Protein AF-A0A7S2MNJ3-F1 (afdb_monomer_lite)

Sequence (402 aa):
MGPTSTQGINKQIELNCWSKDFFSSDTALVPGKSASAVTAASKGRLDIVISPEARFGSNQVSFDRPHVFGTKTNHRRMNKNQKVADGKCQLDYEFDTIIACTGFKLDFDWIRIKSNNSSESSKMEVNTNPRTWFKHCFPPNFGESLAFVGFARPHSGGIPQCSEIVSRYIAQLYIGSLELPKDYAQLALSDGDAESACFHLTPHYNMLVDYTAYMMSVAKLLGCTPQIPLMDPVLMVKYWTFPLWPCFFRTKGVGADQTAARVILDKFGPWDALAPIPMLFAQLAMAFIMPFVNFVFFCTHATASSVAVKEEHGGSSEGQKRRALPWLYKWRLSKAHFLYYNSLTLEDFQWVLLQWIASSLIICYLLAKGMTTVFSVVASGILFPFNGHHHKATAAGKKKPL

Secondary structure (DSSP, 8-state):
--TTSHHHHHHHHHHHHHTTTTTT-TT-S---HHHHHHHHHHTTS--EEE-SEEEE-SSEEEEES-EEES--S--TTS-TT----TT--EEEEE-S------------TT-EEE-TT-SSEEE----S-GGGSBTTTB-TT-GGG----S--EETTS-HHHHHHHHHHHHHHHHTTSS---TTHHHHHHHHHHHHHHHTTT-TT-TTEE-HHHHHHHHHHHHT------TT-HHHHHHHHHS---GGGGGSSSTT--HHHHHHHHHTS-TTTT----HHHHHHHHHHHHHHHHHHHHHHHHHHHHHHHHHH-SSS-----------GGGG----SS---SS----HHHHHHHHHHHHHHHHHHHHHHHHHHHHHHHHHHTT---------------------

Organism: NCBI:txid374047

Foldseek 3Di:
DDCLDLVNQCCVCCVVPPVVPCLVDLDVDDDPPVSVQSNCQQVQNDKDWDAPDWDDDPFKIKGFQIDITHDDDDVVPPDPPDDPDPGDDIDIDGDPDDDDPPDDDDDQQVDWDDDPPDPDTDGDPFDSQLLQAQLSFHHPPCFLVGTDAQLQAEPVGQSVLLRVLVVLLSVCCVVVVAGQPPCSSVLSNLLQVLVCLSCVVCNVSSSYDHPLQSNQVSLVRQVQRFDQDPVDLLSLLCCQQPPNDSLSSQCDGPNRDVPVSVVVSVVDGSCNSPDPDPVVVVLLVCLLVVLVVVVVVLVVVVVVVVVVVVVPPDDDDPDDRDDRDPSVVSPPRDSLDHSGPPRCDPVSNVSSVSSNVSSVVVVVVVVVVVVVVVVVCVVVPDDDDPDDDDDDDDDDDDDDDD

Structure (mmCIF, N/CA/C/O backbone):
data_AF-A0A7S2MNJ3-F1
#
_entry.id   AF-A0A7S2MNJ3-F1
#
loop_
_atom_site.group_PDB
_atom_site.id
_atom_site.type_symbol
_atom_site.label_atom_id
_atom_site.label_alt_id
_atom_site.label_comp_id
_atom_site.label_asym_id
_atom_site.label_entity_id
_atom_site.label_seq_id
_atom_site.pdbx_PDB_ins_code
_atom_site.Cartn_x
_atom_site.Cartn_y
_atom_site.Cartn_z
_atom_site.occupancy
_atom_site.B_iso_or_equiv
_atom_site.auth_seq_id
_atom_site.auth_comp_id
_atom_site.auth_asym_id
_atom_site.auth_atom_id
_atom_site.pdbx_PDB_model_num
ATOM 1 N N . MET A 1 1 ? 27.742 16.513 -7.849 1.00 48.03 1 MET A N 1
ATOM 2 C CA . MET A 1 1 ? 28.011 15.067 -8.040 1.00 48.03 1 MET A CA 1
ATOM 3 C C . MET A 1 1 ? 28.447 14.856 -9.484 1.00 48.03 1 MET A C 1
ATOM 5 O O . MET A 1 1 ? 27.878 15.507 -10.350 1.00 48.03 1 MET A O 1
ATOM 9 N N . GLY A 1 2 ? 29.492 14.060 -9.733 1.00 44.69 2 GLY A N 1
ATOM 10 C CA . GLY A 1 2 ? 30.060 13.883 -11.079 1.00 44.69 2 GLY A CA 1
ATOM 11 C C . GLY A 1 2 ? 29.148 13.089 -12.031 1.00 44.69 2 GLY A C 1
ATOM 12 O O . GLY A 1 2 ? 28.274 12.363 -11.559 1.00 44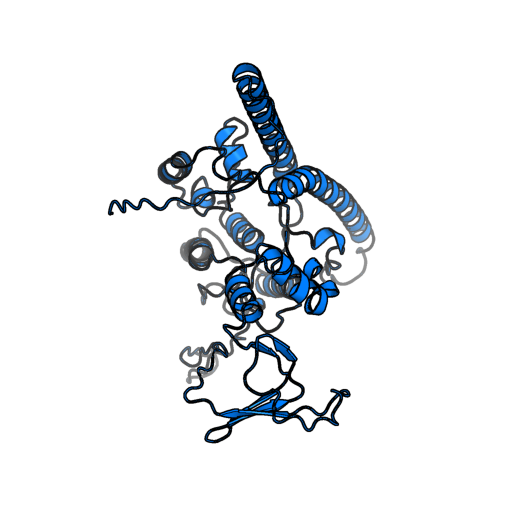.69 2 GLY A O 1
ATOM 13 N N . PRO A 1 3 ? 29.357 13.180 -13.358 1.00 48.72 3 PRO A N 1
ATOM 14 C CA . PRO A 1 3 ? 28.513 12.530 -14.372 1.00 48.72 3 PRO A CA 1
ATOM 15 C C . PRO A 1 3 ? 28.520 10.993 -14.304 1.00 48.72 3 PRO A C 1
ATOM 17 O O . PRO A 1 3 ? 27.606 10.352 -14.804 1.00 48.72 3 PRO A O 1
ATOM 20 N N . THR A 1 4 ? 29.520 10.400 -13.651 1.00 46.94 4 THR A N 1
ATOM 21 C CA . THR A 1 4 ? 29.680 8.949 -13.467 1.00 46.94 4 THR A CA 1
ATOM 22 C C . THR A 1 4 ? 29.230 8.449 -12.090 1.00 46.94 4 THR A C 1
ATOM 24 O O . THR A 1 4 ? 29.376 7.264 -11.785 1.00 46.94 4 THR A O 1
ATOM 27 N N . SER A 1 5 ? 28.708 9.326 -11.221 1.00 49.38 5 SER A N 1
ATOM 28 C CA . SER A 1 5 ? 28.132 8.900 -9.940 1.00 49.38 5 SER A CA 1
ATOM 29 C C . SER A 1 5 ? 26.742 8.306 -10.162 1.00 49.38 5 SER A C 1
ATOM 31 O O . SER A 1 5 ? 26.054 8.696 -11.100 1.00 49.38 5 SER A O 1
ATOM 33 N N . THR A 1 6 ? 26.282 7.407 -9.286 1.00 44.56 6 THR A N 1
ATOM 34 C CA . THR A 1 6 ? 24.923 6.834 -9.364 1.00 44.56 6 THR A CA 1
ATOM 35 C C . THR A 1 6 ? 23.848 7.916 -9.486 1.00 44.56 6 THR A C 1
ATOM 37 O O . THR A 1 6 ? 22.920 7.768 -10.269 1.00 44.56 6 THR A O 1
ATOM 40 N N . GLN A 1 7 ? 23.998 9.046 -8.790 1.00 46.72 7 GLN A N 1
ATOM 41 C CA . GLN A 1 7 ? 23.077 10.178 -8.919 1.00 46.72 7 GLN A CA 1
ATOM 42 C C . GLN A 1 7 ? 23.226 10.934 -10.250 1.00 46.72 7 GLN A C 1
ATOM 44 O O . GLN A 1 7 ? 22.225 11.381 -10.798 1.00 46.72 7 GLN A O 1
ATOM 49 N N . GLY A 1 8 ? 24.445 11.083 -10.785 1.00 52.72 8 GLY A N 1
ATOM 50 C CA . GLY A 1 8 ? 24.677 11.683 -12.105 1.00 52.72 8 GLY A CA 1
ATOM 51 C C . GLY A 1 8 ? 24.123 10.827 -13.249 1.00 52.72 8 GLY A C 1
ATOM 52 O O . GLY A 1 8 ? 23.547 11.357 -14.194 1.00 52.72 8 GLY A O 1
ATOM 53 N N . ILE A 1 9 ? 24.224 9.507 -13.108 1.00 53.25 9 ILE A N 1
ATOM 54 C CA . ILE A 1 9 ? 23.700 8.497 -14.030 1.00 53.25 9 ILE A CA 1
ATOM 55 C C . ILE A 1 9 ? 22.176 8.424 -13.972 1.00 53.25 9 ILE A C 1
ATOM 57 O O . ILE A 1 9 ? 21.537 8.506 -15.019 1.00 53.25 9 ILE A O 1
ATOM 61 N N . ASN A 1 10 ? 21.596 8.310 -12.767 1.00 52.28 10 ASN A N 1
ATOM 62 C CA . ASN A 1 10 ? 20.146 8.368 -12.587 1.00 52.28 10 ASN A CA 1
ATOM 63 C C . ASN A 1 10 ? 19.619 9.648 -13.217 1.00 52.28 10 ASN A C 1
ATOM 65 O O . ASN A 1 10 ? 18.727 9.572 -14.039 1.00 52.28 10 ASN A O 1
ATOM 69 N N . LYS A 1 11 ? 20.267 10.792 -12.975 1.00 54.91 11 LYS A N 1
ATOM 70 C CA . LYS A 1 11 ? 19.896 12.056 -13.608 1.00 54.91 11 LYS A CA 1
ATOM 71 C C . LYS A 1 11 ? 19.958 12.007 -15.141 1.00 54.91 11 LYS A C 1
ATOM 73 O O . LYS A 1 11 ? 19.074 12.566 -15.768 1.00 54.91 11 LYS A O 1
ATOM 78 N N . GLN A 1 12 ? 20.945 11.370 -15.776 1.00 54.41 12 GLN A N 1
ATOM 79 C CA . GLN A 1 12 ? 20.985 11.291 -17.248 1.00 54.41 12 GLN A CA 1
ATOM 80 C C . GLN A 1 12 ? 19.913 10.364 -17.839 1.00 54.41 12 GLN A C 1
ATOM 82 O O . GLN A 1 12 ? 19.317 10.698 -18.862 1.00 54.41 12 GLN A O 1
ATOM 87 N N . ILE A 1 13 ? 19.639 9.230 -17.192 1.00 51.78 13 ILE A N 1
ATOM 88 C CA . ILE A 1 13 ? 18.592 8.295 -17.627 1.00 51.78 13 ILE A CA 1
ATOM 89 C C . ILE A 1 13 ? 17.201 8.868 -17.327 1.00 51.78 13 ILE A C 1
ATOM 91 O O . ILE A 1 13 ? 16.339 8.859 -18.202 1.00 51.78 13 ILE A O 1
ATOM 95 N N . GLU A 1 14 ? 17.011 9.454 -16.146 1.00 50.97 14 GLU A N 1
ATOM 96 C CA . GLU A 1 14 ? 15.785 10.136 -15.727 1.00 50.97 14 GLU A CA 1
ATOM 97 C C . GLU A 1 14 ? 15.513 11.385 -16.570 1.00 50.97 14 GLU A C 1
ATOM 99 O O . GLU A 1 14 ? 14.374 11.604 -16.945 1.00 50.97 14 GLU A O 1
ATOM 104 N N . LEU A 1 15 ? 16.508 12.200 -16.940 1.00 50.47 15 LEU A N 1
ATOM 105 C CA . LEU A 1 15 ? 16.259 13.383 -17.779 1.00 50.47 15 LEU A CA 1
ATOM 106 C C . LEU A 1 15 ? 15.847 13.010 -19.209 1.00 50.47 15 LEU A C 1
ATOM 108 O O . LEU A 1 15 ? 14.954 13.645 -19.770 1.00 50.47 15 LEU A O 1
ATOM 112 N N . ASN A 1 16 ? 16.464 11.981 -19.792 1.00 47.56 16 ASN A N 1
ATOM 113 C CA . ASN A 1 16 ? 16.172 11.587 -21.171 1.00 47.56 16 ASN A CA 1
ATOM 114 C C . ASN A 1 16 ? 14.907 10.724 -21.289 1.00 47.56 16 ASN A C 1
ATOM 116 O O . ASN A 1 16 ? 14.187 10.855 -22.273 1.00 47.56 16 ASN A O 1
ATOM 120 N N . CYS A 1 17 ? 14.621 9.868 -20.301 1.00 42.41 17 CYS A N 1
ATOM 121 C CA . CYS A 1 17 ? 13.481 8.945 -20.352 1.00 42.41 17 CYS A CA 1
ATOM 122 C C . CYS A 1 17 ? 12.297 9.401 -19.493 1.00 42.41 17 CYS A C 1
ATOM 124 O O . CYS A 1 17 ? 11.160 9.111 -19.840 1.00 42.41 17 CYS A O 1
ATOM 126 N N . TRP A 1 18 ? 12.543 10.096 -18.378 1.00 42.97 18 TRP A N 1
ATOM 127 C CA . TRP A 1 18 ? 11.545 10.411 -17.345 1.00 42.97 18 TRP A CA 1
ATOM 128 C C . TRP A 1 18 ? 11.413 11.913 -17.048 1.00 42.97 18 TRP A C 1
ATOM 130 O O . TRP A 1 18 ? 10.783 12.270 -16.062 1.00 42.97 18 TRP A O 1
ATOM 140 N N . SER A 1 19 ? 11.944 12.840 -17.853 1.00 45.62 19 SER A N 1
ATOM 141 C CA . SER A 1 19 ? 11.810 14.282 -17.547 1.00 45.62 19 SER A CA 1
ATOM 142 C C . SER A 1 19 ? 10.352 14.742 -17.465 1.00 45.62 19 SER A C 1
ATOM 144 O O . SER A 1 19 ? 10.046 15.685 -16.737 1.00 45.62 19 SER A O 1
ATOM 146 N N . LYS A 1 20 ? 9.449 14.042 -18.161 1.00 43.72 20 LYS A N 1
ATOM 147 C CA . LYS A 1 20 ? 7.996 14.224 -18.058 1.00 43.72 20 LYS A CA 1
ATOM 148 C C . LYS A 1 20 ? 7.350 13.372 -16.954 1.00 43.72 20 LYS A C 1
ATOM 150 O O . LYS A 1 20 ? 6.317 13.779 -16.431 1.00 43.72 20 LYS A O 1
ATOM 155 N N . ASP A 1 21 ? 7.982 12.261 -16.558 1.00 43.12 21 ASP A N 1
ATOM 156 C CA . ASP A 1 21 ? 7.388 11.241 -15.683 1.00 43.12 21 ASP A CA 1
ATOM 157 C C . ASP A 1 21 ? 7.940 11.168 -14.255 1.00 43.12 21 ASP A C 1
ATOM 159 O O . ASP A 1 21 ? 7.322 10.594 -13.363 1.00 43.12 21 ASP A O 1
ATOM 163 N N . PHE A 1 22 ? 9.074 11.804 -13.975 1.00 41.41 22 PHE A N 1
ATOM 164 C CA . PHE A 1 22 ? 9.673 11.831 -12.642 1.00 41.41 22 PHE A CA 1
ATOM 165 C C . PHE A 1 22 ? 8.714 12.445 -11.610 1.00 41.41 22 PHE A C 1
ATOM 167 O O . PHE A 1 22 ? 8.635 11.991 -10.470 1.00 41.41 22 PHE A O 1
ATOM 174 N N . PHE A 1 23 ? 7.926 13.432 -12.048 1.00 44.19 23 PHE A N 1
ATOM 175 C CA . PHE A 1 23 ? 6.862 14.061 -11.265 1.00 44.19 23 PHE A CA 1
ATOM 176 C C . PHE A 1 23 ? 5.480 13.406 -11.456 1.00 44.19 23 PHE A C 1
ATOM 178 O O . PHE A 1 23 ? 4.543 13.767 -10.746 1.00 44.19 23 PHE A O 1
ATOM 185 N N . SER A 1 24 ? 5.332 12.463 -12.397 1.00 43.47 24 SER A N 1
ATOM 186 C CA . SER A 1 24 ? 4.107 11.670 -12.604 1.00 43.47 24 SER A CA 1
ATOM 187 C C . SER A 1 24 ? 4.173 10.291 -11.935 1.00 43.47 24 SER A C 1
ATOM 189 O O . SER A 1 24 ? 3.141 9.633 -11.838 1.00 43.47 24 SER A O 1
ATOM 191 N N . SER A 1 25 ? 5.355 9.881 -11.451 1.00 48.09 25 SER A N 1
ATOM 192 C CA . SER A 1 25 ? 5.630 8.540 -10.936 1.00 48.09 25 SER A CA 1
ATOM 193 C C . SER A 1 25 ? 4.616 8.089 -9.888 1.00 48.09 25 SER A C 1
ATOM 195 O O . SER A 1 25 ? 4.507 8.650 -8.791 1.00 48.09 25 SER A O 1
ATOM 197 N N . ASP A 1 26 ? 3.945 6.984 -10.214 1.00 51.38 26 ASP A N 1
ATOM 198 C CA . ASP A 1 26 ? 3.032 6.254 -9.338 1.00 51.38 26 ASP A CA 1
ATOM 199 C C . ASP A 1 26 ? 3.722 5.704 -8.074 1.00 51.38 26 ASP A C 1
ATOM 201 O O . ASP A 1 26 ? 3.080 5.159 -7.178 1.00 51.38 26 ASP A O 1
ATOM 205 N N . THR A 1 27 ? 5.049 5.809 -7.998 1.00 51.56 27 THR A N 1
ATOM 206 C CA . THR A 1 27 ? 5.884 5.371 -6.882 1.00 51.56 27 THR A CA 1
ATOM 207 C C . THR A 1 27 ? 6.987 6.399 -6.657 1.00 51.56 27 THR A C 1
ATOM 209 O O . THR A 1 27 ? 8.177 6.092 -6.726 1.00 51.56 27 THR A O 1
ATOM 212 N N . ALA A 1 28 ? 6.614 7.658 -6.444 1.00 45.81 28 ALA A N 1
ATOM 213 C CA . ALA A 1 28 ? 7.566 8.690 -6.064 1.00 45.81 28 ALA A CA 1
ATOM 214 C C . ALA A 1 28 ? 8.076 8.434 -4.639 1.00 45.81 28 ALA A C 1
ATOM 216 O O . ALA A 1 28 ? 7.630 9.110 -3.730 1.00 45.81 28 ALA A O 1
ATOM 217 N N . LEU A 1 29 ? 8.964 7.455 -4.431 1.00 45.22 29 LEU A N 1
ATOM 218 C CA . LEU A 1 29 ? 9.807 7.312 -3.241 1.00 45.22 29 LEU A CA 1
ATOM 219 C C . LEU A 1 29 ? 10.954 6.320 -3.531 1.00 45.22 29 LEU A C 1
ATOM 221 O O . LEU A 1 29 ? 10.771 5.109 -3.556 1.00 45.22 29 LEU A O 1
ATOM 225 N N . VAL A 1 30 ? 12.154 6.894 -3.665 1.00 44.66 30 VAL A N 1
ATOM 226 C CA . VAL A 1 30 ? 13.490 6.266 -3.631 1.00 44.66 30 VAL A CA 1
ATOM 227 C C . VAL A 1 30 ? 13.870 5.397 -4.851 1.00 44.66 30 VAL A C 1
ATOM 229 O O . VAL A 1 30 ? 13.163 4.454 -5.197 1.00 44.66 30 VAL A O 1
ATOM 232 N N . PRO A 1 31 ? 15.044 5.634 -5.477 1.00 45.19 31 PRO A N 1
ATOM 233 C CA . PRO A 1 31 ? 15.604 4.734 -6.482 1.00 45.19 31 PRO A CA 1
ATOM 234 C C . PRO A 1 31 ? 15.868 3.354 -5.856 1.00 45.19 31 PRO A C 1
ATOM 236 O O . PRO A 1 31 ? 16.860 3.154 -5.159 1.00 45.19 31 PRO A O 1
ATOM 239 N N . GLY A 1 32 ? 14.940 2.414 -6.044 1.00 53.78 32 GLY A N 1
ATOM 240 C CA . GLY A 1 32 ? 15.041 1.050 -5.525 1.00 53.78 32 GLY A CA 1
ATOM 241 C C . GLY A 1 32 ? 15.996 0.170 -6.341 1.00 53.78 32 GLY A C 1
ATOM 242 O O . GLY A 1 32 ? 16.969 0.643 -6.924 1.00 53.78 32 GLY A O 1
ATOM 243 N N . LYS A 1 33 ? 15.690 -1.134 -6.434 1.00 53.91 33 LYS A N 1
ATOM 244 C CA . LYS A 1 33 ? 16.466 -2.150 -7.187 1.00 53.91 33 LYS A CA 1
ATOM 245 C C . LYS A 1 33 ? 16.826 -1.716 -8.620 1.00 53.91 33 LYS A C 1
ATOM 247 O O . LYS A 1 33 ? 17.893 -2.066 -9.121 1.00 53.91 33 LYS A O 1
ATOM 252 N N . SER A 1 34 ? 15.977 -0.901 -9.244 1.00 63.59 34 SER A N 1
ATOM 253 C CA . SER A 1 34 ? 16.197 -0.314 -10.568 1.00 63.59 34 SER A CA 1
ATOM 254 C C . SER A 1 34 ? 17.464 0.549 -10.641 1.00 63.59 34 SER A C 1
ATOM 256 O O . SER A 1 34 ? 18.147 0.534 -11.657 1.00 63.59 34 SER A O 1
ATOM 258 N N . ALA A 1 35 ? 17.850 1.230 -9.556 1.00 63.72 35 ALA A N 1
ATOM 259 C CA . ALA A 1 35 ? 19.046 2.072 -9.513 1.00 63.72 35 ALA A CA 1
ATOM 260 C C . ALA A 1 35 ? 20.346 1.264 -9.605 1.00 63.72 35 ALA A C 1
ATOM 262 O O . ALA A 1 35 ? 21.321 1.726 -10.199 1.00 63.72 35 ALA A O 1
ATOM 263 N N . SER A 1 36 ? 20.373 0.048 -9.048 1.00 66.94 36 SER A N 1
ATOM 264 C CA . SER A 1 36 ? 21.525 -0.853 -9.158 1.00 66.94 36 SER A CA 1
ATOM 265 C C . SER A 1 36 ? 21.703 -1.355 -10.590 1.00 66.94 36 SER A C 1
ATOM 267 O O . SER A 1 36 ? 22.823 -1.319 -11.096 1.00 66.94 36 SER A O 1
ATOM 269 N N . ALA A 1 37 ? 20.613 -1.754 -11.256 1.00 71.25 37 ALA A N 1
ATOM 270 C CA . ALA A 1 37 ? 20.633 -2.171 -12.661 1.00 71.25 37 ALA A CA 1
ATOM 271 C C . ALA A 1 37 ? 21.057 -1.017 -13.581 1.00 71.25 37 ALA A C 1
ATOM 273 O O . ALA A 1 37 ? 21.969 -1.162 -14.389 1.00 71.25 37 ALA A O 1
ATOM 274 N N . VAL A 1 38 ? 20.479 0.167 -13.375 1.00 70.12 38 VAL A N 1
ATOM 275 C CA . VAL A 1 38 ? 20.831 1.398 -14.091 1.00 70.12 38 VAL A CA 1
ATOM 276 C C . VAL A 1 38 ? 22.301 1.787 -13.870 1.00 70.12 38 VAL A C 1
ATOM 278 O O . VAL A 1 38 ? 23.026 2.089 -14.820 1.00 70.12 38 VAL A O 1
ATOM 281 N N . THR A 1 39 ? 22.791 1.713 -12.630 1.00 68.56 39 THR A N 1
ATOM 282 C CA . THR A 1 39 ? 24.206 1.966 -12.319 1.00 68.56 39 THR A CA 1
ATOM 283 C C . THR A 1 39 ? 25.114 0.934 -12.987 1.00 68.56 39 THR A C 1
ATOM 285 O O . THR A 1 39 ? 26.167 1.297 -13.507 1.00 68.56 39 THR A O 1
ATOM 288 N N . ALA A 1 40 ? 24.744 -0.348 -12.994 1.00 73.31 40 ALA A N 1
ATOM 289 C CA . ALA A 1 40 ? 25.502 -1.380 -13.696 1.00 73.31 40 ALA A CA 1
ATOM 290 C C . ALA A 1 40 ? 25.556 -1.103 -15.205 1.00 73.31 40 ALA A C 1
ATOM 292 O O . ALA A 1 40 ? 26.645 -1.148 -15.781 1.00 73.31 40 ALA A O 1
ATOM 293 N N . ALA A 1 41 ? 24.427 -0.725 -15.807 1.00 72.38 41 ALA A N 1
ATOM 294 C CA . ALA A 1 41 ? 24.345 -0.416 -17.227 1.00 72.38 41 ALA A CA 1
ATOM 295 C C . ALA A 1 41 ? 25.215 0.782 -17.614 1.00 72.38 41 ALA A C 1
ATOM 297 O O . ALA A 1 41 ? 26.066 0.684 -18.490 1.00 72.38 41 ALA A O 1
ATOM 298 N N . SER A 1 42 ? 25.134 1.884 -16.871 1.00 67.69 42 SER A N 1
ATOM 299 C CA . SER A 1 42 ? 26.000 3.051 -17.112 1.00 67.69 42 SER A CA 1
ATOM 300 C C . SER A 1 42 ? 27.503 2.783 -16.964 1.00 67.69 42 SER A C 1
ATOM 302 O O . SER A 1 42 ? 28.321 3.468 -17.572 1.00 67.69 42 SER A O 1
ATOM 304 N N . LYS A 1 43 ? 27.877 1.788 -16.148 1.00 70.31 43 LYS A N 1
ATOM 305 C CA . LYS A 1 43 ? 29.263 1.339 -15.970 1.00 70.31 43 LYS A CA 1
ATOM 306 C C . LYS A 1 43 ? 29.675 0.312 -17.019 1.00 70.31 43 LYS A C 1
ATOM 308 O O . LYS A 1 43 ? 30.781 -0.216 -16.923 1.00 70.31 43 LYS A O 1
ATOM 313 N N . GLY A 1 44 ? 28.792 -0.004 -17.963 1.00 68.69 44 GLY A N 1
ATOM 314 C CA . GLY A 1 44 ? 29.076 -0.947 -19.027 1.00 68.69 44 GLY A CA 1
ATOM 315 C C . GLY A 1 44 ? 29.032 -2.412 -18.623 1.00 68.69 44 GLY A C 1
ATOM 316 O O . GLY A 1 44 ? 29.598 -3.251 -19.311 1.00 68.69 44 GLY A O 1
ATOM 317 N N . ARG A 1 45 ? 28.432 -2.722 -17.471 1.00 76.31 45 ARG A N 1
ATOM 318 C CA . ARG A 1 45 ? 28.396 -4.082 -16.908 1.00 76.31 45 ARG A CA 1
ATOM 319 C C . ARG A 1 45 ? 27.106 -4.829 -17.233 1.00 76.31 45 ARG A C 1
ATOM 321 O O . ARG A 1 45 ? 26.982 -5.990 -16.867 1.00 76.31 45 ARG A O 1
ATOM 328 N N . LEU A 1 46 ? 26.136 -4.138 -17.821 1.00 79.31 46 LEU A N 1
ATOM 329 C CA . LEU A 1 46 ? 24.816 -4.652 -18.148 1.00 79.31 46 LEU A CA 1
ATOM 330 C C . LEU A 1 46 ? 24.310 -3.917 -19.390 1.00 79.31 46 LEU A C 1
ATOM 332 O O . LEU A 1 46 ? 24.393 -2.692 -19.438 1.00 79.31 46 LEU A O 1
ATOM 336 N N . ASP A 1 47 ? 23.754 -4.646 -20.347 1.00 78.06 47 ASP A N 1
ATOM 337 C CA . ASP A 1 47 ? 22.991 -4.039 -21.431 1.00 78.06 47 ASP A CA 1
ATOM 338 C C . ASP A 1 47 ? 21.505 -4.062 -21.053 1.00 78.06 47 ASP A C 1
ATOM 340 O O . ASP A 1 47 ? 20.955 -5.094 -20.666 1.00 78.06 47 ASP A O 1
ATOM 344 N N . ILE A 1 48 ? 20.856 -2.902 -21.118 1.00 78.94 48 ILE A N 1
ATOM 345 C CA . ILE A 1 48 ? 19.412 -2.751 -20.944 1.00 78.94 48 ILE A CA 1
ATOM 346 C C . ILE A 1 48 ? 18.838 -2.418 -22.312 1.00 78.94 48 ILE A C 1
ATOM 348 O O . ILE A 1 48 ? 19.129 -1.361 -22.867 1.00 78.94 48 ILE A O 1
ATOM 352 N N . VAL A 1 49 ? 18.006 -3.312 -22.835 1.00 79.88 49 VAL A N 1
ATOM 353 C CA . VAL A 1 49 ? 17.272 -3.112 -24.084 1.00 79.88 49 VAL A CA 1
ATOM 354 C C . VAL A 1 49 ? 15.809 -2.861 -23.741 1.00 79.88 49 VAL A C 1
ATOM 356 O O . VAL A 1 49 ? 15.164 -3.695 -23.111 1.00 79.88 49 VAL A O 1
ATOM 359 N N . ILE A 1 50 ? 15.286 -1.707 -24.142 1.00 81.06 50 ILE A N 1
ATOM 360 C CA . ILE A 1 50 ? 13.868 -1.362 -24.034 1.00 81.06 50 ILE A CA 1
ATOM 361 C C . ILE A 1 50 ? 13.287 -1.396 -25.439 1.00 81.06 50 ILE A C 1
ATOM 363 O O . ILE A 1 50 ? 13.706 -0.629 -26.299 1.00 81.06 50 ILE A O 1
ATOM 367 N N . SER A 1 51 ? 12.329 -2.281 -25.679 1.00 80.62 51 SER A N 1
ATOM 368 C CA . SER A 1 51 ? 11.695 -2.457 -26.983 1.00 80.62 51 SER A CA 1
ATOM 369 C C . SER A 1 51 ? 10.205 -2.757 -26.797 1.00 80.62 51 SER A C 1
ATOM 371 O O . SER A 1 51 ? 9.861 -3.459 -25.843 1.00 80.62 51 SER A O 1
ATOM 373 N N . PRO A 1 52 ? 9.315 -2.245 -27.671 1.00 82.19 52 PRO A N 1
ATOM 374 C CA . PRO A 1 52 ? 7.897 -2.600 -27.650 1.00 82.19 52 PRO A CA 1
ATOM 375 C C . PRO A 1 52 ? 7.631 -4.092 -27.878 1.00 82.19 52 PRO A C 1
ATOM 377 O O . PRO A 1 52 ? 6.648 -4.615 -27.362 1.00 82.19 52 PRO A O 1
ATOM 380 N N . GLU A 1 53 ? 8.484 -4.774 -28.649 1.00 84.00 53 GLU A N 1
ATOM 381 C CA . GLU A 1 53 ? 8.312 -6.185 -28.990 1.00 84.00 53 GLU A CA 1
ATOM 382 C C . GLU A 1 53 ? 9.668 -6.896 -29.089 1.00 84.00 53 GLU A C 1
ATOM 384 O O . GLU A 1 53 ? 10.581 -6.435 -29.774 1.00 84.00 53 GLU A O 1
ATOM 389 N N . ALA A 1 54 ? 9.773 -8.061 -28.449 1.00 86.00 54 ALA A N 1
ATOM 390 C CA . ALA A 1 54 ? 10.891 -8.983 -28.609 1.00 86.00 54 ALA A CA 1
ATOM 391 C C . ALA A 1 54 ? 10.383 -10.294 -29.221 1.00 86.00 54 ALA A C 1
ATOM 393 O O . ALA A 1 54 ? 9.456 -10.912 -28.692 1.00 86.00 54 ALA A O 1
ATOM 394 N N . ARG A 1 55 ? 10.989 -10.720 -30.330 1.00 87.31 55 ARG A N 1
ATOM 395 C CA . ARG A 1 55 ? 10.675 -11.973 -31.024 1.00 87.31 55 ARG A CA 1
ATOM 396 C C . ARG A 1 55 ? 11.772 -12.985 -30.744 1.00 87.31 55 ARG A C 1
ATOM 398 O O . ARG A 1 55 ? 12.940 -12.724 -31.017 1.00 87.31 55 ARG A O 1
ATOM 405 N N . PHE A 1 56 ? 11.383 -14.129 -30.195 1.00 85.94 56 PHE A N 1
ATOM 406 C CA . PHE A 1 56 ? 12.296 -15.194 -29.794 1.00 85.94 56 PHE A CA 1
ATOM 407 C C . PHE A 1 56 ? 12.340 -16.269 -30.884 1.00 85.94 56 PHE A C 1
ATOM 409 O O . PHE A 1 56 ? 11.333 -16.922 -31.154 1.00 85.94 56 PHE A O 1
ATOM 416 N N . GLY A 1 57 ? 13.496 -16.417 -31.528 1.00 81.31 57 GLY A N 1
ATOM 417 C CA . GLY A 1 57 ? 13.823 -17.532 -32.415 1.00 81.31 57 GLY A CA 1
ATOM 418 C C . GLY A 1 57 ? 14.470 -18.696 -31.656 1.00 81.31 57 GLY A C 1
ATOM 419 O O . GLY A 1 57 ? 14.493 -18.719 -30.428 1.00 81.31 57 GLY A O 1
ATOM 420 N N . SER A 1 58 ? 15.031 -19.664 -32.387 1.00 76.19 58 SER A N 1
ATOM 421 C CA . SER A 1 58 ? 15.685 -20.847 -31.800 1.00 76.19 58 SER A CA 1
ATOM 422 C C . SER A 1 58 ? 16.940 -20.524 -30.982 1.00 76.19 58 SER A C 1
ATOM 424 O O . SER A 1 58 ? 17.213 -21.193 -29.993 1.00 76.19 58 SER A O 1
ATOM 426 N N . ASN A 1 59 ? 17.710 -19.518 -31.399 1.00 78.12 59 ASN A N 1
ATOM 427 C CA . ASN A 1 59 ? 18.978 -19.109 -30.782 1.00 78.12 59 ASN A CA 1
ATOM 428 C C . ASN A 1 59 ? 19.187 -17.586 -30.799 1.00 78.12 59 ASN A C 1
ATOM 430 O O . ASN A 1 59 ? 20.248 -17.109 -30.413 1.00 78.12 59 ASN A O 1
ATOM 434 N N . GLN A 1 60 ? 18.195 -16.825 -31.261 1.00 81.62 60 GLN A N 1
ATOM 435 C CA . GLN A 1 60 ? 18.306 -15.394 -31.509 1.00 81.62 60 GLN A CA 1
ATOM 436 C C . GLN A 1 60 ? 17.081 -14.672 -30.957 1.00 81.62 60 GLN A C 1
ATOM 438 O O . GLN A 1 60 ? 15.966 -15.190 -31.028 1.00 81.62 60 GLN A O 1
ATOM 443 N N . VAL A 1 61 ? 17.280 -13.465 -30.434 1.00 83.56 61 VAL A N 1
ATOM 444 C CA . VAL A 1 61 ? 16.183 -12.559 -30.083 1.00 83.56 61 VAL A CA 1
ATOM 445 C C . VAL A 1 61 ? 16.292 -11.305 -30.930 1.00 83.56 61 VAL A C 1
ATOM 447 O O . VAL A 1 61 ? 17.349 -10.672 -30.971 1.00 83.56 61 VAL A O 1
ATOM 450 N N . SER A 1 62 ? 15.184 -10.960 -31.581 1.00 84.31 62 SER A N 1
ATOM 451 C CA . SER A 1 62 ? 15.045 -9.758 -32.396 1.00 84.31 62 SER A CA 1
ATOM 452 C C . SER A 1 62 ? 14.176 -8.741 -31.671 1.00 84.31 62 SER A C 1
ATOM 454 O O . SER A 1 62 ? 13.047 -9.044 -31.283 1.00 84.31 62 SER A O 1
ATOM 456 N N . PHE A 1 63 ? 14.686 -7.525 -31.507 1.00 82.94 63 PHE A N 1
ATOM 457 C CA . PHE A 1 63 ? 13.953 -6.423 -30.881 1.00 82.94 63 PHE A CA 1
ATOM 458 C C . PHE A 1 63 ? 13.451 -5.431 -31.936 1.00 82.94 63 PHE A C 1
ATOM 460 O O . PHE A 1 63 ? 14.242 -4.972 -32.763 1.00 82.94 63 PHE A O 1
ATOM 467 N N . ASP A 1 64 ? 12.165 -5.067 -31.888 1.00 80.94 64 ASP A N 1
ATOM 468 C CA . ASP A 1 64 ? 11.603 -4.000 -32.730 1.00 80.94 64 ASP A CA 1
ATOM 469 C C . ASP A 1 64 ? 11.889 -2.630 -32.106 1.00 80.94 64 ASP A C 1
ATOM 471 O O . ASP A 1 64 ? 11.619 -2.420 -30.925 1.00 80.94 64 ASP A O 1
ATOM 475 N N . ARG A 1 65 ? 12.439 -1.686 -32.877 1.00 77.25 65 ARG A N 1
ATOM 476 C CA . ARG A 1 65 ? 12.724 -0.303 -32.435 1.00 77.25 65 ARG A CA 1
ATOM 477 C C . ARG A 1 65 ? 13.329 -0.214 -31.011 1.00 77.25 65 ARG A C 1
ATOM 479 O O . ARG A 1 65 ? 12.768 0.470 -30.151 1.00 77.25 65 ARG A O 1
ATOM 486 N N . PRO A 1 66 ? 14.449 -0.905 -30.727 1.00 78.00 66 PRO A N 1
ATOM 487 C CA . PRO A 1 66 ? 15.018 -0.939 -29.390 1.00 78.00 66 PRO A CA 1
ATOM 488 C C . PRO A 1 66 ? 15.739 0.362 -29.029 1.00 78.00 66 PRO A C 1
ATOM 490 O O . PRO A 1 66 ? 16.468 0.944 -29.833 1.00 78.00 66 PRO A O 1
ATOM 493 N N . HIS A 1 67 ? 15.628 0.742 -27.761 1.00 73.44 67 HIS A N 1
ATOM 494 C CA . HIS A 1 67 ? 16.506 1.685 -27.080 1.00 73.44 67 HIS A CA 1
ATOM 495 C C . HIS A 1 67 ? 17.476 0.905 -26.189 1.00 73.44 67 HIS A C 1
ATOM 497 O O . HIS A 1 67 ? 17.045 0.155 -25.315 1.00 73.44 67 HIS A O 1
ATOM 503 N N . VAL A 1 68 ? 18.782 1.074 -26.400 1.00 73.44 68 VAL A N 1
ATOM 504 C CA . VAL A 1 68 ? 19.827 0.313 -25.696 1.00 73.44 68 VAL A CA 1
ATOM 505 C C . VAL A 1 68 ? 20.620 1.229 -24.762 1.00 73.44 68 VAL A C 1
ATOM 507 O O . VAL A 1 68 ? 21.074 2.295 -25.176 1.00 73.44 68 VAL A O 1
ATOM 510 N N . PHE A 1 69 ? 20.828 0.798 -23.517 1.00 71.25 69 PHE A N 1
ATOM 511 C CA . PHE A 1 69 ? 21.636 1.479 -22.500 1.00 71.25 69 PHE A CA 1
ATOM 512 C C . PHE A 1 69 ? 22.714 0.520 -21.974 1.00 71.25 69 PHE A C 1
ATOM 514 O O . PHE A 1 69 ? 22.383 -0.594 -21.583 1.00 71.25 69 PHE A O 1
ATOM 521 N N . GLY A 1 70 ? 23.988 0.926 -21.936 1.00 66.81 70 GLY A N 1
ATOM 522 C CA . GLY A 1 70 ? 25.101 0.013 -21.625 1.00 66.81 70 GLY A CA 1
ATOM 523 C C . GLY A 1 70 ? 26.390 0.375 -22.364 1.00 66.81 70 GLY A C 1
ATOM 524 O O . GLY A 1 70 ? 26.435 1.392 -23.062 1.00 66.81 70 GLY A O 1
ATOM 525 N N . THR A 1 71 ? 27.438 -0.456 -22.271 1.00 62.81 71 THR A N 1
ATOM 526 C CA . THR A 1 71 ? 28.588 -0.353 -23.190 1.00 62.81 71 THR A CA 1
ATOM 527 C C . THR A 1 71 ? 28.880 -1.654 -23.924 1.00 62.81 71 THR A C 1
ATOM 529 O O . THR A 1 71 ? 29.324 -2.626 -23.328 1.00 62.81 71 THR A O 1
ATOM 532 N N . LYS A 1 72 ? 28.838 -1.527 -25.256 1.00 56.91 72 LYS A N 1
ATOM 533 C CA . LYS A 1 72 ? 29.725 -2.137 -26.258 1.00 56.91 72 LYS A CA 1
ATOM 534 C C . LYS A 1 72 ? 29.947 -3.651 -26.148 1.00 56.91 72 LYS A C 1
ATOM 536 O O . LYS A 1 72 ? 31.063 -4.094 -25.892 1.00 56.91 72 LYS A O 1
ATOM 541 N N . THR A 1 73 ? 28.998 -4.409 -26.686 1.00 40.25 73 THR A N 1
ATOM 542 C CA . THR A 1 73 ? 29.359 -5.424 -27.685 1.00 40.25 73 THR A CA 1
ATOM 543 C C . THR A 1 73 ? 28.647 -5.121 -29.009 1.00 40.25 73 THR A C 1
ATOM 545 O O . THR A 1 73 ? 27.438 -5.222 -29.153 1.00 40.25 73 THR A O 1
ATOM 548 N N . ASN A 1 74 ? 29.442 -4.683 -29.989 1.00 39.94 74 ASN A N 1
ATOM 549 C CA . ASN A 1 74 ? 29.124 -4.678 -31.420 1.00 39.94 74 ASN A CA 1
ATOM 550 C C . ASN A 1 74 ? 28.025 -3.745 -31.984 1.00 39.94 74 ASN A C 1
ATOM 552 O O . ASN A 1 74 ? 27.317 -4.123 -32.909 1.00 39.94 74 ASN A O 1
ATOM 556 N N . HIS A 1 75 ? 28.134 -2.430 -31.745 1.00 42.19 75 HIS A N 1
ATOM 557 C CA . HIS A 1 75 ? 27.836 -1.462 -32.832 1.00 42.19 75 HIS A CA 1
ATOM 558 C C . HIS A 1 75 ? 28.807 -1.589 -34.036 1.00 42.19 75 HIS A C 1
ATOM 560 O O . HIS A 1 75 ? 28.736 -0.834 -35.002 1.00 42.19 75 HIS A O 1
ATOM 566 N N . ARG A 1 76 ? 29.703 -2.586 -34.022 1.00 38.38 76 ARG A N 1
ATOM 567 C CA . ARG A 1 76 ? 30.606 -2.975 -35.108 1.00 38.38 76 ARG A CA 1
ATOM 568 C C . ARG A 1 76 ? 29.994 -4.038 -36.034 1.00 38.38 76 ARG A C 1
ATOM 570 O O . ARG A 1 76 ? 30.695 -4.912 -36.519 1.00 38.38 76 ARG A O 1
ATOM 577 N N . ARG A 1 77 ? 28.694 -3.938 -36.312 1.00 38.19 77 ARG A N 1
ATOM 578 C CA . ARG A 1 77 ? 28.114 -4.337 -37.607 1.00 38.19 77 ARG A CA 1
ATOM 579 C C . ARG A 1 77 ? 26.988 -3.398 -38.050 1.00 38.19 77 ARG A C 1
ATOM 581 O O . ARG A 1 77 ? 26.211 -3.752 -38.925 1.00 38.19 77 ARG A O 1
ATOM 588 N N . MET A 1 78 ? 26.931 -2.176 -37.508 1.00 40.97 78 MET A N 1
ATOM 589 C CA . MET A 1 78 ? 26.266 -1.097 -38.231 1.00 40.97 78 MET A CA 1
ATOM 590 C C . MET A 1 78 ? 27.239 -0.630 -39.309 1.00 40.97 78 MET A C 1
ATOM 592 O O . MET A 1 78 ? 28.320 -0.117 -39.009 1.00 40.97 78 MET A O 1
ATOM 596 N N . ASN A 1 79 ? 26.885 -0.880 -40.570 1.00 36.19 79 ASN A N 1
ATOM 597 C CA . ASN A 1 79 ? 27.556 -0.273 -41.711 1.00 36.19 79 ASN A CA 1
ATOM 598 C C . ASN A 1 79 ? 27.728 1.224 -41.427 1.00 36.19 79 ASN A C 1
ATOM 600 O O . ASN A 1 79 ? 26.762 1.899 -41.075 1.00 36.19 79 ASN A O 1
ATOM 604 N N . LYS A 1 80 ? 28.950 1.740 -41.601 1.00 34.59 80 LYS A N 1
ATOM 605 C CA . LYS A 1 80 ? 29.364 3.132 -41.319 1.00 34.59 80 LYS A CA 1
ATOM 606 C C . LYS A 1 80 ? 28.535 4.231 -42.020 1.00 34.59 80 LYS A C 1
ATOM 608 O O . LYS A 1 80 ? 28.825 5.403 -41.819 1.00 34.59 80 LYS A O 1
ATOM 613 N N . ASN A 1 81 ? 27.497 3.874 -42.777 1.00 32.75 81 ASN A N 1
ATOM 614 C CA . ASN A 1 81 ? 26.593 4.788 -43.471 1.00 32.75 81 ASN A CA 1
ATOM 615 C C . ASN A 1 81 ? 25.171 4.854 -42.886 1.00 32.75 81 ASN A C 1
ATOM 617 O O . ASN A 1 81 ? 24.371 5.648 -43.371 1.00 32.75 81 ASN A O 1
ATOM 621 N N . GLN A 1 82 ? 24.830 4.087 -41.846 1.00 36.47 82 GLN A N 1
ATOM 622 C CA . GLN A 1 82 ? 23.536 4.237 -41.174 1.00 36.47 82 GLN A CA 1
ATOM 623 C C . GLN A 1 82 ? 23.677 5.139 -39.949 1.00 36.47 82 GLN A C 1
ATOM 625 O O . GLN A 1 82 ? 23.937 4.691 -38.834 1.00 36.47 82 GLN A O 1
ATOM 630 N N . LYS A 1 83 ? 23.457 6.444 -40.162 1.00 34.62 83 LYS A N 1
ATOM 631 C CA . LYS A 1 83 ? 22.855 7.274 -39.112 1.00 34.62 83 LYS A CA 1
ATOM 632 C C . LYS A 1 83 ? 21.615 6.526 -38.618 1.00 34.62 83 LYS A C 1
ATOM 634 O O . LYS A 1 83 ? 20.849 6.035 -39.446 1.00 34.62 83 LYS A O 1
ATOM 639 N N . VAL A 1 84 ? 21.434 6.435 -37.301 1.00 42.31 84 VAL A N 1
ATOM 640 C CA . VAL A 1 84 ? 20.189 5.954 -36.688 1.00 42.31 84 VAL A CA 1
ATOM 641 C C . VAL A 1 84 ? 19.108 6.978 -37.034 1.00 42.31 84 VAL A C 1
ATOM 643 O O . VAL A 1 84 ? 18.881 7.938 -36.308 1.00 42.31 84 VAL A O 1
ATOM 646 N N . ALA A 1 85 ? 18.559 6.835 -38.235 1.00 35.06 85 ALA A N 1
ATOM 647 C CA . ALA A 1 85 ? 17.329 7.459 -38.658 1.00 35.06 85 ALA A CA 1
ATOM 648 C C . ALA A 1 85 ? 16.189 6.625 -38.076 1.00 35.06 85 ALA A C 1
ATOM 650 O O . ALA A 1 85 ? 16.250 5.393 -38.054 1.00 35.06 85 ALA A O 1
ATOM 651 N N . ASP A 1 86 ? 15.189 7.330 -37.574 1.00 39.75 86 ASP A N 1
ATOM 652 C CA . ASP A 1 86 ? 13.978 6.808 -36.968 1.00 39.75 86 ASP A CA 1
ATOM 653 C C . ASP A 1 86 ? 13.437 5.529 -37.641 1.00 39.75 86 ASP A C 1
ATOM 655 O O . ASP A 1 86 ? 13.235 5.460 -38.853 1.00 39.75 86 ASP A O 1
ATOM 659 N N . GLY A 1 87 ? 13.139 4.517 -36.820 1.00 43.78 87 GLY A N 1
ATOM 660 C CA . GLY A 1 87 ? 12.035 3.593 -37.100 1.00 43.78 87 GLY A CA 1
ATOM 661 C C . GLY A 1 87 ? 12.324 2.217 -37.710 1.00 43.78 87 GLY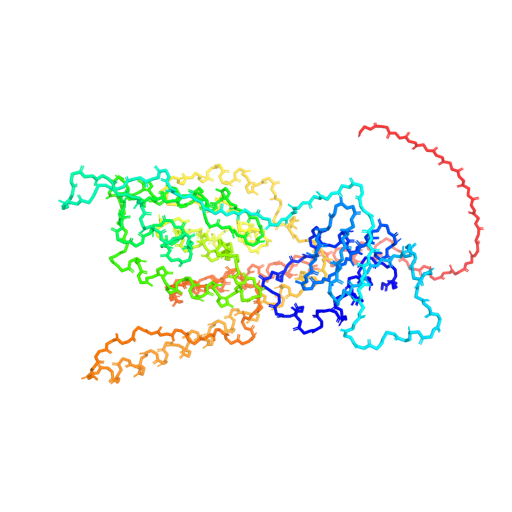 A C 1
ATOM 662 O O . GLY A 1 87 ? 11.370 1.459 -37.845 1.00 43.78 87 GLY A O 1
ATOM 663 N N . LYS A 1 88 ? 13.565 1.831 -38.045 1.00 44.81 88 LYS A N 1
ATOM 664 C CA . LYS A 1 88 ? 13.866 0.469 -38.567 1.00 44.81 88 LYS A CA 1
ATOM 665 C C . LYS A 1 88 ? 15.192 -0.126 -38.072 1.00 44.81 88 LYS A C 1
ATOM 667 O O . LYS A 1 88 ? 15.969 -0.667 -38.854 1.00 44.81 88 LYS A O 1
ATOM 672 N N . CYS A 1 89 ? 15.487 -0.008 -36.781 1.00 53.72 89 CYS A N 1
ATOM 673 C CA . CYS A 1 89 ? 16.620 -0.726 -36.194 1.00 53.72 89 CYS A CA 1
ATOM 674 C C . CYS A 1 89 ? 16.110 -2.059 -35.635 1.00 53.72 89 CYS A C 1
ATOM 676 O O . CYS A 1 89 ? 15.347 -2.052 -34.674 1.00 53.72 89 CYS A O 1
ATOM 678 N N . GLN A 1 90 ? 16.492 -3.175 -36.256 1.00 59.00 90 GLN A N 1
ATOM 679 C CA . GLN A 1 90 ? 16.334 -4.511 -35.685 1.00 59.00 90 GLN A CA 1
ATOM 680 C C . GLN A 1 90 ? 17.664 -4.888 -35.036 1.00 59.00 90 GLN A C 1
ATOM 682 O O . GLN A 1 90 ? 18.721 -4.762 -35.660 1.00 59.00 90 GLN A O 1
ATOM 687 N N . LEU A 1 91 ? 17.611 -5.284 -33.767 1.00 66.00 91 LEU A N 1
ATOM 688 C CA . LEU A 1 91 ? 18.780 -5.706 -33.009 1.00 66.00 91 LEU A CA 1
ATOM 689 C C . LEU A 1 91 ? 18.683 -7.201 -32.760 1.00 66.00 91 LEU A C 1
ATOM 691 O O . LEU A 1 91 ? 17.729 -7.659 -32.138 1.00 66.00 91 LEU A O 1
ATOM 695 N N . ASP A 1 92 ? 19.684 -7.912 -33.252 1.00 65.88 92 ASP A N 1
ATOM 696 C CA . ASP A 1 92 ? 19.733 -9.361 -33.301 1.00 65.88 92 ASP A CA 1
ATOM 697 C C . ASP A 1 92 ? 20.902 -9.842 -32.433 1.00 65.88 92 ASP A C 1
ATOM 699 O O . ASP A 1 92 ? 22.066 -9.608 -32.766 1.00 65.88 92 ASP A O 1
ATOM 703 N N . TYR A 1 93 ? 20.590 -10.504 -31.318 1.00 73.06 93 TYR A N 1
ATOM 704 C CA . TYR A 1 93 ? 21.580 -11.099 -30.415 1.00 73.06 93 TYR A CA 1
ATOM 705 C C . TYR A 1 93 ? 21.314 -12.584 -30.221 1.00 73.06 93 TYR A C 1
ATOM 707 O O . TYR A 1 93 ? 20.161 -13.011 -30.140 1.00 73.06 93 TYR A O 1
ATOM 715 N N . GLU A 1 94 ? 22.395 -13.348 -30.102 1.00 79.44 94 GLU A N 1
ATOM 716 C CA . GLU A 1 94 ? 22.342 -14.725 -29.627 1.00 79.44 94 GLU A CA 1
ATOM 717 C C . GLU A 1 94 ? 22.445 -14.742 -28.100 1.00 79.44 94 GLU A C 1
ATOM 719 O O . GLU A 1 94 ? 23.222 -13.984 -27.514 1.00 79.44 94 GLU A O 1
ATOM 724 N N . PHE A 1 95 ? 21.641 -15.587 -27.456 1.00 82.31 95 PHE A N 1
ATOM 725 C CA . PHE A 1 95 ? 21.603 -15.723 -26.001 1.00 82.31 95 PHE A CA 1
ATOM 726 C C . PHE A 1 95 ? 21.708 -17.197 -25.616 1.00 82.31 95 PHE A C 1
ATOM 728 O O . PHE A 1 95 ? 20.932 -18.014 -26.105 1.00 82.31 95 PHE A O 1
ATOM 735 N N . ASP A 1 96 ? 22.604 -17.525 -24.682 1.00 86.81 96 ASP A N 1
ATOM 736 C CA . ASP A 1 96 ? 22.727 -18.890 -24.148 1.00 86.81 96 ASP A CA 1
ATOM 737 C C . ASP A 1 96 ? 21.513 -19.291 -23.298 1.00 86.81 96 ASP A C 1
ATOM 739 O O . ASP A 1 96 ? 21.170 -20.464 -23.163 1.00 86.81 96 ASP A O 1
ATOM 743 N N . THR A 1 97 ? 20.877 -18.318 -22.643 1.00 86.69 97 THR A N 1
ATOM 744 C CA . THR A 1 97 ? 19.747 -18.548 -21.740 1.00 86.69 97 THR A CA 1
ATOM 745 C C . THR A 1 97 ? 18.837 -17.332 -21.710 1.00 86.69 97 THR A C 1
ATOM 747 O O . THR A 1 97 ? 19.289 -16.198 -21.559 1.00 86.69 97 THR A O 1
ATOM 750 N N . ILE A 1 98 ? 17.532 -17.585 -21.793 1.00 84.44 98 ILE A N 1
ATOM 751 C CA . ILE A 1 98 ? 16.488 -16.569 -21.676 1.00 84.44 98 ILE A CA 1
ATOM 752 C C . ILE A 1 98 ? 15.689 -16.849 -20.406 1.00 84.44 98 ILE A C 1
ATOM 754 O O . ILE A 1 98 ? 15.109 -17.921 -20.248 1.00 84.44 98 ILE A O 1
ATOM 758 N N . ILE A 1 99 ? 15.638 -15.866 -19.507 1.00 87.88 99 ILE A N 1
ATOM 759 C CA . ILE A 1 99 ? 14.821 -15.923 -18.291 1.00 87.88 99 ILE A CA 1
ATOM 760 C C . ILE A 1 99 ? 13.646 -14.959 -18.460 1.00 87.88 99 ILE A C 1
ATOM 762 O O . ILE A 1 99 ? 13.812 -13.740 -18.421 1.00 87.88 99 ILE A O 1
ATOM 766 N N . ALA A 1 100 ? 12.448 -15.509 -18.657 1.00 87.06 100 ALA A N 1
ATOM 767 C CA . ALA A 1 100 ? 11.232 -14.727 -18.849 1.00 87.06 100 ALA A CA 1
ATOM 768 C C . ALA A 1 100 ? 10.671 -14.223 -17.506 1.00 87.06 100 ALA A C 1
ATOM 770 O O . ALA A 1 100 ? 9.916 -14.911 -16.824 1.00 87.06 100 ALA A O 1
ATOM 771 N N . CYS A 1 101 ? 11.005 -12.985 -17.138 1.00 87.44 101 CYS A N 1
ATOM 772 C CA . CYS A 1 101 ? 10.470 -12.301 -15.954 1.00 87.44 101 CYS A CA 1
ATOM 773 C C . CYS A 1 101 ? 9.150 -11.556 -16.257 1.00 87.44 101 CYS A C 1
ATOM 775 O O . CYS A 1 101 ? 9.004 -10.385 -15.910 1.00 87.44 101 CYS A O 1
ATOM 777 N N . THR A 1 102 ? 8.196 -12.208 -16.932 1.00 84.88 102 THR A N 1
ATOM 778 C CA . THR A 1 102 ? 6.962 -11.589 -17.471 1.00 84.88 102 THR A CA 1
ATOM 779 C C . THR A 1 102 ? 5.791 -11.522 -16.482 1.00 84.88 102 THR A C 1
ATOM 781 O O . THR A 1 102 ? 4.714 -11.037 -16.826 1.00 84.88 102 THR A O 1
ATOM 784 N N . GLY A 1 103 ? 5.998 -11.959 -15.238 1.00 86.81 103 GLY A N 1
ATOM 785 C CA . GLY A 1 103 ? 4.989 -11.935 -14.179 1.00 86.81 103 GLY A CA 1
ATOM 786 C C . GLY A 1 103 ? 4.130 -13.201 -14.121 1.00 86.81 103 GLY A C 1
ATOM 787 O O . GLY A 1 103 ? 4.503 -14.245 -14.646 1.00 86.81 103 GLY A O 1
ATOM 788 N N . PHE A 1 104 ? 2.989 -13.108 -13.434 1.00 87.06 104 PHE A N 1
ATOM 789 C CA . PHE A 1 104 ? 2.088 -14.230 -13.150 1.00 87.06 104 PHE A CA 1
ATOM 790 C C . PHE A 1 104 ? 0.631 -13.836 -13.414 1.00 87.06 104 PHE A C 1
ATOM 792 O O . PHE A 1 104 ? 0.284 -12.655 -13.348 1.00 87.06 104 PHE A O 1
ATOM 799 N N . LYS A 1 105 ? -0.222 -14.831 -13.681 1.00 84.81 105 LYS A N 1
ATOM 800 C CA . LYS A 1 105 ? -1.677 -14.669 -13.802 1.00 84.81 105 LYS A CA 1
ATOM 801 C C . LYS A 1 105 ? -2.379 -15.299 -12.601 1.00 84.81 105 LYS A C 1
ATOM 803 O O . LYS A 1 105 ? -1.855 -16.233 -12.000 1.00 84.81 105 LYS A O 1
ATOM 808 N N . LEU A 1 106 ? -3.550 -14.766 -12.270 1.00 85.19 106 LEU A N 1
ATOM 809 C CA . LEU A 1 106 ? -4.445 -15.335 -11.268 1.00 85.19 106 LEU A CA 1
ATOM 810 C C . LEU A 1 106 ? -5.390 -16.332 -11.936 1.00 85.19 106 LEU A C 1
ATOM 812 O O . LEU A 1 106 ? -5.876 -16.068 -13.035 1.00 85.19 106 LEU A O 1
ATOM 816 N N . ASP A 1 107 ? -5.646 -17.443 -11.254 1.00 85.50 107 ASP A N 1
ATOM 817 C CA . ASP A 1 107 ? -6.540 -18.510 -11.696 1.00 85.50 107 ASP A CA 1
ATOM 818 C C . ASP A 1 107 ? -7.317 -19.053 -10.481 1.00 85.50 107 ASP A C 1
ATOM 820 O O . ASP A 1 107 ? -6.731 -19.370 -9.440 1.00 85.50 107 ASP A O 1
ATOM 824 N N . PHE A 1 108 ? -8.643 -19.122 -10.615 1.00 86.25 108 PHE A N 1
ATOM 825 C CA . PHE A 1 108 ? -9.576 -19.607 -9.594 1.00 86.25 108 PHE A CA 1
ATOM 826 C C . PHE A 1 108 ? -10.453 -20.761 -10.103 1.00 86.25 108 PHE A C 1
ATOM 828 O O . PHE A 1 108 ? -11.494 -21.048 -9.516 1.00 86.25 108 PHE A O 1
ATOM 835 N N . ASP A 1 109 ? -10.042 -21.454 -11.166 1.00 84.12 109 ASP A N 1
ATOM 836 C CA . ASP A 1 109 ? -10.799 -22.530 -11.826 1.00 84.12 109 ASP A CA 1
ATOM 837 C C . ASP A 1 109 ? -11.113 -23.727 -10.912 1.00 84.12 109 ASP A C 1
ATOM 839 O O . ASP A 1 109 ? -12.024 -24.524 -11.174 1.00 84.12 109 ASP A O 1
ATOM 843 N N . TRP A 1 110 ? -10.364 -23.846 -9.817 1.00 85.94 110 TRP A N 1
ATOM 844 C CA . TRP A 1 110 ? -10.559 -24.839 -8.768 1.00 85.94 110 TRP A CA 1
ATOM 845 C C . TRP A 1 110 ? -11.727 -24.506 -7.823 1.00 85.94 110 TRP A C 1
ATOM 847 O O . TRP A 1 110 ? -12.225 -25.406 -7.147 1.00 85.94 110 TRP A O 1
ATOM 857 N N . ILE A 1 111 ? -12.205 -23.257 -7.790 1.00 84.62 111 ILE A N 1
ATOM 858 C CA . ILE A 1 111 ? -13.354 -22.846 -6.974 1.00 84.62 111 ILE A CA 1
ATOM 859 C C . ILE A 1 111 ? -14.646 -23.118 -7.753 1.00 84.62 111 ILE A C 1
ATOM 861 O O . ILE A 1 111 ? -14.867 -22.605 -8.854 1.00 84.62 111 ILE A O 1
ATOM 865 N N . ARG A 1 112 ? -15.519 -23.946 -7.173 1.00 82.56 112 ARG A N 1
ATOM 866 C CA . ARG A 1 112 ? -16.803 -24.357 -7.758 1.00 82.56 112 ARG A CA 1
ATOM 867 C C . ARG A 1 112 ? -17.951 -23.862 -6.891 1.00 82.56 112 ARG A C 1
ATOM 869 O O . ARG A 1 112 ? -17.924 -24.066 -5.680 1.00 82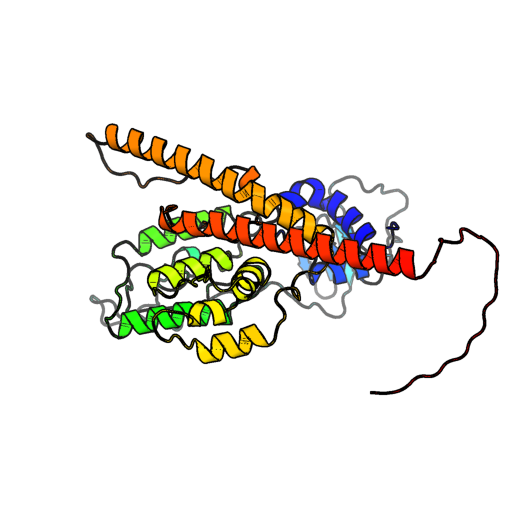.56 112 ARG A O 1
ATOM 876 N N . ILE A 1 113 ? -18.963 -23.253 -7.505 1.00 74.81 113 ILE A N 1
ATOM 877 C CA . ILE A 1 113 ? -20.152 -22.753 -6.803 1.00 74.81 113 ILE A CA 1
ATOM 878 C C . ILE A 1 113 ? -21.364 -23.553 -7.269 1.00 74.81 113 ILE A C 1
ATOM 880 O O . ILE A 1 113 ? -21.551 -23.793 -8.461 1.00 74.81 113 ILE A O 1
ATOM 884 N N . LYS A 1 114 ? -22.200 -23.983 -6.322 1.00 72.12 114 LYS A N 1
ATOM 885 C CA . LYS A 1 114 ? -23.515 -24.543 -6.643 1.00 72.12 114 LYS A CA 1
ATOM 886 C C . LYS A 1 114 ? -24.482 -23.396 -6.901 1.00 72.12 114 LYS A C 1
ATOM 888 O O . LYS A 1 114 ? -24.705 -22.577 -6.014 1.00 72.12 114 LYS A O 1
ATOM 893 N N . SER A 1 115 ? -25.046 -23.341 -8.102 1.00 65.31 115 SER A N 1
ATOM 894 C CA . SER A 1 115 ? -26.171 -22.452 -8.375 1.00 65.31 115 SER A CA 1
ATOM 895 C C . SER A 1 115 ? -27.430 -23.022 -7.727 1.00 65.31 115 SER A C 1
ATOM 897 O O . SER A 1 115 ? -27.665 -24.228 -7.784 1.00 65.31 115 SER A O 1
ATOM 899 N N . ASN A 1 116 ? -28.272 -22.160 -7.156 1.00 63.78 116 ASN A N 1
ATOM 900 C CA . ASN A 1 116 ? -29.539 -22.569 -6.538 1.00 63.78 116 ASN A CA 1
ATOM 901 C C . ASN A 1 116 ? -30.503 -23.252 -7.531 1.00 63.78 116 ASN A C 1
ATOM 903 O O . ASN A 1 116 ? -31.436 -23.924 -7.104 1.00 63.78 116 ASN A O 1
ATOM 907 N N . ASN A 1 117 ? -30.261 -23.113 -8.842 1.00 62.53 117 ASN A N 1
ATOM 908 C CA . ASN A 1 117 ? -31.136 -23.605 -9.907 1.00 62.53 117 ASN A CA 1
ATOM 909 C C . ASN A 1 117 ? -30.568 -24.804 -10.693 1.00 62.53 117 ASN A C 1
ATOM 911 O O . ASN A 1 117 ? -31.189 -25.222 -11.669 1.00 62.53 117 ASN A O 1
ATOM 915 N N . SER A 1 118 ? -29.410 -25.364 -10.320 1.00 61.94 118 SER A N 1
ATOM 916 C CA . SER A 1 118 ? -28.818 -26.507 -11.033 1.00 61.94 118 SER A CA 1
ATOM 917 C C . SER A 1 118 ? -28.181 -27.529 -10.093 1.00 61.94 118 SER A C 1
ATOM 919 O O . SER A 1 118 ? -27.491 -27.190 -9.137 1.00 61.94 118 SER A O 1
ATOM 921 N N . SER A 1 119 ? -28.377 -28.814 -10.397 1.00 64.50 119 SER A N 1
ATOM 922 C CA . SER A 1 119 ? -27.759 -29.942 -9.681 1.00 64.50 119 SER A CA 1
ATOM 923 C C . SER A 1 119 ? -26.241 -30.027 -9.903 1.00 64.50 119 SER A C 1
ATOM 925 O O . SER A 1 119 ? -25.536 -30.662 -9.119 1.00 64.50 119 SER A O 1
ATOM 927 N N . GLU A 1 120 ? -25.741 -29.381 -10.960 1.00 67.75 120 GLU A N 1
ATOM 928 C CA . GLU A 1 120 ? -24.323 -29.276 -11.303 1.00 67.75 120 GLU A CA 1
ATOM 929 C C . GLU A 1 120 ? -23.685 -28.019 -10.707 1.00 67.75 120 GLU A C 1
ATOM 931 O O . GLU A 1 120 ? -24.263 -26.928 -10.722 1.00 67.75 120 GLU A O 1
ATOM 936 N N . SER A 1 121 ? -22.464 -28.181 -10.192 1.00 65.62 121 SER A N 1
ATOM 937 C CA . SER A 1 121 ? -21.615 -27.074 -9.771 1.00 65.62 121 SER A CA 1
ATOM 938 C C . SER A 1 121 ? -20.959 -26.423 -10.988 1.00 65.62 121 SER A C 1
ATOM 940 O O . SER A 1 121 ? -20.270 -27.077 -11.773 1.00 65.62 121 SER A O 1
ATOM 942 N N . SER A 1 122 ? -21.141 -25.114 -11.139 1.00 68.62 122 SER A N 1
ATOM 943 C CA . SER A 1 122 ? -20.483 -24.342 -12.188 1.00 68.62 122 SER A CA 1
ATOM 944 C C . SER A 1 122 ? -19.144 -23.790 -11.694 1.00 68.62 122 SER A C 1
ATOM 946 O O . SER A 1 122 ? -18.845 -23.728 -10.494 1.00 68.62 122 SER A O 1
ATOM 948 N N . LYS A 1 123 ? -18.280 -23.436 -12.649 1.00 74.19 123 LYS A N 1
ATOM 949 C CA . LYS A 1 123 ? -17.048 -22.695 -12.365 1.00 74.19 123 LYS A CA 1
ATOM 950 C C . LYS A 1 123 ? -17.412 -21.350 -11.736 1.00 74.19 123 LYS A C 1
ATOM 952 O O . LYS A 1 123 ? -18.385 -20.725 -12.149 1.00 74.19 123 LYS A O 1
ATOM 957 N N . MET A 1 124 ? -16.629 -20.909 -10.754 1.00 74.81 124 MET A N 1
ATOM 958 C CA . MET A 1 124 ? -16.843 -19.601 -10.155 1.00 74.81 124 MET A CA 1
ATOM 959 C C . MET A 1 124 ? -16.613 -18.476 -11.169 1.00 74.81 124 MET A C 1
ATOM 961 O O . MET A 1 124 ? -15.494 -18.255 -11.629 1.00 74.81 124 MET A O 1
ATOM 965 N N . GLU A 1 125 ? -17.675 -17.733 -11.472 1.00 76.88 125 GLU A N 1
ATOM 966 C CA . GLU A 1 125 ? -17.612 -16.505 -12.262 1.00 76.88 125 GLU A CA 1
ATOM 967 C C . GLU A 1 125 ? -17.299 -15.319 -11.344 1.00 76.88 125 GLU A C 1
ATOM 969 O O . GLU A 1 125 ? -18.167 -14.538 -10.964 1.00 76.88 125 GLU A O 1
ATOM 974 N N . VAL A 1 126 ? -16.032 -15.203 -10.945 1.00 79.06 126 VAL A N 1
ATOM 975 C CA . VAL A 1 126 ? -15.525 -14.022 -10.237 1.00 79.06 126 VAL A CA 1
ATOM 976 C C . VAL A 1 126 ? -14.542 -13.290 -11.130 1.00 79.06 126 VAL A C 1
ATOM 978 O O . VAL A 1 126 ? -13.596 -13.873 -11.659 1.00 79.06 126 VAL A O 1
ATOM 981 N N . ASN A 1 127 ? -14.754 -11.984 -11.278 1.00 85.75 127 ASN A N 1
ATOM 982 C CA . ASN A 1 127 ? -13.794 -11.109 -11.931 1.00 85.75 127 ASN A CA 1
ATOM 983 C C . ASN A 1 127 ? -12.460 -11.181 -11.174 1.00 85.75 127 ASN A C 1
ATOM 985 O O . ASN A 1 127 ? -12.415 -10.843 -9.998 1.00 85.75 127 ASN A O 1
ATOM 989 N N . THR A 1 128 ? -11.376 -11.590 -11.836 1.00 88.06 128 THR A N 1
ATOM 990 C CA . THR A 1 128 ? -10.048 -11.753 -11.217 1.00 88.06 128 THR A CA 1
ATOM 991 C C . THR A 1 128 ? -9.345 -10.430 -10.905 1.00 88.06 128 THR A C 1
ATOM 993 O O . THR A 1 128 ? -8.193 -10.449 -10.480 1.00 88.06 128 THR A O 1
ATOM 996 N N . ASN A 1 129 ? -9.976 -9.284 -11.173 1.00 92.25 129 ASN A N 1
ATOM 997 C CA . ASN A 1 129 ? -9.459 -7.957 -10.864 1.00 92.25 129 ASN A CA 1
ATOM 998 C C . ASN A 1 129 ? -9.798 -7.560 -9.410 1.00 92.25 129 ASN A C 1
ATOM 1000 O O . ASN A 1 129 ? -10.954 -7.215 -9.143 1.00 92.25 129 ASN A O 1
ATOM 1004 N N . PRO A 1 130 ? -8.811 -7.495 -8.491 1.00 94.25 130 PRO A N 1
ATOM 1005 C CA . PRO A 1 130 ? -9.064 -7.162 -7.089 1.00 94.25 130 PRO A CA 1
ATOM 1006 C C . PRO A 1 130 ? -9.592 -5.744 -6.854 1.00 94.25 130 PRO A C 1
ATOM 1008 O O . PRO A 1 130 ? -10.226 -5.517 -5.830 1.00 94.25 130 PRO A O 1
ATOM 1011 N N . ARG A 1 131 ? -9.429 -4.820 -7.815 1.00 93.44 131 ARG A N 1
ATOM 1012 C CA . ARG A 1 131 ? -10.041 -3.478 -7.755 1.00 93.44 131 ARG A CA 1
ATOM 1013 C C . ARG A 1 131 ? -11.566 -3.507 -7.814 1.00 93.44 131 ARG A C 1
ATOM 1015 O O . ARG A 1 131 ? -12.212 -2.519 -7.506 1.00 93.44 131 ARG A O 1
ATOM 1022 N N . THR A 1 132 ? -12.151 -4.627 -8.237 1.00 94.75 132 THR A N 1
ATOM 1023 C CA . THR A 1 132 ? -13.609 -4.828 -8.221 1.00 94.75 132 THR A CA 1
ATOM 1024 C C . THR A 1 132 ? -14.102 -5.458 -6.920 1.00 94.75 132 THR A C 1
ATOM 1026 O O . THR A 1 132 ? -15.299 -5.689 -6.766 1.00 94.75 132 THR A O 1
ATOM 1029 N N . TRP A 1 133 ? -13.198 -5.764 -5.985 1.00 96.19 133 TRP A N 1
ATOM 1030 C CA . TRP A 1 133 ? -13.510 -6.410 -4.713 1.00 96.19 133 TRP A CA 1
ATOM 1031 C C . TRP A 1 133 ? -13.362 -5.405 -3.579 1.00 96.19 133 TRP A C 1
ATOM 1033 O O . TRP A 1 133 ? -12.375 -4.668 -3.510 1.00 96.19 133 TRP A O 1
ATOM 1043 N N . PHE A 1 134 ? -14.304 -5.395 -2.639 1.00 96.75 134 PHE A N 1
ATOM 1044 C CA . PHE A 1 134 ? -14.224 -4.474 -1.510 1.00 96.75 134 PHE A CA 1
ATOM 1045 C C . PHE A 1 134 ? -12.970 -4.774 -0.693 1.00 96.75 134 PHE A C 1
ATOM 1047 O O . PHE A 1 134 ? -12.747 -5.912 -0.270 1.00 96.75 134 PHE A O 1
ATOM 1054 N N . LYS A 1 135 ? -12.121 -3.749 -0.546 1.00 95.88 135 LYS A N 1
ATOM 1055 C CA . LYS A 1 135 ? -10.791 -3.829 0.081 1.00 95.88 135 LYS A CA 1
ATOM 1056 C C . LYS A 1 135 ? -9.903 -4.940 -0.491 1.00 95.88 135 LYS A C 1
ATOM 1058 O O . LYS A 1 135 ? -9.147 -5.555 0.253 1.00 95.88 135 LYS A O 1
ATOM 1063 N N . HIS A 1 136 ? -9.995 -5.204 -1.798 1.00 96.75 136 HIS A N 1
ATOM 1064 C CA . HIS A 1 136 ? -9.266 -6.289 -2.471 1.00 96.75 136 HIS A CA 1
ATOM 1065 C C . HIS A 1 136 ? -9.528 -7.661 -1.829 1.00 96.75 136 HIS A C 1
ATOM 1067 O O . HIS A 1 136 ? -8.664 -8.537 -1.854 1.00 96.75 136 HIS A O 1
ATOM 1073 N N . CYS A 1 137 ? -10.702 -7.834 -1.217 1.00 97.12 137 CYS A N 1
ATOM 1074 C CA . CYS A 1 137 ? -10.996 -8.971 -0.357 1.00 97.12 137 CYS A CA 1
ATOM 1075 C C . CYS A 1 137 ? -12.342 -9.620 -0.667 1.00 97.12 137 CYS A C 1
ATOM 1077 O O . CYS A 1 137 ? -12.388 -10.830 -0.868 1.00 97.12 137 CYS A O 1
ATOM 1079 N N . PHE A 1 138 ? -13.423 -8.842 -0.736 1.00 96.81 138 PHE A N 1
ATOM 1080 C CA . PHE A 1 138 ? -14.778 -9.379 -0.899 1.00 96.81 138 PHE A CA 1
ATOM 1081 C C . PHE A 1 138 ? -15.301 -9.127 -2.318 1.00 96.81 138 PHE A C 1
ATOM 1083 O O . PHE A 1 138 ? -15.590 -7.972 -2.657 1.00 96.81 138 PHE A O 1
ATOM 1090 N N . PRO A 1 139 ? -15.429 -10.162 -3.168 1.00 94.56 139 PRO A N 1
ATOM 1091 C CA . PRO A 1 139 ? -16.016 -10.009 -4.491 1.00 94.56 139 PRO A CA 1
ATOM 1092 C C . PRO A 1 139 ? -17.513 -9.658 -4.414 1.00 94.56 139 PRO A C 1
ATOM 1094 O O . PRO A 1 139 ? -18.201 -10.021 -3.448 1.00 94.56 139 PRO A O 1
ATOM 1097 N N . PRO A 1 140 ? -18.057 -8.965 -5.428 1.00 92.31 140 PRO A N 1
ATOM 1098 C CA . PRO A 1 140 ? -19.479 -8.639 -5.467 1.00 92.31 140 PRO A CA 1
ATOM 1099 C C . PRO A 1 140 ? -20.332 -9.916 -5.492 1.00 92.31 140 PRO A C 1
ATOM 1101 O O . PRO A 1 140 ? -19.921 -10.925 -6.056 1.00 92.31 140 PRO A O 1
ATOM 1104 N N . ASN A 1 141 ? -21.533 -9.854 -4.911 1.00 89.38 141 ASN A N 1
ATOM 1105 C CA . ASN A 1 141 ? -22.542 -10.928 -4.847 1.00 89.38 141 ASN A CA 1
ATOM 1106 C C . ASN A 1 141 ? -22.256 -12.103 -3.894 1.00 89.38 141 ASN A C 1
ATOM 1108 O O . ASN A 1 141 ? -23.128 -12.949 -3.720 1.00 89.38 141 ASN A O 1
ATOM 1112 N N . PHE A 1 142 ? -21.089 -12.155 -3.248 1.00 90.81 142 PHE A N 1
ATOM 1113 C CA . PHE A 1 142 ? -20.754 -13.225 -2.295 1.00 90.81 142 PHE A CA 1
ATOM 1114 C C . PHE A 1 142 ? -20.910 -12.834 -0.825 1.00 90.81 142 PHE A C 1
ATOM 1116 O O . PHE A 1 142 ? -20.883 -13.707 0.045 1.00 90.81 142 PHE A O 1
ATOM 1123 N N . GLY A 1 143 ? -21.074 -11.539 -0.540 1.00 92.06 143 GLY A N 1
ATOM 1124 C CA . GLY A 1 143 ? -21.114 -11.016 0.820 1.00 92.06 143 GLY A CA 1
ATOM 1125 C C . GLY A 1 143 ? -19.944 -11.536 1.655 1.00 92.06 143 GLY A C 1
ATOM 1126 O O . GLY A 1 143 ? -18.798 -11.553 1.212 1.00 92.06 143 GLY A O 1
ATOM 1127 N N . GLU A 1 144 ? -20.257 -12.012 2.854 1.00 93.50 144 GLU A N 1
ATOM 1128 C CA . GLU A 1 144 ? -19.284 -12.548 3.808 1.00 93.50 144 GLU A CA 1
ATOM 1129 C C . GLU A 1 144 ? -18.958 -14.030 3.555 1.00 93.50 144 GLU A C 1
ATOM 1131 O O . GLU A 1 144 ? -18.073 -14.584 4.190 1.00 93.50 144 GLU A O 1
ATOM 1136 N N . SER A 1 145 ? -19.625 -14.699 2.609 1.00 90.38 145 SER A N 1
ATOM 1137 C CA . SER A 1 145 ? -19.409 -16.137 2.364 1.00 90.38 145 SER A CA 1
ATOM 1138 C C . SER A 1 145 ? -18.091 -16.447 1.647 1.00 90.38 145 SER A C 1
ATOM 1140 O O . SER A 1 145 ? -17.654 -17.598 1.632 1.00 90.38 145 SER A O 1
ATOM 1142 N N . LEU A 1 146 ? -17.460 -15.442 1.029 1.00 91.62 146 LEU A N 1
ATOM 1143 C CA . LEU A 1 146 ? -16.197 -15.587 0.313 1.00 91.62 146 LEU A CA 1
ATOM 1144 C C . LEU A 1 146 ? -15.304 -14.368 0.548 1.00 91.62 146 LEU A C 1
ATOM 1146 O O . LEU A 1 146 ? -15.663 -13.243 0.203 1.00 91.62 146 LEU A O 1
ATOM 1150 N N . ALA A 1 147 ? -14.104 -14.621 1.063 1.00 95.00 147 ALA A N 1
ATOM 1151 C CA . ALA A 1 147 ? -13.082 -13.609 1.278 1.00 95.00 147 ALA A CA 1
ATOM 1152 C C . ALA A 1 147 ? -11.739 -14.075 0.709 1.00 95.00 147 ALA A C 1
ATOM 1154 O O . ALA A 1 147 ? -11.297 -15.201 0.949 1.00 95.00 147 ALA A O 1
ATOM 1155 N N . PHE A 1 148 ? -11.070 -13.185 -0.014 1.00 95.12 148 PHE A N 1
ATOM 1156 C CA . PHE A 1 148 ? -9.724 -13.374 -0.533 1.00 95.12 148 PHE A CA 1
ATOM 1157 C C . PHE A 1 148 ? -8.723 -12.540 0.262 1.00 95.12 148 PHE A C 1
ATOM 1159 O O . PHE A 1 148 ? -8.903 -11.345 0.463 1.00 95.12 148 PHE A O 1
ATOM 1166 N N . VAL A 1 149 ? -7.615 -13.147 0.680 1.00 96.75 149 VAL A N 1
ATOM 1167 C CA . VAL A 1 149 ? -6.572 -12.463 1.455 1.00 96.75 149 VAL A CA 1
ATOM 1168 C C . VAL A 1 149 ? -5.271 -12.449 0.661 1.00 96.75 149 VAL A C 1
ATOM 1170 O O . VAL A 1 149 ? -4.912 -13.438 0.030 1.00 96.75 149 VAL A O 1
ATOM 1173 N N . GLY A 1 150 ? -4.555 -11.321 0.694 1.00 94.75 150 GLY A N 1
ATOM 1174 C CA . GLY A 1 150 ? -3.250 -11.165 0.036 1.00 94.75 150 GLY A CA 1
ATOM 1175 C C . GLY A 1 150 ? -3.272 -10.473 -1.330 1.00 94.75 150 GLY A C 1
ATOM 1176 O O . GLY A 1 150 ? -2.221 -10.346 -1.954 1.00 94.75 150 GLY A O 1
ATOM 1177 N N . PHE A 1 151 ? -4.429 -9.978 -1.778 1.00 95.06 151 PHE A N 1
ATOM 1178 C CA . PHE A 1 151 ? -4.580 -9.302 -3.078 1.00 95.06 151 PHE A CA 1
ATOM 1179 C C . PHE A 1 151 ? -4.426 -7.775 -3.018 1.00 95.06 151 PHE A C 1
ATOM 1181 O O . PHE A 1 151 ? -4.330 -7.115 -4.055 1.00 95.06 151 PHE A O 1
ATOM 1188 N N . ALA A 1 152 ? -4.338 -7.205 -1.816 1.00 95.00 152 ALA A N 1
ATOM 1189 C CA . ALA A 1 152 ? -3.839 -5.852 -1.605 1.00 95.00 152 ALA A CA 1
ATOM 1190 C C . ALA A 1 152 ? -2.305 -5.877 -1.585 1.00 95.00 152 ALA A C 1
ATOM 1192 O O . ALA A 1 152 ? -1.685 -6.328 -0.617 1.00 95.00 152 ALA A O 1
ATOM 1193 N N . ARG A 1 153 ? -1.681 -5.400 -2.665 1.00 92.19 153 ARG A N 1
ATOM 1194 C CA . ARG A 1 153 ? -0.226 -5.314 -2.815 1.00 92.19 153 ARG A CA 1
ATOM 1195 C C . ARG A 1 153 ? 0.210 -3.857 -2.727 1.00 92.19 153 ARG A C 1
ATOM 1197 O O . ARG A 1 153 ? 0.086 -3.123 -3.705 1.00 92.19 153 ARG A O 1
ATOM 1204 N N . PRO A 1 154 ? 0.798 -3.414 -1.611 1.00 88.94 154 PRO A N 1
ATOM 1205 C CA . PRO A 1 154 ? 1.241 -2.037 -1.536 1.00 88.94 154 PRO A CA 1
ATOM 1206 C C . PRO A 1 154 ? 2.457 -1.798 -2.425 1.00 88.94 154 PRO A C 1
ATOM 1208 O O . PRO A 1 154 ? 3.331 -2.660 -2.572 1.00 88.94 154 PRO A O 1
ATOM 1211 N N . HIS A 1 155 ? 2.533 -0.595 -2.984 1.00 76.75 155 HIS A N 1
ATOM 1212 C CA . HIS A 1 155 ? 3.612 -0.200 -3.889 1.00 76.75 155 HIS A CA 1
ATOM 1213 C C . HIS A 1 155 ? 5.012 -0.208 -3.234 1.00 76.75 155 HIS A C 1
ATOM 1215 O O . HIS A 1 155 ? 6.009 -0.375 -3.933 1.00 76.75 155 HIS A O 1
ATOM 1221 N N . SER A 1 156 ? 5.091 -0.101 -1.900 1.00 72.06 156 SER A N 1
ATOM 1222 C CA . SER A 1 156 ? 6.344 -0.056 -1.123 1.00 72.06 156 SER A CA 1
ATOM 1223 C C . SER A 1 156 ? 6.484 -1.222 -0.131 1.00 72.06 156 SER A C 1
ATOM 1225 O O . SER A 1 156 ? 6.895 -1.032 1.012 1.00 72.06 156 SER A O 1
ATOM 1227 N N . GLY A 1 157 ? 6.140 -2.443 -0.559 1.00 79.81 157 GLY A N 1
ATOM 1228 C CA . GLY A 1 157 ? 6.116 -3.622 0.317 1.00 79.81 157 GLY A CA 1
ATOM 1229 C C . GLY A 1 157 ? 4.977 -3.559 1.340 1.00 79.81 157 GLY A C 1
ATOM 1230 O O . GLY A 1 157 ? 4.314 -2.539 1.473 1.00 79.81 157 GLY A O 1
ATOM 1231 N N . GLY A 1 158 ? 4.714 -4.657 2.052 1.00 88.56 158 GLY A N 1
ATOM 1232 C CA . GLY A 1 158 ? 3.669 -4.659 3.084 1.00 88.56 158 GLY A CA 1
ATOM 1233 C C . GLY A 1 158 ? 2.547 -5.692 2.923 1.00 88.56 158 GLY A C 1
ATOM 1234 O O . GLY A 1 158 ? 1.530 -5.569 3.595 1.00 88.56 158 GLY A O 1
ATOM 1235 N N . ILE A 1 159 ? 2.683 -6.690 2.037 1.00 94.00 159 ILE A N 1
ATOM 1236 C CA . ILE A 1 159 ? 1.632 -7.706 1.821 1.00 94.00 159 ILE A CA 1
ATOM 1237 C C . ILE A 1 159 ? 1.235 -8.411 3.133 1.00 94.00 159 ILE A C 1
ATOM 1239 O O . ILE A 1 159 ? 0.034 -8.481 3.396 1.00 94.00 159 ILE A O 1
ATOM 1243 N N . PRO A 1 160 ? 2.171 -8.886 3.989 1.00 95.75 160 PRO A N 1
ATOM 1244 C CA . PRO A 1 160 ? 1.797 -9.488 5.272 1.00 95.75 160 PRO A CA 1
ATOM 1245 C C . PRO A 1 160 ? 0.983 -8.547 6.166 1.00 95.75 160 PRO A C 1
ATOM 1247 O O . PRO A 1 160 ? 0.028 -8.974 6.799 1.00 95.75 160 PRO A O 1
ATOM 1250 N N . GLN A 1 161 ? 1.325 -7.260 6.178 1.00 94.62 161 GLN A N 1
ATOM 1251 C CA . GLN A 1 161 ? 0.667 -6.226 6.969 1.00 94.62 161 GLN A CA 1
ATOM 1252 C C . GLN A 1 161 ? -0.765 -5.976 6.481 1.00 94.62 161 GLN A C 1
ATOM 1254 O O . GLN A 1 161 ? -1.702 -5.982 7.274 1.00 94.62 161 GLN A O 1
ATOM 1259 N N . CYS A 1 162 ? -0.948 -5.819 5.167 1.00 95.88 162 CYS A N 1
ATOM 1260 C CA . CYS A 1 162 ? -2.271 -5.653 4.567 1.00 95.88 162 CYS A CA 1
ATOM 1261 C C . CYS A 1 162 ? -3.142 -6.905 4.719 1.00 95.88 162 CYS A C 1
ATOM 1263 O O . CYS A 1 162 ? -4.345 -6.790 4.944 1.00 95.88 162 CYS A O 1
ATOM 1265 N N . SER A 1 163 ? -2.528 -8.087 4.631 1.00 97.50 163 SER A N 1
ATOM 1266 C CA . SER A 1 163 ? -3.199 -9.376 4.828 1.00 97.50 163 SER A CA 1
ATOM 1267 C C . SER A 1 163 ? -3.637 -9.564 6.278 1.00 97.50 163 SER A C 1
ATOM 1269 O O . SER A 1 163 ? -4.750 -10.010 6.529 1.00 97.50 163 SER A O 1
ATOM 1271 N N . GLU A 1 164 ? -2.793 -9.196 7.240 1.00 96.69 164 GLU A N 1
ATOM 1272 C CA . GLU A 1 164 ? -3.093 -9.302 8.669 1.00 96.69 164 GLU A CA 1
ATOM 1273 C C . GLU A 1 164 ? -4.272 -8.414 9.071 1.00 96.69 164 GLU A C 1
ATOM 1275 O O . GLU A 1 164 ? -5.213 -8.901 9.702 1.00 96.69 164 GLU A O 1
ATOM 1280 N N . ILE A 1 165 ? -4.265 -7.139 8.674 1.00 95.94 165 ILE A N 1
ATOM 1281 C CA . ILE A 1 165 ? -5.329 -6.217 9.075 1.00 95.94 165 ILE A CA 1
ATOM 1282 C C . ILE A 1 165 ? -6.671 -6.578 8.429 1.00 95.94 165 ILE A C 1
ATOM 1284 O O . ILE A 1 165 ? -7.693 -6.546 9.109 1.00 95.94 165 ILE A O 1
ATOM 1288 N N . VAL A 1 166 ? -6.696 -7.004 7.158 1.00 96.62 166 VAL A N 1
ATOM 1289 C CA . VAL A 1 166 ? -7.951 -7.459 6.533 1.00 96.62 166 VAL A CA 1
ATOM 1290 C C . VAL A 1 166 ? -8.418 -8.792 7.120 1.00 96.62 166 VAL A C 1
ATOM 1292 O O . VAL A 1 166 ? -9.613 -8.981 7.312 1.00 96.62 166 VAL A O 1
ATOM 1295 N N . SER A 1 167 ? -7.499 -9.676 7.527 1.00 97.25 167 SER A N 1
ATOM 1296 C CA . SER A 1 167 ? -7.851 -10.926 8.221 1.00 97.25 167 SER A CA 1
ATOM 1297 C C . SER A 1 167 ? -8.512 -10.673 9.572 1.00 97.25 167 SER A C 1
ATOM 1299 O O . SER A 1 167 ? -9.462 -11.364 9.932 1.00 97.25 167 SER A O 1
ATOM 1301 N N . ARG A 1 168 ? -8.064 -9.650 10.312 1.00 97.00 168 ARG A N 1
ATOM 1302 C CA . ARG A 1 168 ? -8.750 -9.213 11.537 1.00 97.00 168 ARG A CA 1
ATOM 1303 C C . ARG A 1 168 ? -10.176 -8.763 11.243 1.00 97.00 168 ARG A C 1
ATOM 1305 O O . ARG A 1 168 ? -11.068 -9.109 12.007 1.00 97.00 168 ARG A O 1
ATOM 1312 N N . TYR A 1 169 ? -10.386 -8.022 10.154 1.00 96.62 169 TYR A N 1
ATOM 1313 C CA . TYR A 1 169 ? -11.719 -7.579 9.744 1.00 96.62 169 TYR A CA 1
ATOM 1314 C C . TYR A 1 169 ? -12.616 -8.765 9.373 1.00 96.62 169 TYR A C 1
ATOM 1316 O O . TYR A 1 169 ? -13.695 -8.886 9.939 1.00 96.62 169 TYR A O 1
ATOM 1324 N N . ILE A 1 170 ? -12.128 -9.697 8.545 1.00 97.56 170 ILE A N 1
ATOM 1325 C CA . ILE A 1 170 ? -12.836 -10.944 8.201 1.00 97.56 170 ILE A CA 1
ATOM 1326 C C . ILE A 1 170 ? -13.258 -11.703 9.464 1.00 97.56 170 ILE A C 1
ATOM 1328 O O . ILE A 1 170 ? -14.407 -12.115 9.585 1.00 97.56 170 ILE A O 1
ATOM 1332 N N . ALA A 1 171 ? -12.350 -11.855 10.431 1.00 96.88 171 ALA A N 1
ATOM 1333 C CA . ALA A 1 171 ? -12.661 -12.551 11.674 1.00 96.88 171 ALA A CA 1
ATOM 1334 C C . ALA A 1 171 ? -13.794 -11.872 12.460 1.00 96.88 171 ALA A C 1
ATOM 1336 O O . ALA A 1 171 ? -14.601 -12.569 13.064 1.00 96.88 171 ALA A O 1
ATOM 1337 N N . GLN A 1 172 ? -13.870 -10.535 12.453 1.00 97.06 172 GLN A N 1
ATOM 1338 C CA . GLN A 1 172 ? -14.964 -9.797 13.095 1.00 97.06 172 GLN A CA 1
ATOM 1339 C C . GLN A 1 172 ? -16.308 -9.969 12.373 1.00 97.06 172 GLN A C 1
ATOM 1341 O O . GLN A 1 172 ? -17.332 -10.092 13.039 1.00 97.06 172 GLN A O 1
ATOM 1346 N N . LEU A 1 173 ? -16.301 -10.052 11.038 1.00 96.75 173 LEU A N 1
ATOM 1347 C CA . LEU A 1 173 ? -17.503 -10.383 10.265 1.00 96.75 173 LEU A CA 1
ATOM 1348 C C . LEU A 1 173 ? -18.019 -11.780 10.632 1.00 96.75 173 LEU A C 1
ATOM 1350 O O . LEU A 1 173 ? -19.180 -11.956 10.978 1.00 96.75 173 LEU A O 1
ATOM 1354 N N . TYR A 1 174 ? -17.132 -12.779 10.669 1.00 95.19 174 TYR A N 1
ATOM 1355 C CA . TYR A 1 174 ? -17.532 -14.172 10.909 1.00 95.19 174 TYR A CA 1
ATOM 1356 C C . TYR A 1 174 ? -18.056 -14.443 12.320 1.00 95.19 174 TYR A C 1
ATOM 1358 O O . TYR A 1 174 ? -18.852 -15.361 12.504 1.00 95.19 174 TYR A O 1
ATOM 1366 N N . ILE A 1 175 ? -17.624 -13.669 13.319 1.00 95.75 175 ILE A N 1
ATOM 1367 C CA . ILE A 1 175 ? -18.186 -13.753 14.677 1.00 95.75 175 ILE A CA 1
ATOM 1368 C C . ILE A 1 175 ? -19.420 -12.856 14.866 1.00 95.75 175 ILE A C 1
ATOM 1370 O O . ILE A 1 175 ? -19.959 -12.808 15.970 1.00 95.75 175 ILE A O 1
ATOM 1374 N N . GLY A 1 176 ? -19.847 -12.132 13.826 1.00 95.44 176 GLY A N 1
ATOM 1375 C CA . GLY A 1 176 ? -21.003 -11.236 13.852 1.00 95.44 176 GLY A CA 1
ATOM 1376 C C . GLY A 1 176 ? -20.805 -9.962 14.679 1.00 95.44 176 GLY A C 1
ATOM 1377 O O . GLY A 1 176 ? -21.786 -9.352 15.094 1.00 95.44 176 GLY A O 1
ATOM 1378 N N . SER A 1 177 ? -19.561 -9.564 14.973 1.00 95.69 177 SER A N 1
ATOM 1379 C CA . SER A 1 177 ? -19.281 -8.320 15.710 1.00 95.69 177 SER A CA 1
ATOM 1380 C C . SER A 1 177 ? -19.212 -7.092 14.802 1.00 95.69 177 SER A C 1
ATOM 1382 O O . SER A 1 177 ? -19.362 -5.967 15.278 1.00 95.69 177 SER A O 1
ATOM 1384 N N . LEU A 1 178 ? -18.975 -7.307 13.509 1.00 95.56 178 LEU A N 1
ATOM 1385 C CA . LEU A 1 178 ? -19.046 -6.310 12.448 1.00 95.56 178 LEU A CA 1
ATOM 1386 C C . LEU A 1 178 ? -19.867 -6.883 11.292 1.00 95.56 178 LEU A C 1
ATOM 1388 O O . LEU A 1 178 ? -19.995 -8.096 11.167 1.00 95.56 178 LEU A O 1
ATOM 1392 N N . GLU A 1 179 ? -20.355 -6.004 10.424 1.00 95.44 179 GLU A N 1
ATOM 1393 C CA . GLU A 1 179 ? -21.053 -6.373 9.193 1.00 95.44 179 GLU A CA 1
ATOM 1394 C C . GLU A 1 179 ? -20.352 -5.739 7.989 1.00 95.44 179 GLU A C 1
ATOM 1396 O O . GLU A 1 179 ? -19.717 -4.676 8.083 1.00 95.44 179 GLU A O 1
ATOM 1401 N N . LEU A 1 180 ? -20.459 -6.395 6.837 1.00 95.62 180 LEU A N 1
ATOM 1402 C CA . LEU A 1 180 ? -20.042 -5.810 5.571 1.00 95.62 180 LEU A CA 1
ATOM 1403 C C . LEU A 1 180 ? -20.980 -4.638 5.200 1.00 95.62 180 LEU A C 1
ATOM 1405 O O . LEU A 1 180 ? -22.197 -4.758 5.360 1.00 95.62 180 LEU A O 1
ATOM 1409 N N . PRO A 1 181 ? -20.471 -3.506 4.670 1.00 94.38 181 PRO A N 1
ATOM 1410 C CA . PRO A 1 181 ? -21.337 -2.429 4.196 1.00 94.38 181 PRO A CA 1
ATOM 1411 C C . PRO A 1 181 ? -22.354 -2.933 3.164 1.00 94.38 181 PRO A C 1
ATOM 1413 O O . PRO A 1 181 ? -22.011 -3.706 2.269 1.00 94.38 181 PRO A O 1
ATOM 1416 N N . LYS A 1 182 ? -23.608 -2.474 3.246 1.00 92.81 182 LYS A N 1
ATOM 1417 C CA . LYS A 1 182 ? -24.681 -2.920 2.332 1.00 92.81 182 LYS A CA 1
ATOM 1418 C C . LYS A 1 182 ? -24.360 -2.640 0.861 1.00 92.81 182 LYS A C 1
ATOM 1420 O O . LYS A 1 182 ? -24.762 -3.389 -0.022 1.00 92.81 182 LYS A O 1
ATOM 1425 N N . ASP A 1 183 ? -23.618 -1.572 0.611 1.00 93.69 183 ASP A N 1
ATOM 1426 C CA . ASP A 1 183 ? -23.177 -1.074 -0.687 1.00 93.69 183 ASP A CA 1
ATOM 1427 C C . ASP A 1 183 ? -21.710 -1.430 -0.999 1.00 93.69 183 ASP A C 1
ATOM 1429 O O . ASP A 1 183 ? -21.096 -0.810 -1.869 1.00 93.69 183 ASP A O 1
ATOM 1433 N N . TYR A 1 184 ? -21.130 -2.448 -0.342 1.00 94.75 184 TYR A N 1
ATOM 1434 C CA . TYR A 1 184 ? -19.704 -2.787 -0.474 1.00 94.75 184 TYR A CA 1
ATOM 1435 C C . TYR A 1 184 ? -19.236 -2.966 -1.925 1.00 94.75 184 TYR A C 1
ATOM 1437 O O . TYR A 1 184 ? -18.111 -2.599 -2.257 1.00 94.75 184 TYR A O 1
ATOM 1445 N N . ALA A 1 185 ? -20.091 -3.501 -2.802 1.00 93.88 185 ALA A N 1
ATOM 1446 C CA . ALA A 1 185 ? -19.781 -3.677 -4.217 1.00 93.88 185 ALA A CA 1
ATOM 1447 C C . ALA A 1 185 ? -19.627 -2.334 -4.953 1.00 93.88 185 ALA A C 1
ATOM 1449 O O . ALA A 1 185 ? -18.743 -2.191 -5.793 1.00 93.88 185 ALA A O 1
ATOM 1450 N N . GLN A 1 186 ? -20.446 -1.332 -4.621 1.00 91.88 186 GLN A N 1
ATOM 1451 C CA . GLN A 1 186 ? -20.333 0.014 -5.193 1.00 91.88 186 GLN A CA 1
ATOM 1452 C C . GLN A 1 186 ? -19.107 0.741 -4.629 1.00 91.88 186 GLN A C 1
ATOM 1454 O O . GLN A 1 186 ? -18.348 1.351 -5.384 1.00 91.88 186 GLN A O 1
ATOM 1459 N N . LEU A 1 187 ? -18.862 0.600 -3.321 1.00 90.75 187 LEU A N 1
ATOM 1460 C CA . LEU A 1 187 ? -17.658 1.122 -2.672 1.00 90.75 187 LEU A CA 1
ATOM 1461 C C . LEU A 1 187 ? -16.383 0.528 -3.281 1.00 90.75 187 LEU A C 1
ATOM 1463 O O . LEU A 1 187 ? -15.419 1.256 -3.494 1.00 90.75 187 LEU A O 1
ATOM 1467 N N . ALA A 1 188 ? -16.387 -0.768 -3.611 1.00 93.12 188 ALA A N 1
ATOM 1468 C CA . ALA A 1 188 ? -15.271 -1.431 -4.277 1.00 93.12 188 ALA A CA 1
ATOM 1469 C C . ALA A 1 188 ? -14.935 -0.776 -5.620 1.00 93.12 188 ALA A C 1
ATOM 1471 O O . ALA A 1 188 ? -13.778 -0.456 -5.863 1.00 93.12 188 ALA A O 1
ATOM 1472 N N . LEU A 1 189 ? -15.943 -0.525 -6.462 1.00 92.25 189 LEU A N 1
ATOM 1473 C CA . LEU A 1 189 ? -15.741 0.132 -7.755 1.00 92.25 189 LEU A CA 1
ATOM 1474 C C . LEU A 1 189 ? -15.201 1.556 -7.583 1.00 92.25 189 LEU A C 1
ATOM 1476 O O . LEU A 1 189 ? -14.245 1.930 -8.255 1.00 92.25 189 LEU A O 1
ATOM 1480 N N . SER A 1 190 ? -15.749 2.323 -6.635 1.00 86.50 190 SER A N 1
ATOM 1481 C CA . SER A 1 190 ? -15.259 3.678 -6.361 1.00 86.50 190 SER A CA 1
ATOM 1482 C C . SER A 1 190 ? -13.811 3.690 -5.858 1.00 86.50 190 SER A C 1
ATOM 1484 O O . SER A 1 190 ? -13.032 4.555 -6.263 1.00 86.50 190 SER A O 1
ATOM 1486 N N . ASP A 1 191 ? -13.455 2.770 -4.961 1.00 88.25 191 ASP A N 1
ATOM 1487 C CA . ASP A 1 191 ? -12.095 2.623 -4.443 1.00 88.25 191 ASP A CA 1
ATOM 1488 C C . ASP A 1 191 ? -11.135 2.181 -5.571 1.00 88.25 191 ASP A C 1
ATOM 1490 O O . ASP A 1 191 ? -10.050 2.747 -5.727 1.00 88.25 191 ASP A O 1
ATOM 1494 N N . GLY A 1 192 ? -11.564 1.240 -6.416 1.00 89.88 192 GLY A N 1
ATOM 1495 C CA . GLY A 1 192 ? -10.814 0.747 -7.570 1.00 89.88 192 GLY A CA 1
ATOM 1496 C C . GLY A 1 192 ? -10.581 1.796 -8.663 1.00 89.88 192 GLY A C 1
ATOM 1497 O O . GLY A 1 192 ? -9.508 1.825 -9.276 1.00 89.88 192 GLY A O 1
ATOM 1498 N N . ASP A 1 193 ? -11.535 2.699 -8.892 1.00 85.94 193 ASP A N 1
ATOM 1499 C CA . ASP A 1 193 ? -11.375 3.841 -9.800 1.00 85.94 193 ASP A CA 1
ATOM 1500 C C . ASP A 1 193 ? -10.330 4.831 -9.266 1.00 85.94 193 ASP A C 1
ATOM 1502 O O . ASP A 1 193 ? -9.458 5.290 -10.012 1.00 85.94 193 ASP A O 1
ATOM 1506 N N . ALA A 1 194 ? -10.362 5.116 -7.959 1.00 80.88 194 ALA A N 1
ATOM 1507 C CA . ALA A 1 194 ? -9.381 5.983 -7.309 1.00 80.88 194 ALA A CA 1
ATOM 1508 C C . ALA A 1 194 ? -7.963 5.395 -7.390 1.00 80.88 194 ALA A C 1
ATOM 1510 O O . ALA A 1 194 ? -7.003 6.104 -7.702 1.00 80.88 194 ALA A O 1
ATOM 1511 N N . GLU A 1 195 ? -7.818 4.089 -7.171 1.00 86.19 195 GLU A N 1
ATOM 1512 C CA . GLU A 1 195 ? -6.548 3.384 -7.340 1.00 86.19 195 GLU A CA 1
ATOM 1513 C C . GLU A 1 195 ? -6.086 3.348 -8.794 1.00 86.19 195 GLU A C 1
ATOM 1515 O O . GLU A 1 195 ? -4.902 3.538 -9.059 1.00 86.19 195 GLU A O 1
ATOM 1520 N N . SER A 1 196 ? -6.997 3.158 -9.749 1.00 86.06 196 SER A N 1
ATOM 1521 C CA . SER A 1 196 ? -6.671 3.195 -11.179 1.00 86.06 196 SER A CA 1
ATOM 1522 C C . SER A 1 196 ? -6.169 4.575 -11.602 1.00 86.06 196 SER A C 1
ATOM 1524 O O . SER A 1 196 ? -5.207 4.670 -12.362 1.00 86.06 196 SER A O 1
ATOM 1526 N N . ALA A 1 197 ? -6.750 5.646 -11.053 1.00 80.56 197 ALA A N 1
ATOM 1527 C CA . ALA A 1 197 ? -6.253 7.006 -11.240 1.00 80.56 197 ALA A CA 1
ATOM 1528 C C . ALA A 1 197 ? -4.894 7.240 -10.546 1.00 80.56 197 ALA A C 1
ATOM 1530 O O . ALA A 1 197 ? -4.050 7.963 -11.074 1.00 80.56 197 ALA A O 1
ATOM 1531 N N . CYS A 1 198 ? -4.667 6.629 -9.378 1.00 76.25 198 CYS A N 1
ATOM 1532 C CA . CYS A 1 198 ? -3.416 6.735 -8.619 1.00 76.25 198 CYS A CA 1
ATOM 1533 C C . CYS A 1 198 ? -2.255 5.941 -9.241 1.00 76.25 198 CYS A C 1
ATOM 1535 O O . CYS A 1 198 ? -1.106 6.374 -9.144 1.00 76.25 198 CYS A O 1
ATOM 1537 N N . PHE A 1 199 ? -2.554 4.800 -9.866 1.00 79.69 199 PHE A N 1
ATOM 1538 C CA . PHE A 1 199 ? -1.607 3.867 -10.488 1.00 79.69 199 PHE A CA 1
ATOM 1539 C C . PHE A 1 199 ? -1.766 3.818 -12.019 1.00 79.69 199 PHE A C 1
ATOM 1541 O O . PHE A 1 199 ? -1.727 2.753 -12.643 1.00 79.69 199 PHE A O 1
ATOM 1548 N N . HIS A 1 200 ? -1.987 4.985 -12.627 1.00 80.50 200 HIS A N 1
ATOM 1549 C CA . HIS A 1 200 ? -2.289 5.140 -14.050 1.00 80.50 200 HIS A CA 1
ATOM 1550 C C . HIS A 1 200 ? -1.134 4.777 -15.001 1.00 80.50 200 HIS A C 1
ATOM 1552 O O . HIS A 1 200 ? -1.393 4.411 -16.147 1.00 80.50 200 HIS A O 1
ATOM 1558 N N . LEU A 1 201 ? 0.126 4.837 -14.553 1.00 73.94 201 LEU A N 1
ATOM 1559 C CA . LEU A 1 201 ? 1.295 4.426 -15.345 1.00 73.94 201 LE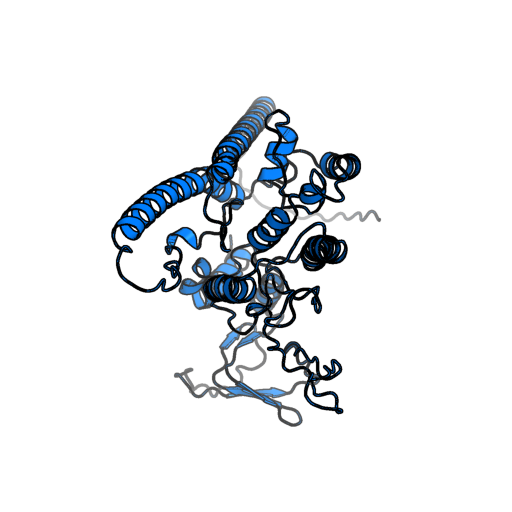U A CA 1
ATOM 1560 C C . LEU A 1 201 ? 1.460 2.903 -15.376 1.00 73.94 201 LEU A C 1
ATOM 1562 O O . LEU A 1 201 ? 2.206 2.370 -16.196 1.00 73.94 201 LEU A O 1
ATOM 1566 N N . THR A 1 202 ? 0.777 2.186 -14.481 1.00 79.06 202 THR A N 1
ATOM 1567 C CA . THR A 1 202 ? 0.849 0.725 -14.354 1.00 79.06 202 THR A CA 1
ATOM 1568 C C . THR A 1 202 ? -0.544 0.081 -14.395 1.00 79.06 202 THR A C 1
ATOM 1570 O O . THR A 1 202 ? -0.908 -0.682 -13.497 1.00 79.06 202 THR A O 1
ATOM 1573 N N . PRO A 1 203 ? -1.332 0.310 -15.467 1.00 82.50 203 PRO A N 1
ATOM 1574 C CA . PRO A 1 203 ? -2.753 -0.051 -15.518 1.00 82.50 203 PRO A CA 1
ATOM 1575 C C . PRO A 1 203 ? -3.015 -1.561 -15.430 1.00 82.50 203 PRO A C 1
ATOM 1577 O O . PRO A 1 203 ? -4.110 -1.973 -15.072 1.00 82.50 203 PRO A O 1
ATOM 1580 N N . HIS A 1 204 ? -2.019 -2.399 -15.725 1.00 83.88 204 HIS A N 1
ATOM 1581 C CA . HIS A 1 204 ? -2.132 -3.858 -15.643 1.00 83.88 204 HIS A CA 1
ATOM 1582 C C . HIS A 1 204 ? -1.885 -4.416 -14.230 1.00 83.88 204 HIS A C 1
ATOM 1584 O O . HIS A 1 204 ? -2.163 -5.586 -13.966 1.00 83.88 204 HIS A O 1
ATOM 1590 N N . TYR A 1 205 ? -1.369 -3.603 -13.303 1.00 86.81 205 TYR A N 1
ATOM 1591 C CA . TYR A 1 205 ? -1.075 -4.009 -11.929 1.00 86.81 205 TYR A CA 1
ATOM 1592 C C . TYR A 1 205 ? -2.252 -3.710 -10.995 1.00 86.81 205 TYR A C 1
ATOM 1594 O O . TYR A 1 205 ? -2.188 -2.879 -10.091 1.00 86.81 205 TYR A O 1
ATOM 1602 N N . ASN A 1 206 ? -3.326 -4.466 -11.189 1.00 90.75 206 ASN A N 1
ATOM 1603 C CA . ASN A 1 206 ? -4.598 -4.297 -10.485 1.00 90.75 206 ASN A CA 1
ATOM 1604 C C . ASN A 1 206 ? -4.568 -4.610 -8.977 1.00 90.75 206 ASN A C 1
ATOM 1606 O O . ASN A 1 206 ? -5.518 -4.324 -8.266 1.00 90.75 206 ASN A O 1
ATOM 1610 N N . MET A 1 207 ? -3.484 -5.193 -8.466 1.00 91.62 207 MET A N 1
ATOM 1611 C CA . MET A 1 207 ? -3.316 -5.441 -7.029 1.00 91.62 207 MET A CA 1
ATOM 1612 C C . MET A 1 207 ? -2.733 -4.236 -6.276 1.00 91.62 207 MET A C 1
ATOM 1614 O O . MET A 1 207 ? -2.643 -4.287 -5.051 1.00 91.62 207 MET A O 1
ATOM 1618 N N . LEU A 1 208 ? -2.269 -3.194 -6.981 1.00 90.94 208 LEU A N 1
ATOM 1619 C CA . LEU A 1 208 ? -1.565 -2.076 -6.353 1.00 90.94 208 LEU A CA 1
ATOM 1620 C C . LEU A 1 208 ? -2.486 -1.207 -5.505 1.00 90.94 208 LEU A C 1
ATOM 1622 O O . LEU A 1 208 ? -3.490 -0.706 -5.999 1.00 90.94 208 LEU A O 1
ATOM 1626 N N . VAL A 1 209 ? -2.057 -0.976 -4.264 1.00 89.00 209 VAL A N 1
ATOM 1627 C CA . VAL A 1 209 ? -2.712 -0.075 -3.310 1.00 89.00 209 VAL A CA 1
ATOM 1628 C C . VAL A 1 209 ? -1.724 0.952 -2.748 1.00 89.00 209 VAL A C 1
ATOM 1630 O O . VAL A 1 209 ? -0.505 0.718 -2.668 1.00 89.00 209 VAL A O 1
ATOM 1633 N N . ASP A 1 210 ? -2.235 2.106 -2.318 1.00 85.56 210 ASP A N 1
ATOM 1634 C CA . ASP A 1 210 ? -1.468 2.988 -1.440 1.00 85.56 210 ASP A CA 1
ATOM 1635 C C . ASP A 1 210 ? -1.445 2.392 -0.030 1.00 85.56 210 ASP A C 1
ATOM 1637 O O . ASP A 1 210 ? -2.493 2.188 0.580 1.00 85.56 210 ASP A O 1
ATOM 1641 N N . TYR A 1 211 ? -0.250 2.095 0.490 1.00 85.88 211 TYR A N 1
ATOM 1642 C CA . TYR A 1 211 ? -0.103 1.405 1.774 1.00 85.88 211 TYR A CA 1
ATOM 1643 C C . TYR A 1 211 ? -0.812 2.148 2.912 1.00 85.88 211 TYR A C 1
ATOM 1645 O O . TYR A 1 211 ? -1.568 1.550 3.673 1.00 85.88 211 TYR A O 1
ATOM 1653 N N . THR A 1 212 ? -0.585 3.457 3.017 1.00 82.88 212 THR A N 1
ATOM 1654 C CA . THR A 1 212 ? -1.099 4.269 4.121 1.00 82.88 212 THR A CA 1
ATOM 1655 C C . THR A 1 212 ? -2.614 4.363 4.057 1.00 82.88 212 THR A C 1
ATOM 1657 O O . THR A 1 212 ? -3.284 4.058 5.044 1.00 82.88 212 THR A O 1
ATOM 1660 N N . ALA A 1 213 ? -3.167 4.731 2.900 1.00 82.56 213 ALA A N 1
ATOM 1661 C CA . ALA A 1 213 ? -4.611 4.816 2.747 1.00 82.56 213 ALA A CA 1
ATOM 1662 C C . ALA A 1 213 ? -5.278 3.453 2.938 1.00 82.56 213 ALA A C 1
ATOM 1664 O O . ALA A 1 213 ? -6.335 3.397 3.567 1.00 82.56 213 ALA A O 1
ATOM 1665 N N . TYR A 1 214 ? -4.673 2.360 2.452 1.00 90.44 214 TYR A N 1
ATOM 1666 C CA . TYR A 1 214 ? -5.288 1.035 2.535 1.00 90.44 214 TYR A CA 1
ATOM 1667 C C . TYR A 1 214 ? -5.375 0.607 3.993 1.00 90.44 214 TYR A C 1
ATOM 1669 O O . TYR A 1 214 ? -6.471 0.352 4.496 1.00 90.44 214 TYR A O 1
ATOM 1677 N N . MET A 1 215 ? -4.238 0.643 4.695 1.00 91.19 215 MET A N 1
ATOM 1678 C CA . MET A 1 215 ? -4.152 0.279 6.107 1.00 91.19 215 MET A CA 1
ATOM 1679 C C . MET A 1 215 ? -5.093 1.133 6.963 1.00 91.19 215 MET A C 1
ATOM 1681 O O . MET A 1 215 ? -5.836 0.591 7.776 1.00 91.19 215 MET A O 1
ATOM 1685 N N . MET A 1 216 ? -5.131 2.453 6.747 1.00 87.19 216 MET A N 1
ATOM 1686 C CA . MET A 1 216 ? -6.039 3.339 7.483 1.00 87.19 216 MET A CA 1
ATOM 1687 C C . MET A 1 216 ? -7.514 3.069 7.163 1.00 87.19 216 MET A C 1
ATOM 1689 O O . MET A 1 216 ? -8.343 3.138 8.066 1.00 87.19 216 MET A O 1
ATOM 1693 N N . SER A 1 217 ? -7.861 2.739 5.914 1.00 89.38 217 SER A N 1
ATOM 1694 C CA . SER A 1 217 ? -9.250 2.444 5.538 1.00 89.38 217 SER A CA 1
ATOM 1695 C C . SER A 1 217 ? -9.777 1.170 6.201 1.00 89.38 217 SER A C 1
ATOM 1697 O O . SER A 1 217 ? -10.888 1.177 6.723 1.00 89.38 217 SER A O 1
ATOM 1699 N N . VAL A 1 218 ? -8.968 0.106 6.265 1.00 93.75 218 VAL A N 1
ATOM 1700 C CA . VAL A 1 218 ? -9.347 -1.134 6.960 1.00 93.75 218 VAL A CA 1
ATOM 1701 C C . VAL A 1 218 ? -9.339 -0.923 8.476 1.00 93.75 218 VAL A C 1
ATOM 1703 O O . VAL A 1 218 ? -10.228 -1.403 9.175 1.00 93.75 218 VAL A O 1
ATOM 1706 N N . ALA A 1 219 ? -8.392 -0.138 8.999 1.00 92.31 219 ALA A N 1
ATOM 1707 C CA . ALA A 1 219 ? -8.344 0.196 10.419 1.00 92.31 219 ALA A CA 1
ATOM 1708 C C . ALA A 1 219 ? -9.579 0.970 10.901 1.00 92.31 219 ALA A C 1
ATOM 1710 O O . ALA A 1 219 ? -10.014 0.756 12.032 1.00 92.31 219 ALA A O 1
ATOM 1711 N N . LYS A 1 220 ? -10.151 1.844 10.057 1.00 89.12 220 LYS A N 1
ATOM 1712 C CA . LYS A 1 220 ? -11.413 2.547 10.342 1.00 89.12 220 LYS A CA 1
ATOM 1713 C C . LYS A 1 220 ? -12.574 1.560 10.492 1.00 89.12 220 LYS A C 1
ATOM 1715 O O . LYS A 1 220 ? -13.286 1.646 11.486 1.00 89.12 220 LYS A O 1
ATOM 1720 N N . LEU A 1 221 ? -12.701 0.587 9.585 1.00 91.50 221 LEU A N 1
ATOM 1721 C CA . LEU A 1 221 ? -13.723 -0.471 9.675 1.00 91.50 221 LEU A CA 1
ATOM 1722 C C . LEU A 1 221 ? -13.576 -1.308 10.954 1.00 91.50 221 LEU A C 1
ATOM 1724 O O . LEU A 1 221 ? -14.562 -1.662 11.586 1.00 91.50 221 LEU A O 1
ATOM 1728 N N . LEU A 1 222 ? -12.336 -1.591 11.355 1.00 92.94 222 LEU A N 1
ATOM 1729 C CA . LEU A 1 222 ? -12.019 -2.365 12.557 1.00 92.94 222 LEU A CA 1
ATOM 1730 C C . LEU A 1 222 ? -12.070 -1.581 13.875 1.00 92.94 222 LEU A C 1
ATOM 1732 O O . LEU A 1 222 ? -11.948 -2.184 14.943 1.00 92.94 222 LEU A O 1
ATOM 1736 N N . GLY A 1 223 ? -12.132 -0.249 13.829 1.00 90.56 223 GLY A N 1
ATOM 1737 C CA . GLY A 1 223 ? -11.954 0.595 15.014 1.00 90.56 223 GLY A CA 1
ATOM 1738 C C . GLY A 1 223 ? -10.552 0.511 15.644 1.00 90.56 223 GLY A C 1
ATOM 1739 O O . GLY A 1 223 ? -10.396 0.764 16.841 1.00 90.56 223 GLY A O 1
ATOM 1740 N N . CYS A 1 224 ? -9.526 0.146 14.867 1.00 92.44 224 CYS A N 1
ATOM 1741 C CA . CYS A 1 224 ? -8.126 0.049 15.308 1.00 92.44 224 CYS A CA 1
ATOM 1742 C C . CYS A 1 224 ? -7.221 1.123 14.686 1.00 92.44 224 CYS A C 1
ATOM 1744 O O . CYS A 1 224 ? -6.001 0.945 14.597 1.00 92.44 224 CYS A O 1
ATOM 1746 N N . THR A 1 225 ? -7.807 2.241 14.243 1.00 88.00 225 THR A N 1
ATOM 1747 C CA . THR A 1 225 ? -7.042 3.418 13.824 1.00 88.00 225 THR A CA 1
ATOM 1748 C C . THR A 1 225 ? -6.039 3.781 14.919 1.00 88.00 225 THR A C 1
ATOM 1750 O O . THR A 1 225 ? -6.420 3.865 16.094 1.00 88.00 225 THR A O 1
ATOM 1753 N N . PRO A 1 226 ? -4.750 3.959 14.574 1.00 85.44 226 PRO A N 1
ATOM 1754 C CA . PRO A 1 226 ? -3.764 4.376 15.554 1.00 85.44 226 PRO A CA 1
ATOM 1755 C C . PRO A 1 226 ? -4.223 5.645 16.264 1.00 85.44 226 PRO A C 1
ATOM 1757 O O . PRO A 1 226 ? -4.910 6.463 15.662 1.00 85.44 226 PRO A O 1
ATOM 1760 N N . GLN A 1 227 ? -3.829 5.830 17.518 1.00 77.19 227 GLN A N 1
ATOM 1761 C CA . GLN A 1 227 ? -4.011 7.097 18.221 1.00 77.19 227 GLN A CA 1
ATOM 1762 C C . GLN A 1 227 ? -2.637 7.703 18.470 1.00 77.19 227 GLN A C 1
ATOM 1764 O O . GLN A 1 227 ? -1.751 7.027 18.990 1.00 77.19 227 GLN A O 1
ATOM 1769 N N . ILE A 1 228 ? -2.447 8.966 18.088 1.00 75.38 228 ILE A N 1
ATOM 1770 C CA . ILE A 1 228 ? -1.253 9.714 18.478 1.00 75.38 228 ILE A CA 1
ATOM 1771 C C . ILE A 1 228 ? -1.525 10.322 19.858 1.00 75.38 228 ILE A C 1
ATOM 1773 O O . ILE A 1 228 ? -2.381 11.203 19.973 1.00 75.38 228 ILE A O 1
ATOM 1777 N N . PRO A 1 229 ? -0.817 9.897 20.912 1.00 74.19 229 PRO A N 1
ATOM 1778 C CA . PRO A 1 229 ? -0.944 10.526 22.218 1.00 74.19 229 PRO A CA 1
ATOM 1779 C C . PRO A 1 229 ? -0.313 11.924 22.213 1.00 74.19 229 PRO A C 1
ATOM 1781 O O . PRO A 1 229 ? 0.894 12.058 22.031 1.00 74.19 229 PRO A O 1
ATOM 1784 N N . LEU A 1 230 ? -1.112 12.966 22.484 1.00 75.12 230 LEU A N 1
ATOM 1785 C CA . LEU A 1 230 ? -0.607 14.342 22.638 1.00 75.12 230 LEU A CA 1
ATOM 1786 C C . LEU A 1 230 ? 0.401 14.468 23.793 1.00 75.12 230 LEU A C 1
ATOM 1788 O O . LEU A 1 230 ? 1.319 15.279 23.727 1.00 75.12 230 LEU A O 1
ATOM 1792 N N . MET A 1 231 ? 0.223 13.663 24.845 1.00 80.81 231 MET A N 1
ATOM 1793 C CA . MET A 1 231 ? 1.037 13.717 26.065 1.00 80.81 231 MET A CA 1
ATOM 1794 C C . MET A 1 231 ? 2.344 12.919 25.971 1.00 80.81 231 MET A C 1
ATOM 1796 O O . MET A 1 231 ? 3.148 12.964 26.898 1.00 80.81 231 MET A O 1
ATOM 1800 N N . ASP A 1 232 ? 2.579 12.198 24.871 1.00 84.44 232 ASP A N 1
ATOM 1801 C CA . ASP A 1 232 ? 3.836 11.485 24.633 1.00 84.44 232 ASP A CA 1
ATOM 1802 C C . ASP A 1 232 ? 4.509 12.041 23.364 1.00 84.44 232 ASP A C 1
ATOM 1804 O O . ASP A 1 232 ? 4.288 11.539 22.253 1.00 84.44 232 ASP A O 1
ATOM 1808 N N . PRO A 1 233 ? 5.344 13.092 23.505 1.00 82.00 233 PRO A N 1
ATOM 1809 C CA . PRO A 1 233 ? 5.991 13.740 22.367 1.00 82.00 233 PRO A CA 1
ATOM 1810 C C . PRO A 1 233 ? 6.949 12.801 21.624 1.00 82.00 233 PRO A C 1
ATOM 1812 O O . PRO A 1 233 ? 7.152 12.962 20.420 1.00 82.00 233 PRO A O 1
ATOM 1815 N N . VAL A 1 234 ? 7.510 11.792 22.303 1.00 82.81 234 VAL A N 1
ATOM 1816 C CA . VAL A 1 234 ? 8.389 10.789 21.688 1.00 82.81 234 VAL A CA 1
ATOM 1817 C C . VAL A 1 234 ? 7.587 9.928 20.722 1.00 82.81 234 VAL A C 1
ATOM 1819 O O . VAL A 1 234 ? 7.986 9.754 19.570 1.00 82.81 234 VAL A O 1
ATOM 1822 N N . LEU A 1 235 ? 6.442 9.411 21.167 1.00 81.62 235 LEU A N 1
ATOM 1823 C CA . LEU A 1 235 ? 5.581 8.587 20.327 1.00 81.62 235 LEU A CA 1
ATOM 1824 C C . LEU A 1 235 ? 4.934 9.398 19.196 1.00 81.62 235 LEU A C 1
ATOM 1826 O O . LEU A 1 235 ? 4.819 8.897 18.078 1.00 81.62 235 LEU A O 1
ATOM 1830 N N . MET A 1 236 ? 4.596 10.666 19.436 1.00 82.25 236 MET A N 1
ATOM 1831 C CA . MET A 1 236 ? 4.101 11.568 18.394 1.00 82.25 236 MET A CA 1
ATOM 1832 C C . MET A 1 236 ? 5.131 11.794 17.280 1.00 82.25 236 MET A C 1
ATOM 1834 O O . MET A 1 236 ? 4.798 11.659 16.101 1.00 82.25 236 MET A O 1
ATOM 1838 N N . VAL A 1 237 ? 6.392 12.075 17.632 1.00 81.38 237 VAL A N 1
ATOM 1839 C CA . VAL A 1 237 ? 7.468 12.180 16.636 1.00 81.38 237 VAL A CA 1
ATOM 1840 C C . VAL A 1 237 ? 7.623 10.859 15.894 1.00 81.38 237 VAL A C 1
ATOM 1842 O O . VAL A 1 237 ? 7.650 10.873 14.667 1.00 81.38 237 VAL A O 1
ATOM 1845 N N . LYS A 1 238 ? 7.651 9.719 16.601 1.00 84.94 238 LYS A N 1
ATOM 1846 C CA . LYS A 1 238 ? 7.776 8.399 15.964 1.00 84.94 238 LYS A CA 1
ATOM 1847 C C . LYS A 1 238 ? 6.659 8.145 14.958 1.00 84.94 238 LYS A C 1
ATOM 1849 O O . LYS A 1 238 ? 6.928 7.745 13.830 1.00 84.94 238 LYS A O 1
ATOM 1854 N N . TYR A 1 239 ? 5.415 8.436 15.326 1.00 81.38 239 TYR A N 1
ATOM 1855 C CA . TYR A 1 239 ? 4.282 8.296 14.420 1.00 81.38 239 TYR A CA 1
ATOM 1856 C C . TYR A 1 239 ? 4.449 9.138 13.154 1.00 81.38 239 TYR A C 1
ATOM 1858 O O . TYR A 1 239 ? 4.065 8.696 12.073 1.00 81.38 239 TYR A O 1
ATOM 1866 N N . TRP A 1 240 ? 5.051 10.328 13.259 1.00 76.06 240 TRP A N 1
ATOM 1867 C CA . TRP A 1 240 ? 5.255 11.230 12.127 1.00 76.06 240 TRP A CA 1
ATOM 1868 C C . TRP A 1 240 ? 6.501 10.920 11.289 1.00 76.06 240 TRP A C 1
ATOM 1870 O O . TRP A 1 240 ? 6.449 11.036 10.066 1.00 76.06 240 TRP A O 1
ATOM 1880 N N . THR A 1 241 ? 7.583 10.424 11.882 1.00 76.31 241 THR A N 1
ATOM 1881 C CA . THR A 1 241 ? 8.860 10.213 11.177 1.00 76.31 241 THR A CA 1
ATOM 1882 C C . THR A 1 241 ? 9.070 8.778 10.703 1.00 76.31 241 THR A C 1
ATOM 1884 O O . THR A 1 241 ? 9.701 8.568 9.671 1.00 76.31 241 THR A O 1
ATOM 1887 N N . PHE A 1 242 ? 8.504 7.779 11.383 1.00 81.38 242 PHE A N 1
ATOM 1888 C CA . PHE A 1 242 ? 8.704 6.367 11.037 1.00 81.38 242 PHE A CA 1
ATOM 1889 C C . PHE A 1 242 ? 7.682 5.883 10.012 1.00 81.38 242 PHE A C 1
ATOM 1891 O O . PHE A 1 242 ? 6.570 6.396 9.979 1.00 81.38 242 PHE A O 1
ATOM 1898 N N . PRO A 1 243 ? 7.975 4.869 9.186 1.00 79.69 243 PRO A N 1
ATOM 1899 C CA . PRO A 1 243 ? 6.951 4.233 8.359 1.00 79.69 243 PRO A CA 1
ATOM 1900 C C . PRO A 1 243 ? 5.728 3.832 9.198 1.00 79.69 243 PRO A C 1
ATOM 1902 O O . PRO A 1 243 ? 5.861 3.546 10.386 1.00 79.69 243 PRO A O 1
ATOM 1905 N N . LEU A 1 244 ? 4.537 3.802 8.592 1.00 82.31 244 LEU A N 1
ATOM 1906 C CA . LEU A 1 244 ? 3.310 3.402 9.284 1.00 82.31 244 LEU A CA 1
ATOM 1907 C C . LEU A 1 244 ? 3.401 1.922 9.699 1.00 82.31 244 LEU A C 1
ATOM 1909 O O . LEU A 1 244 ? 3.087 1.007 8.933 1.00 82.31 244 LEU A O 1
ATOM 1913 N N . TRP A 1 245 ? 3.916 1.685 10.903 1.00 87.81 245 TRP A N 1
ATOM 1914 C CA . TRP A 1 245 ? 4.223 0.351 11.384 1.00 87.81 245 TRP A CA 1
ATOM 1915 C C . TRP A 1 245 ? 2.970 -0.409 11.815 1.00 87.81 245 TRP A C 1
ATOM 1917 O O . TRP A 1 245 ? 2.072 0.175 12.421 1.00 87.81 245 TRP A O 1
ATOM 1927 N N . PRO A 1 246 ? 2.930 -1.735 11.597 1.00 89.31 246 PRO A N 1
ATOM 1928 C CA . PRO A 1 246 ? 1.813 -2.581 12.023 1.00 89.31 246 PRO A CA 1
ATOM 1929 C C . PRO A 1 246 ? 1.499 -2.487 13.515 1.00 89.31 246 PRO A C 1
ATOM 1931 O O . PRO A 1 246 ? 0.336 -2.551 13.905 1.00 89.31 246 PRO A O 1
ATOM 1934 N N . CYS A 1 247 ? 2.520 -2.286 14.357 1.00 90.75 247 CYS A N 1
ATOM 1935 C CA . CYS A 1 247 ? 2.335 -2.153 15.800 1.00 90.75 247 CYS A CA 1
ATOM 1936 C C . CYS A 1 247 ? 1.450 -0.955 16.177 1.00 90.75 247 CYS A C 1
ATOM 1938 O O . CYS A 1 247 ? 0.759 -1.016 17.191 1.00 90.75 247 CYS A O 1
ATOM 1940 N N . PHE A 1 248 ? 1.379 0.093 15.346 1.00 89.62 248 PHE A N 1
ATOM 1941 C CA . PHE A 1 248 ? 0.469 1.212 15.582 1.00 89.62 248 PHE A CA 1
ATOM 1942 C C . PHE A 1 248 ? -1.006 0.777 15.560 1.00 89.62 248 PHE A C 1
ATOM 1944 O O . PHE A 1 248 ? -1.785 1.256 16.380 1.00 89.62 248 PHE A O 1
ATOM 1951 N N . PHE A 1 249 ? -1.375 -0.200 14.726 1.00 92.25 249 PHE A N 1
ATOM 1952 C CA . PHE A 1 249 ? -2.730 -0.778 14.644 1.00 92.25 249 PHE A CA 1
ATOM 1953 C C . PHE A 1 249 ? -3.031 -1.823 15.733 1.00 92.25 249 PHE A C 1
ATOM 1955 O O . PHE A 1 249 ? -4.076 -2.484 15.709 1.00 92.25 249 PHE A O 1
ATOM 1962 N N . ARG A 1 250 ? -2.095 -2.013 16.672 1.00 92.81 250 ARG A N 1
ATOM 1963 C CA . ARG A 1 250 ? -2.235 -2.850 17.872 1.00 92.81 250 ARG A CA 1
ATOM 1964 C C . ARG A 1 250 ? -2.290 -2.019 19.155 1.00 92.81 250 ARG A C 1
ATOM 1966 O O . ARG A 1 250 ? -2.370 -2.584 20.235 1.00 92.81 250 ARG A O 1
ATOM 1973 N N . THR A 1 251 ? -2.297 -0.690 19.057 1.00 88.75 251 THR A N 1
ATOM 1974 C CA . THR A 1 251 ? -2.431 0.200 20.224 1.00 88.75 251 THR A CA 1
ATOM 1975 C C . THR A 1 251 ? -3.874 0.310 20.729 1.00 88.75 251 THR A C 1
ATOM 1977 O O . THR A 1 251 ? -4.102 0.555 21.911 1.00 88.75 251 THR A O 1
ATOM 1980 N N . LYS A 1 252 ? -4.861 0.096 19.856 1.00 89.00 252 LYS A N 1
ATOM 1981 C CA . LYS A 1 252 ? -6.292 0.190 20.162 1.00 89.00 252 LYS A CA 1
ATOM 1982 C C . LYS A 1 252 ? -7.094 -0.777 19.288 1.00 89.00 252 LYS A C 1
ATOM 1984 O O . LYS A 1 252 ? -6.615 -1.237 18.251 1.00 89.00 252 LYS A O 1
ATOM 1989 N N . GLY A 1 253 ? -8.325 -1.049 19.709 1.00 89.50 253 GLY A N 1
ATOM 1990 C CA . GLY A 1 253 ? -9.313 -1.811 18.956 1.00 89.50 253 GLY A CA 1
ATOM 1991 C C . GLY A 1 253 ? -9.212 -3.305 19.234 1.00 89.50 253 GLY A C 1
ATOM 1992 O O . GLY A 1 253 ? -8.522 -3.744 20.156 1.00 89.50 253 GLY A O 1
ATOM 1993 N N . VAL A 1 254 ? -9.916 -4.100 18.434 1.00 87.75 254 VAL A N 1
ATOM 1994 C CA . VAL A 1 254 ? -9.974 -5.550 18.641 1.00 87.75 254 VAL A CA 1
ATOM 1995 C C . VAL A 1 254 ? -8.596 -6.183 18.446 1.00 87.75 254 VAL A C 1
ATOM 1997 O O . VAL A 1 254 ? -7.932 -5.958 17.429 1.00 87.75 254 VAL A O 1
ATOM 2000 N N . GLY A 1 255 ? -8.162 -6.981 19.425 1.00 87.75 255 GLY A N 1
ATOM 2001 C CA . GLY A 1 255 ? -6.846 -7.622 19.421 1.00 87.75 255 GLY A CA 1
ATOM 2002 C C . GLY A 1 255 ? -5.680 -6.650 19.638 1.00 87.75 255 GLY A C 1
ATOM 2003 O O . GLY A 1 255 ? -4.579 -6.913 19.152 1.00 87.75 255 GLY A O 1
ATOM 2004 N N . ALA A 1 256 ? -5.913 -5.513 20.298 1.00 91.38 256 ALA A N 1
ATOM 2005 C CA . ALA A 1 256 ? -4.847 -4.612 20.719 1.00 91.38 256 ALA A CA 1
ATOM 2006 C C . ALA A 1 256 ? -3.902 -5.281 21.733 1.00 91.38 256 ALA A C 1
ATOM 2008 O O . ALA A 1 256 ? -4.342 -5.973 22.645 1.00 91.38 256 ALA A O 1
ATOM 2009 N N . ASP A 1 257 ? -2.607 -5.017 21.581 1.00 92.62 257 ASP A N 1
ATOM 2010 C CA . ASP A 1 257 ? -1.548 -5.365 22.525 1.00 92.62 257 ASP A CA 1
ATOM 2011 C C . ASP A 1 257 ? -0.620 -4.150 22.656 1.00 92.62 257 ASP A C 1
ATOM 2013 O O . ASP A 1 257 ? 0.360 -3.975 21.922 1.00 92.62 257 ASP A O 1
ATOM 2017 N N . GLN A 1 258 ? -0.997 -3.252 23.569 1.00 89.75 258 GLN A N 1
ATOM 2018 C CA . GLN A 1 258 ? -0.274 -2.006 23.815 1.00 89.75 258 GLN A CA 1
ATOM 2019 C C . GLN A 1 258 ? 1.130 -2.265 24.353 1.00 89.75 258 GLN A C 1
ATOM 2021 O O . GLN A 1 258 ? 2.060 -1.546 23.993 1.00 89.75 258 GLN A O 1
ATOM 2026 N N . THR A 1 259 ? 1.297 -3.307 25.168 1.00 91.50 259 THR A N 1
ATOM 2027 C CA . THR A 1 259 ? 2.583 -3.666 25.762 1.00 91.50 259 THR A CA 1
ATOM 2028 C C . THR A 1 259 ? 3.561 -4.113 24.687 1.00 91.50 259 THR A C 1
ATOM 2030 O O . THR A 1 259 ? 4.656 -3.560 24.591 1.00 91.50 259 THR A O 1
ATOM 2033 N N . ALA A 1 260 ? 3.166 -5.045 23.815 1.00 91.81 260 ALA A N 1
ATOM 2034 C CA . ALA A 1 260 ? 4.023 -5.486 22.718 1.00 91.81 260 ALA A CA 1
ATOM 2035 C C . ALA A 1 260 ? 4.312 -4.351 21.729 1.00 91.81 260 ALA A C 1
ATOM 2037 O O . ALA A 1 260 ? 5.457 -4.181 21.297 1.00 91.81 260 ALA A O 1
ATOM 2038 N N . ALA A 1 261 ? 3.303 -3.531 21.406 1.00 90.19 261 ALA A N 1
ATOM 2039 C CA . ALA A 1 261 ? 3.501 -2.358 20.563 1.00 90.19 261 ALA A CA 1
ATOM 2040 C C . ALA A 1 261 ? 4.535 -1.404 21.179 1.00 90.19 261 ALA A C 1
ATOM 2042 O O . ALA A 1 261 ? 5.441 -0.950 20.478 1.00 90.19 261 ALA A O 1
ATOM 2043 N N . ARG A 1 262 ? 4.454 -1.156 22.492 1.00 87.75 262 ARG A N 1
ATOM 2044 C CA . ARG A 1 262 ? 5.379 -0.273 23.200 1.00 87.75 262 ARG A CA 1
ATOM 2045 C C . ARG A 1 262 ? 6.798 -0.829 23.242 1.00 87.75 262 ARG A C 1
ATOM 2047 O O . ARG A 1 262 ? 7.722 -0.103 22.898 1.00 87.75 262 ARG A O 1
ATOM 2054 N N . VAL A 1 263 ? 6.964 -2.121 23.533 1.00 92.19 263 VAL A N 1
ATOM 2055 C CA . VAL A 1 263 ? 8.274 -2.799 23.512 1.00 92.19 263 VAL A CA 1
ATOM 2056 C C . VAL A 1 263 ? 8.960 -2.651 22.153 1.00 92.19 263 VAL A C 1
ATOM 2058 O O . VAL A 1 263 ? 10.167 -2.433 22.091 1.00 92.19 263 VAL A O 1
ATOM 2061 N N . ILE A 1 264 ? 8.215 -2.755 21.048 1.00 90.69 264 ILE A N 1
ATOM 2062 C CA . ILE A 1 264 ? 8.771 -2.550 19.703 1.00 90.69 264 ILE A CA 1
ATOM 2063 C C . ILE A 1 264 ? 9.146 -1.085 19.493 1.00 90.69 264 ILE A C 1
ATOM 2065 O O . ILE A 1 264 ? 10.231 -0.797 18.993 1.00 90.69 264 ILE A O 1
ATOM 2069 N N . LEU A 1 265 ? 8.258 -0.163 19.863 1.00 87.12 265 LEU A N 1
ATOM 2070 C CA . LEU A 1 265 ? 8.474 1.265 19.665 1.00 87.12 265 LEU A CA 1
ATOM 2071 C C . LEU A 1 265 ? 9.667 1.777 20.466 1.00 87.12 265 LEU A C 1
ATOM 2073 O O . LEU A 1 265 ? 10.420 2.598 19.950 1.00 87.12 265 LEU A O 1
ATOM 2077 N N . ASP A 1 266 ? 9.873 1.286 21.683 1.00 89.38 266 ASP A N 1
ATOM 2078 C CA . ASP A 1 266 ? 10.945 1.724 22.577 1.00 89.38 266 ASP A CA 1
ATOM 2079 C C . ASP A 1 266 ? 12.336 1.236 22.144 1.00 89.38 266 ASP A C 1
ATOM 2081 O O . ASP A 1 266 ? 13.333 1.832 22.541 1.00 89.38 266 ASP A O 1
ATOM 2085 N N . LYS A 1 267 ? 12.427 0.237 21.251 1.00 90.12 267 LYS A N 1
ATOM 2086 C CA . LYS A 1 267 ? 13.707 -0.174 20.637 1.00 90.12 267 LYS A CA 1
ATOM 2087 C C . LYS A 1 267 ? 14.340 0.906 19.763 1.00 90.12 267 LYS A C 1
ATOM 2089 O O . LYS A 1 267 ? 15.534 0.829 19.492 1.00 90.12 267 LYS A O 1
ATOM 2094 N N . PHE A 1 268 ? 13.550 1.871 19.303 1.00 87.69 268 PHE A N 1
ATOM 2095 C CA . PHE A 1 268 ? 14.004 2.938 18.422 1.00 87.69 268 PHE A CA 1
ATOM 2096 C C . PHE A 1 268 ? 13.933 4.277 19.151 1.00 87.69 268 PHE A C 1
ATOM 2098 O O . PHE A 1 268 ? 12.943 4.592 19.813 1.00 87.69 268 PHE A O 1
ATOM 2105 N N . GLY A 1 269 ? 14.963 5.101 19.017 1.00 85.81 269 GLY A N 1
ATOM 2106 C CA . GLY A 1 269 ? 14.935 6.491 19.442 1.00 85.81 269 GLY A CA 1
ATOM 2107 C C . GLY A 1 269 ? 13.934 7.311 18.613 1.00 85.81 269 GLY A C 1
ATOM 2108 O O . GLY A 1 269 ? 13.672 6.991 17.453 1.00 85.81 269 GLY A O 1
ATOM 2109 N N . PRO A 1 270 ? 13.362 8.401 19.157 1.00 80.69 270 PRO A N 1
ATOM 2110 C CA . PRO A 1 270 ? 12.436 9.272 18.416 1.00 80.69 270 PRO A CA 1
ATOM 2111 C C . PRO A 1 270 ? 13.035 9.872 17.136 1.00 80.69 270 PRO A C 1
ATOM 2113 O O . PRO A 1 270 ? 12.308 10.228 16.211 1.00 80.69 270 PRO A O 1
ATOM 2116 N N . TRP A 1 271 ? 14.361 9.967 17.075 1.00 82.25 271 TRP A N 1
ATOM 2117 C CA . TRP A 1 271 ? 15.090 10.643 16.008 1.00 82.25 271 TRP A CA 1
ATOM 2118 C C . TRP A 1 271 ? 15.798 9.677 15.052 1.00 82.25 271 TRP A C 1
ATOM 2120 O O . TRP A 1 271 ? 16.429 10.137 14.106 1.00 82.25 271 TRP A O 1
ATOM 2130 N N . ASP A 1 272 ? 15.683 8.359 15.253 1.00 81.25 272 ASP A N 1
ATOM 2131 C CA . ASP A 1 272 ? 16.418 7.364 14.452 1.00 81.25 272 ASP A CA 1
ATOM 2132 C C . ASP A 1 272 ? 15.973 7.352 12.984 1.00 81.25 272 ASP A C 1
ATOM 2134 O O . ASP A 1 272 ? 16.754 7.033 12.091 1.00 81.25 272 ASP A O 1
ATOM 2138 N N . ALA A 1 273 ? 14.728 7.754 12.717 1.00 74.19 273 ALA A N 1
ATOM 2139 C CA . ALA A 1 273 ? 14.206 7.915 11.363 1.00 74.19 273 ALA A CA 1
ATOM 2140 C C . ALA A 1 273 ? 14.683 9.209 10.665 1.00 74.19 273 ALA A C 1
ATOM 2142 O O . ALA A 1 273 ? 14.457 9.380 9.467 1.00 74.19 273 ALA A O 1
ATOM 2143 N N . LEU A 1 274 ? 15.349 10.128 11.379 1.00 71.81 274 LEU A N 1
ATOM 2144 C CA . LEU A 1 274 ? 15.804 11.417 10.849 1.00 71.81 274 LEU A CA 1
ATOM 2145 C C . LEU A 1 274 ? 17.234 11.329 10.304 1.00 71.81 274 LEU A C 1
ATOM 2147 O O . LEU A 1 274 ? 18.187 11.838 10.899 1.00 71.81 274 LEU A O 1
ATOM 2151 N N . ALA A 1 275 ? 17.398 10.723 9.129 1.00 63.81 275 ALA A N 1
ATOM 2152 C CA . ALA A 1 275 ? 18.628 10.907 8.364 1.00 63.81 275 ALA A CA 1
ATOM 2153 C C . ALA A 1 275 ? 18.652 12.339 7.779 1.00 63.81 275 ALA A C 1
ATOM 2155 O O . ALA A 1 275 ? 17.670 12.737 7.147 1.00 63.81 275 ALA A O 1
ATOM 2156 N N . PRO A 1 276 ? 19.739 13.125 7.932 1.00 60.97 276 PRO A N 1
ATOM 2157 C CA . PRO A 1 276 ? 19.852 14.475 7.375 1.00 60.97 276 PRO A CA 1
ATOM 2158 C C . PRO A 1 276 ? 20.119 14.417 5.864 1.00 60.97 276 PRO A C 1
ATOM 2160 O O . PRO A 1 276 ? 21.185 14.775 5.368 1.00 60.97 276 PRO A O 1
ATOM 2163 N N . ILE A 1 277 ? 19.143 13.913 5.120 1.00 61.50 277 ILE A N 1
ATOM 2164 C CA . ILE A 1 277 ? 19.132 13.900 3.662 1.00 61.50 277 ILE A CA 1
ATOM 2165 C C . ILE A 1 277 ? 18.312 15.095 3.159 1.00 61.50 277 ILE A C 1
ATOM 2167 O O . ILE A 1 277 ? 17.349 15.478 3.819 1.00 61.50 277 ILE A O 1
ATOM 2171 N N . PRO A 1 278 ? 18.615 15.673 1.981 1.00 61.19 278 PRO A N 1
ATOM 2172 C CA . PRO A 1 278 ? 17.818 16.760 1.396 1.00 61.19 278 PRO A CA 1
ATOM 2173 C C . PRO A 1 278 ? 16.307 16.469 1.344 1.00 61.19 278 PRO A C 1
ATOM 2175 O O . PRO A 1 278 ? 15.490 17.377 1.477 1.00 61.19 278 PRO A O 1
ATOM 2178 N N . MET A 1 279 ? 15.936 15.188 1.233 1.00 63.62 279 MET A N 1
ATOM 2179 C CA . MET A 1 279 ? 14.549 14.725 1.289 1.00 63.62 279 MET A CA 1
ATOM 2180 C C . MET A 1 279 ? 13.855 15.046 2.624 1.00 63.62 279 MET A C 1
ATOM 2182 O O . MET A 1 279 ? 12.669 15.349 2.616 1.00 63.62 279 MET A O 1
ATOM 2186 N N . LEU A 1 280 ? 14.570 15.036 3.755 1.00 69.06 280 LEU A N 1
ATOM 2187 C CA . LEU A 1 280 ? 13.999 15.357 5.066 1.00 69.06 280 LEU A CA 1
ATOM 2188 C C . LEU A 1 280 ? 13.528 16.816 5.129 1.00 69.06 280 LEU A C 1
ATOM 2190 O O . LEU A 1 280 ? 12.448 17.091 5.638 1.00 69.06 280 LEU A O 1
ATOM 2194 N N . PHE A 1 281 ? 14.297 17.755 4.573 1.00 72.06 281 PHE A N 1
ATOM 2195 C CA . PHE A 1 281 ? 13.902 19.168 4.533 1.00 72.06 281 PHE A CA 1
ATOM 2196 C C . PHE A 1 281 ? 12.685 19.395 3.634 1.00 72.06 281 PHE A C 1
ATOM 2198 O O . PHE A 1 281 ? 11.777 20.136 4.006 1.00 72.06 281 PHE A O 1
ATOM 2205 N N . ALA A 1 282 ? 12.627 18.712 2.487 1.00 69.06 282 ALA A N 1
ATOM 2206 C CA . ALA A 1 282 ? 11.450 18.732 1.624 1.00 69.06 282 ALA A CA 1
ATOM 2207 C C . ALA A 1 282 ? 10.221 18.130 2.329 1.00 69.06 282 ALA A C 1
ATOM 2209 O O . ALA A 1 282 ? 9.139 18.710 2.275 1.00 69.06 282 ALA A O 1
ATOM 2210 N N . GLN A 1 283 ? 10.387 17.012 3.043 1.00 69.12 283 GLN A N 1
ATOM 2211 C CA . GLN A 1 283 ? 9.329 16.399 3.851 1.00 69.12 283 GLN A CA 1
ATOM 2212 C C . GLN A 1 283 ? 8.850 17.329 4.965 1.00 69.12 283 GLN A C 1
ATOM 2214 O O . GLN A 1 283 ? 7.646 17.454 5.153 1.00 69.12 283 GLN A O 1
ATOM 2219 N N . LEU A 1 284 ? 9.755 18.018 5.666 1.00 75.38 284 LEU A N 1
ATOM 2220 C CA . LEU A 1 284 ? 9.394 18.990 6.699 1.00 75.38 284 LEU A CA 1
ATOM 2221 C C . LEU A 1 284 ? 8.626 20.176 6.115 1.00 75.38 284 LEU A C 1
ATOM 2223 O O . LEU A 1 284 ? 7.579 20.523 6.646 1.00 75.38 284 LEU A O 1
ATOM 2227 N N . ALA A 1 285 ? 9.075 20.753 4.997 1.00 77.75 285 ALA A N 1
ATOM 2228 C CA . ALA A 1 285 ? 8.341 21.824 4.322 1.00 77.75 285 ALA A CA 1
ATOM 2229 C C . ALA A 1 285 ? 6.930 21.365 3.914 1.00 77.75 285 ALA A C 1
ATOM 2231 O O . ALA A 1 285 ? 5.933 22.023 4.216 1.00 77.75 285 ALA A O 1
ATOM 2232 N N . MET A 1 286 ? 6.829 20.184 3.302 1.00 73.81 286 MET A N 1
ATOM 2233 C CA . MET A 1 286 ? 5.548 19.602 2.902 1.00 73.81 286 MET A CA 1
ATOM 2234 C C . MET A 1 286 ? 4.675 19.226 4.096 1.00 73.81 286 MET A C 1
ATOM 2236 O O . MET A 1 286 ? 3.450 19.291 3.992 1.00 73.81 286 MET A O 1
ATOM 2240 N N . ALA A 1 287 ? 5.273 18.912 5.244 1.00 73.69 287 ALA A N 1
ATOM 2241 C CA . ALA A 1 287 ? 4.532 18.628 6.457 1.00 73.69 287 ALA A CA 1
ATOM 2242 C C . ALA A 1 287 ? 3.769 19.855 6.984 1.00 73.69 287 ALA A C 1
ATOM 2244 O O . ALA A 1 287 ? 2.737 19.672 7.622 1.00 73.69 287 ALA A O 1
ATOM 2245 N N . PHE A 1 288 ? 4.206 21.079 6.670 1.00 78.75 288 PHE A N 1
ATOM 2246 C CA . PHE A 1 288 ? 3.452 22.302 6.964 1.00 78.75 288 PHE A CA 1
ATOM 2247 C C . PHE A 1 288 ? 2.508 22.709 5.827 1.00 78.75 288 PHE A C 1
ATOM 2249 O O . PHE A 1 288 ? 1.379 23.119 6.097 1.00 78.75 288 PHE A O 1
ATOM 2256 N N . ILE A 1 289 ? 2.934 22.552 4.569 1.00 76.56 289 ILE A N 1
ATOM 2257 C CA . ILE A 1 289 ? 2.161 22.977 3.389 1.00 76.56 289 ILE A CA 1
ATOM 2258 C C . ILE A 1 289 ? 0.935 22.083 3.160 1.00 76.56 289 ILE A C 1
ATOM 2260 O O . ILE A 1 289 ? -0.173 22.587 2.985 1.00 76.56 289 ILE A O 1
ATOM 2264 N N . MET A 1 290 ? 1.105 20.756 3.170 1.00 71.81 290 MET A N 1
ATOM 2265 C CA . MET A 1 290 ? 0.033 19.822 2.801 1.00 71.81 290 MET A CA 1
ATOM 2266 C C . MET A 1 290 ? -1.202 19.922 3.700 1.00 71.81 290 MET A C 1
ATOM 2268 O O . MET A 1 290 ? -2.306 19.922 3.163 1.00 71.81 290 MET A O 1
ATOM 2272 N N . PRO A 1 291 ? -1.088 20.056 5.033 1.00 71.12 291 PRO A N 1
ATOM 2273 C CA . PRO A 1 291 ? -2.273 20.202 5.869 1.00 71.12 291 PRO A CA 1
ATOM 2274 C C . PRO A 1 291 ? -3.074 21.473 5.589 1.00 71.12 291 PRO A C 1
ATOM 2276 O O . PRO A 1 291 ? -4.301 21.433 5.614 1.00 71.12 291 PRO A O 1
ATOM 2279 N N . PHE A 1 292 ? -2.401 22.581 5.261 1.00 73.06 292 PHE A N 1
ATOM 2280 C CA . PHE A 1 292 ? -3.076 23.810 4.846 1.00 73.06 292 PHE A CA 1
ATOM 2281 C C . PHE A 1 292 ? -3.836 23.606 3.530 1.00 73.06 292 PHE A C 1
ATOM 2283 O O . PHE A 1 292 ? -5.010 23.954 3.428 1.00 73.06 292 PHE A O 1
ATOM 2290 N N . VAL A 1 293 ? -3.196 22.966 2.546 1.00 70.88 293 VAL A N 1
ATOM 2291 C CA . VAL A 1 293 ? -3.840 22.606 1.274 1.00 70.88 293 VAL A CA 1
ATOM 2292 C C . VAL A 1 293 ? -5.057 21.707 1.524 1.00 70.88 293 VAL A C 1
ATOM 2294 O O . VAL A 1 293 ? -6.141 21.991 1.017 1.00 70.88 293 VAL A O 1
ATOM 2297 N N . ASN A 1 294 ? -4.918 20.677 2.363 1.00 67.38 294 ASN A N 1
ATOM 2298 C CA . ASN A 1 294 ? -6.012 19.783 2.751 1.00 67.38 294 ASN A CA 1
ATOM 2299 C C . ASN A 1 294 ? -7.169 20.543 3.410 1.00 67.38 294 ASN A C 1
ATOM 2301 O O . ASN A 1 294 ? -8.326 20.250 3.112 1.00 67.38 294 ASN A O 1
ATOM 2305 N N . PHE A 1 295 ? -6.865 21.531 4.260 1.00 70.00 295 PHE A N 1
ATOM 2306 C CA . PHE A 1 295 ? -7.875 22.360 4.914 1.00 70.00 295 PHE A CA 1
ATOM 2307 C C . PHE A 1 295 ? -8.679 23.188 3.918 1.00 70.00 295 PHE A C 1
ATOM 2309 O O . PHE A 1 295 ? -9.908 23.146 3.934 1.00 70.00 295 PHE A O 1
ATOM 2316 N N . VAL A 1 296 ? -7.996 23.888 3.010 1.00 70.88 296 VAL A N 1
ATOM 2317 C CA . VAL A 1 296 ? -8.657 24.674 1.962 1.00 70.88 296 VAL A CA 1
ATOM 2318 C C . VAL A 1 296 ? -9.569 23.778 1.123 1.00 70.88 296 VAL A C 1
ATOM 2320 O O . VAL A 1 296 ? -10.726 24.129 0.894 1.00 70.88 296 VAL A O 1
ATOM 2323 N N . PHE A 1 297 ? -9.101 22.586 0.737 1.00 64.62 297 PHE A N 1
ATOM 2324 C CA . PHE A 1 297 ? -9.913 21.642 -0.031 1.00 64.62 297 PHE A CA 1
ATOM 2325 C C . PHE A 1 297 ? -11.129 21.129 0.731 1.00 64.62 297 PHE A C 1
ATOM 2327 O O . PHE A 1 297 ? -12.223 21.114 0.165 1.00 64.62 297 PHE A O 1
ATOM 2334 N N . PHE A 1 298 ? -10.970 20.750 2.001 1.00 65.00 298 PHE A N 1
ATOM 2335 C CA . PHE A 1 298 ? -12.099 20.355 2.838 1.00 65.00 298 PHE A CA 1
ATOM 2336 C C . PHE A 1 298 ? -13.174 21.443 2.855 1.00 65.00 298 PHE A C 1
ATOM 2338 O O . PHE A 1 298 ? -14.334 21.154 2.574 1.00 65.00 298 PHE A O 1
ATOM 2345 N N . CYS A 1 299 ? -12.781 22.697 3.086 1.00 67.44 299 CYS A N 1
ATOM 2346 C CA . CYS A 1 299 ? -13.701 23.828 3.074 1.00 67.44 299 CYS A CA 1
ATOM 2347 C C . CYS A 1 299 ? -14.399 23.982 1.715 1.00 67.44 299 CYS A C 1
ATOM 2349 O O . CYS A 1 299 ? -15.615 24.141 1.685 1.00 67.44 299 CYS A O 1
ATOM 2351 N N . THR A 1 300 ? -13.675 23.862 0.594 1.00 66.25 300 THR A N 1
ATOM 2352 C CA . THR A 1 300 ? -14.284 23.939 -0.751 1.00 66.25 300 THR A CA 1
ATOM 2353 C C . THR A 1 300 ? -15.224 22.776 -1.070 1.00 66.25 300 THR A C 1
ATOM 2355 O O . THR A 1 300 ? -16.211 22.953 -1.777 1.00 66.25 300 THR A O 1
ATOM 2358 N N . HIS A 1 301 ? -14.943 21.576 -0.558 1.00 60.38 301 HIS A N 1
ATOM 2359 C CA . HIS A 1 301 ? -15.800 20.415 -0.775 1.00 60.38 301 HIS A CA 1
ATOM 2360 C C . HIS A 1 301 ? -17.028 20.465 0.135 1.00 60.38 301 HIS A C 1
ATOM 2362 O O . HIS A 1 301 ? -18.122 20.135 -0.306 1.00 60.38 301 HIS A O 1
ATOM 2368 N N . ALA A 1 302 ? -16.878 20.909 1.385 1.00 60.69 302 ALA A N 1
ATOM 2369 C CA . ALA A 1 302 ? -17.993 21.111 2.302 1.00 60.69 302 ALA A CA 1
ATOM 2370 C C . ALA A 1 302 ? -18.966 22.176 1.770 1.00 60.69 302 ALA A C 1
ATOM 2372 O O . ALA A 1 302 ? -20.181 21.984 1.845 1.00 60.69 302 ALA A O 1
ATOM 2373 N N . THR A 1 303 ? -18.457 23.258 1.167 1.00 60.09 303 THR A N 1
ATOM 2374 C CA . THR A 1 303 ? -19.294 24.273 0.507 1.00 60.09 303 THR A CA 1
ATOM 2375 C C . THR A 1 303 ? -19.939 23.748 -0.775 1.00 60.09 303 THR A C 1
ATOM 2377 O O . THR A 1 303 ? -21.131 23.951 -0.971 1.00 60.09 303 THR A O 1
ATOM 2380 N N . ALA A 1 304 ? -19.215 23.004 -1.617 1.00 58.00 304 ALA A N 1
ATOM 2381 C CA . ALA A 1 304 ? -19.792 22.390 -2.817 1.00 58.00 304 ALA A CA 1
ATOM 2382 C C . ALA A 1 304 ? -20.884 21.355 -2.487 1.00 58.00 304 ALA A C 1
ATOM 2384 O O . ALA A 1 304 ? -21.938 21.357 -3.114 1.00 58.00 304 ALA A O 1
ATOM 2385 N N . SER A 1 305 ? -20.676 20.513 -1.469 1.00 51.38 305 SER A N 1
ATOM 2386 C CA . SER A 1 305 ? -21.670 19.537 -1.010 1.00 51.38 305 SER A CA 1
ATOM 2387 C C . SER A 1 305 ? -22.905 20.208 -0.404 1.00 51.38 305 SER A C 1
ATOM 2389 O O . SER A 1 305 ? -24.018 19.755 -0.638 1.00 51.38 305 SER A O 1
ATOM 2391 N N . SER A 1 306 ? -22.743 21.306 0.341 1.00 50.44 306 SER A N 1
ATOM 2392 C CA . SER A 1 306 ? -23.883 22.055 0.899 1.00 50.44 306 SER A CA 1
ATOM 2393 C C . SER A 1 306 ? -24.661 22.858 -0.152 1.00 50.44 306 SER A C 1
ATOM 2395 O O . SER A 1 306 ? -25.839 23.145 0.057 1.00 50.44 306 SER A O 1
ATOM 2397 N N . VAL A 1 307 ? -24.042 23.170 -1.296 1.00 48.50 307 VAL A N 1
ATOM 2398 C CA . VAL A 1 307 ? -24.720 23.728 -2.478 1.00 48.50 307 VAL A CA 1
ATOM 2399 C C . VAL A 1 307 ? -25.432 22.631 -3.281 1.00 48.50 307 VAL A C 1
ATOM 2401 O O . VAL A 1 307 ? -26.591 22.814 -3.630 1.00 48.50 307 VAL A O 1
ATOM 2404 N N . ALA A 1 308 ? -24.811 21.465 -3.487 1.00 42.66 308 ALA A N 1
ATOM 2405 C CA . ALA A 1 308 ? -25.422 20.338 -4.205 1.00 42.66 308 ALA A CA 1
ATOM 2406 C C . ALA A 1 308 ? -26.652 19.755 -3.477 1.00 42.66 308 ALA A C 1
ATOM 2408 O O . ALA A 1 308 ? -27.670 19.476 -4.103 1.00 42.66 308 ALA A O 1
ATOM 2409 N N . VAL A 1 309 ? -26.619 19.675 -2.139 1.00 42.53 309 VAL A N 1
ATOM 2410 C CA . VAL A 1 309 ? -27.779 19.260 -1.319 1.00 42.53 309 VAL A CA 1
ATOM 2411 C C . VAL A 1 309 ? -28.967 20.228 -1.457 1.00 42.53 309 VAL A C 1
ATOM 2413 O O . VAL A 1 309 ? -30.110 19.831 -1.242 1.00 42.53 309 VAL A O 1
ATOM 2416 N N . LYS A 1 310 ? -28.734 21.490 -1.850 1.00 39.81 310 LYS A N 1
ATOM 2417 C CA . LYS A 1 310 ? -29.812 22.446 -2.152 1.00 39.81 310 LYS A CA 1
ATOM 2418 C C . LYS A 1 310 ? -30.418 22.269 -3.548 1.00 39.81 310 LYS A C 1
ATOM 2420 O O . LYS A 1 310 ? -31.529 22.748 -3.755 1.00 39.81 310 LYS A O 1
ATOM 2425 N N . GLU A 1 311 ? -29.735 21.603 -4.476 1.00 41.56 311 GLU A N 1
ATOM 2426 C CA . GLU A 1 311 ? -30.221 21.387 -5.848 1.00 41.56 311 GLU A CA 1
ATOM 2427 C C . GLU A 1 311 ? -30.961 20.041 -6.019 1.00 41.56 311 GLU A C 1
ATOM 2429 O O . GLU A 1 311 ? -31.849 19.937 -6.861 1.00 41.56 311 GLU A O 1
ATOM 2434 N N . GLU A 1 312 ? -30.710 19.036 -5.171 1.00 38.88 312 GLU A N 1
ATOM 2435 C CA . GLU A 1 312 ? -31.295 17.681 -5.278 1.00 38.88 312 GLU A CA 1
ATOM 2436 C C . GLU A 1 312 ? -32.719 17.505 -4.689 1.00 38.88 312 GLU A C 1
ATOM 2438 O O . GLU A 1 312 ? -33.107 16.415 -4.272 1.00 38.88 312 GLU A O 1
ATOM 2443 N N . HIS A 1 313 ? -33.572 18.535 -4.699 1.00 41.94 313 HIS A N 1
ATOM 2444 C CA . HIS A 1 313 ? -35.026 18.336 -4.508 1.00 41.94 313 HIS A CA 1
ATOM 2445 C C . HIS A 1 313 ? -35.763 17.903 -5.794 1.00 41.94 313 HIS A C 1
ATOM 2447 O O . HIS A 1 313 ? -36.991 17.933 -5.853 1.00 41.94 313 HIS A O 1
ATOM 2453 N N . GLY A 1 314 ? -35.038 17.429 -6.813 1.00 31.62 314 GLY A N 1
ATOM 2454 C CA . GLY A 1 314 ? -35.633 16.858 -8.017 1.00 31.62 314 GLY A CA 1
ATOM 2455 C C . GLY A 1 314 ? -34.669 15.992 -8.827 1.00 31.62 314 GLY A C 1
ATOM 2456 O O . GLY A 1 314 ? -34.039 16.489 -9.750 1.00 31.62 314 GLY A O 1
ATOM 2457 N N . GLY A 1 315 ? -34.626 14.687 -8.541 1.00 29.31 315 GLY A N 1
ATOM 2458 C CA . GLY A 1 315 ? -34.151 13.670 -9.491 1.00 29.31 315 GLY A CA 1
ATOM 2459 C C . GLY A 1 315 ? -32.912 12.871 -9.070 1.00 29.31 315 GLY A C 1
ATOM 2460 O O . GLY A 1 315 ? -31.856 13.431 -8.834 1.00 29.31 315 GLY A O 1
ATOM 2461 N N . SER A 1 316 ? -33.094 11.544 -9.023 1.00 31.09 316 SER A N 1
ATOM 2462 C CA . SER A 1 316 ? -32.109 10.448 -9.116 1.00 31.09 316 SER A CA 1
ATOM 2463 C C . SER A 1 316 ? -30.640 10.764 -8.784 1.00 31.09 316 SER A C 1
ATOM 2465 O O . SER A 1 316 ? -29.902 11.263 -9.627 1.00 31.09 316 SER A O 1
ATOM 2467 N N . SER A 1 317 ? -30.214 10.300 -7.605 1.00 33.12 317 SER A N 1
ATOM 2468 C CA . SER A 1 317 ? -28.827 10.195 -7.134 1.00 33.12 317 SER A CA 1
ATOM 2469 C C . SER A 1 317 ? -27.917 9.469 -8.142 1.00 33.12 317 SER A C 1
ATOM 2471 O O . SER A 1 317 ? -27.775 8.245 -8.123 1.00 33.12 317 SER A O 1
ATOM 2473 N N . GLU A 1 318 ? -27.281 10.220 -9.040 1.00 35.19 318 GLU A N 1
ATOM 2474 C CA . GLU A 1 318 ? -26.053 9.778 -9.695 1.00 35.19 318 GLU A CA 1
ATOM 2475 C C . GLU A 1 318 ? -24.910 9.947 -8.692 1.00 35.19 318 GLU A C 1
ATOM 2477 O O . GLU A 1 318 ? -24.590 11.057 -8.265 1.00 35.19 318 GLU A O 1
ATOM 2482 N N . GLY A 1 319 ? -24.312 8.821 -8.291 1.00 38.28 319 GLY A N 1
ATOM 2483 C CA . GLY A 1 319 ? -23.212 8.760 -7.334 1.00 38.28 319 GLY A CA 1
ATOM 2484 C C . GLY A 1 319 ? -22.163 9.841 -7.589 1.00 38.28 319 GLY A C 1
ATOM 2485 O O . GLY A 1 319 ? -21.641 9.986 -8.696 1.00 38.28 319 GLY A O 1
ATOM 2486 N N . GLN A 1 320 ? -21.880 10.602 -6.536 1.00 40.69 320 GLN A N 1
ATOM 2487 C CA . GLN A 1 320 ? -21.002 11.762 -6.496 1.00 40.69 320 GLN A CA 1
ATOM 2488 C C . GLN A 1 320 ? -19.586 11.398 -6.989 1.00 40.69 320 GLN A C 1
ATOM 2490 O O . GLN A 1 320 ? -18.699 11.051 -6.209 1.00 40.69 320 GLN A O 1
ATOM 2495 N N . LYS A 1 321 ? -19.357 11.451 -8.309 1.00 37.09 321 LYS A N 1
ATOM 2496 C CA . LYS A 1 321 ? -18.050 11.195 -8.933 1.00 37.09 321 LYS A CA 1
ATOM 2497 C C . LYS A 1 321 ? -17.050 12.228 -8.414 1.00 37.09 321 LYS A C 1
ATOM 2499 O O . LYS A 1 321 ? -17.107 13.399 -8.798 1.00 37.09 321 LYS A O 1
ATOM 2504 N N . ARG A 1 322 ? -16.112 11.818 -7.549 1.00 47.12 322 ARG A N 1
ATOM 2505 C CA . ARG A 1 322 ? -14.996 12.689 -7.150 1.00 47.12 322 ARG A CA 1
ATOM 2506 C C . ARG A 1 322 ? -14.257 13.144 -8.409 1.00 47.12 322 ARG A C 1
ATOM 2508 O O . ARG A 1 322 ? -13.785 12.327 -9.197 1.00 47.12 322 ARG A O 1
ATOM 2515 N N . ARG A 1 323 ? -14.124 14.462 -8.587 1.00 42.06 323 ARG A N 1
ATOM 2516 C CA . ARG A 1 323 ? -13.178 15.026 -9.557 1.00 42.06 323 ARG A CA 1
ATOM 2517 C C . ARG A 1 323 ? -11.776 14.557 -9.167 1.00 42.06 323 ARG A C 1
ATOM 2519 O O . ARG A 1 323 ? -11.435 14.581 -7.984 1.00 42.06 323 ARG A O 1
ATOM 2526 N N . ALA A 1 324 ? -10.996 14.118 -10.155 1.00 40.09 324 ALA A N 1
ATOM 2527 C CA . ALA A 1 324 ? -9.609 13.708 -9.964 1.00 40.09 324 ALA A CA 1
ATOM 2528 C C . ALA A 1 324 ? -8.868 14.723 -9.080 1.00 40.09 324 ALA A C 1
ATOM 2530 O O . ALA A 1 324 ? -9.033 15.935 -9.251 1.00 40.09 324 ALA A O 1
ATOM 2531 N N . LEU A 1 325 ? -8.079 14.221 -8.126 1.00 43.00 325 LEU A N 1
ATOM 2532 C CA . LEU A 1 325 ? -7.309 15.072 -7.228 1.00 43.00 325 LEU A CA 1
ATOM 2533 C C . LEU A 1 325 ? -6.473 16.070 -8.061 1.00 43.00 325 LEU A C 1
ATOM 2535 O O . LEU A 1 325 ? -5.860 15.662 -9.054 1.00 43.00 325 LEU A O 1
ATOM 2539 N N . PRO A 1 326 ? -6.449 17.368 -7.703 1.00 42.56 326 PRO A N 1
ATOM 2540 C CA . PRO A 1 326 ? -5.706 18.370 -8.457 1.00 42.56 326 PRO A CA 1
ATOM 2541 C C . PRO A 1 326 ? -4.238 17.967 -8.620 1.00 42.56 326 PRO A C 1
ATOM 2543 O O . PRO A 1 326 ? -3.672 17.273 -7.781 1.00 42.56 326 PRO A O 1
ATOM 2546 N N . TRP A 1 327 ? -3.582 18.437 -9.679 1.00 39.94 327 TRP A N 1
ATOM 2547 C CA . TRP A 1 327 ? -2.213 18.029 -10.021 1.00 39.94 327 TRP A CA 1
ATOM 2548 C C . TRP A 1 327 ? -1.180 18.240 -8.891 1.00 39.94 327 TRP A C 1
ATOM 2550 O O . TRP A 1 327 ? -0.239 17.459 -8.776 1.00 39.94 327 TRP A O 1
ATOM 2560 N N . LEU A 1 328 ? -1.380 19.234 -8.012 1.00 42.16 328 LEU A N 1
ATOM 2561 C CA . LEU A 1 328 ? -0.554 19.486 -6.816 1.00 42.16 328 LEU A CA 1
ATOM 2562 C C . LEU A 1 328 ? -0.730 18.433 -5.707 1.00 42.16 328 LEU A C 1
ATOM 2564 O O . LEU A 1 328 ? 0.109 18.319 -4.822 1.00 42.16 328 LEU A O 1
ATOM 2568 N N . TYR A 1 329 ? -1.793 17.638 -5.757 1.00 45.19 329 TYR A N 1
ATOM 2569 C CA . TYR A 1 329 ? -2.064 16.543 -4.827 1.00 45.19 329 TYR A CA 1
ATOM 2570 C C . TYR A 1 329 ? -1.407 15.222 -5.249 1.00 45.19 329 TYR A C 1
ATOM 2572 O O . TYR A 1 329 ? -1.405 14.259 -4.484 1.00 45.19 329 TYR A O 1
ATOM 2580 N N . LYS A 1 330 ? -0.790 15.176 -6.440 1.00 42.97 330 LYS A N 1
ATOM 2581 C CA . LYS A 1 330 ? 0.093 14.068 -6.838 1.00 42.97 330 LYS A CA 1
ATOM 2582 C C . LYS A 1 330 ? 1.324 13.950 -5.925 1.00 42.97 330 LYS A C 1
ATOM 2584 O O . LYS A 1 330 ? 2.028 12.945 -5.976 1.00 42.97 330 LYS A O 1
ATOM 2589 N N . TRP A 1 331 ? 1.582 14.947 -5.074 1.00 41.06 331 TRP A N 1
ATOM 2590 C CA . TRP A 1 331 ? 2.678 14.948 -4.111 1.00 41.06 331 TRP A CA 1
ATOM 2591 C C . TRP A 1 331 ? 2.324 14.144 -2.847 1.00 41.06 331 TRP A C 1
ATOM 2593 O O . TRP A 1 331 ? 1.612 14.592 -1.949 1.00 41.06 331 TRP A O 1
ATOM 2603 N N . ARG A 1 332 ? 2.878 12.930 -2.779 1.00 54.03 332 ARG A N 1
ATOM 2604 C CA . ARG A 1 332 ? 2.617 11.861 -1.793 1.00 54.03 332 ARG A CA 1
ATOM 2605 C C . ARG A 1 332 ? 3.354 12.036 -0.455 1.00 54.03 332 ARG A C 1
ATOM 2607 O O . ARG A 1 332 ? 3.962 11.096 0.045 1.00 54.03 332 ARG A O 1
ATOM 2614 N N . LEU A 1 333 ? 3.381 13.247 0.103 1.00 46.28 333 LEU A N 1
ATOM 2615 C CA . LEU A 1 333 ? 4.250 13.569 1.252 1.00 46.28 333 LEU A CA 1
ATOM 2616 C C . LEU A 1 333 ? 3.510 13.794 2.580 1.00 46.28 333 LEU A C 1
ATOM 2618 O O . LEU A 1 333 ? 4.151 14.018 3.602 1.00 46.28 333 LEU A O 1
ATOM 2622 N N . SER A 1 334 ? 2.179 13.693 2.590 1.00 51.62 334 SER A N 1
ATOM 2623 C CA . SER A 1 334 ? 1.387 13.679 3.826 1.00 51.62 334 SER A CA 1
ATOM 2624 C C . SER A 1 334 ? 1.077 12.244 4.257 1.00 51.62 334 SER A C 1
ATOM 2626 O O . SER A 1 334 ? 0.656 11.436 3.431 1.00 51.62 334 SER A O 1
ATOM 2628 N N . LYS A 1 335 ? 1.214 11.932 5.554 1.00 55.97 335 LYS A N 1
ATOM 2629 C CA . LYS A 1 335 ? 0.688 10.677 6.131 1.00 55.97 335 LYS A CA 1
ATOM 2630 C C . LYS A 1 335 ? -0.828 10.668 6.280 1.00 55.97 335 LYS A C 1
ATOM 2632 O O . LYS A 1 335 ? -1.419 9.601 6.404 1.00 55.97 335 LYS A O 1
ATOM 2637 N N . ALA A 1 336 ? -1.461 11.835 6.233 1.00 51.12 336 ALA A N 1
ATOM 2638 C CA . ALA A 1 336 ? -2.899 11.940 6.059 1.00 51.12 336 ALA A CA 1
ATOM 2639 C C . ALA A 1 336 ? -3.204 11.788 4.558 1.00 51.12 336 ALA A C 1
ATOM 2641 O O . ALA A 1 336 ? -3.327 12.783 3.839 1.00 51.12 336 ALA A O 1
ATOM 2642 N N . HIS A 1 337 ? -3.206 10.541 4.071 1.00 58.75 337 HIS A N 1
ATOM 2643 C CA . HIS A 1 337 ? -3.550 10.210 2.688 1.00 58.75 337 HIS A CA 1
ATOM 2644 C C . HIS A 1 337 ? -5.011 9.756 2.596 1.00 58.75 337 HIS A C 1
ATOM 2646 O O . HIS A 1 337 ? -5.461 8.906 3.365 1.00 58.75 337 HIS A O 1
ATOM 2652 N N . PHE A 1 338 ? -5.746 10.320 1.639 1.00 60.00 338 PHE A N 1
ATOM 2653 C CA . PHE A 1 338 ? -7.190 10.135 1.492 1.00 60.00 338 PHE A CA 1
ATOM 2654 C C . PHE A 1 338 ? -7.511 9.600 0.092 1.00 60.00 338 PHE A C 1
ATOM 2656 O O . PHE A 1 338 ? -8.035 10.328 -0.749 1.00 60.00 338 PHE A O 1
ATOM 2663 N N . LEU A 1 339 ? -7.143 8.342 -0.175 1.00 52.00 339 LEU A N 1
ATOM 2664 C CA . LEU A 1 339 ? -7.407 7.707 -1.474 1.00 52.00 339 LEU A CA 1
ATOM 2665 C C . LEU A 1 339 ? -8.835 7.145 -1.574 1.00 52.00 339 LEU A C 1
ATOM 2667 O O . LEU A 1 339 ? -9.509 7.357 -2.574 1.00 52.00 339 LEU A O 1
ATOM 2671 N N . TYR A 1 340 ? -9.296 6.471 -0.521 1.00 57.75 340 TYR A N 1
ATOM 2672 C CA . TYR A 1 340 ? -10.602 5.801 -0.460 1.00 57.75 340 TYR A CA 1
ATOM 2673 C C . TYR A 1 340 ? -11.734 6.756 -0.059 1.00 57.75 340 TYR A C 1
ATOM 2675 O O . TYR A 1 340 ? -11.458 7.908 0.294 1.00 57.75 340 TYR A O 1
ATOM 2683 N N . TYR A 1 341 ? -12.985 6.265 -0.039 1.00 50.12 341 TYR A N 1
ATOM 2684 C CA . TYR A 1 341 ? -14.222 6.962 0.395 1.00 50.12 341 TYR A CA 1
ATOM 2685 C C . TYR A 1 341 ? -14.222 7.471 1.862 1.00 50.12 341 TYR A C 1
ATOM 2687 O O . TYR A 1 341 ? -15.250 7.621 2.511 1.00 50.12 341 TYR A O 1
ATOM 2695 N N . ASN A 1 342 ? -13.054 7.777 2.418 1.00 50.09 342 ASN A N 1
ATOM 2696 C CA . ASN A 1 342 ? -12.896 8.570 3.617 1.00 50.09 342 ASN A CA 1
ATOM 2697 C C . ASN A 1 342 ? -13.184 10.032 3.247 1.00 50.09 342 ASN A C 1
ATOM 2699 O O . ASN A 1 342 ? -12.320 10.753 2.734 1.00 50.09 342 ASN A O 1
ATOM 2703 N N . SER A 1 343 ? -14.418 10.481 3.472 1.00 48.22 343 SER A N 1
ATOM 2704 C CA . SER A 1 343 ? -14.688 11.906 3.658 1.00 48.22 343 SER A CA 1
ATOM 2705 C C . SER A 1 343 ? -13.754 12.426 4.750 1.00 48.22 343 SER A C 1
ATOM 2707 O O . SER A 1 343 ? -13.649 11.789 5.797 1.00 48.22 343 SER A O 1
ATOM 2709 N N . LEU A 1 344 ? -13.075 13.551 4.514 1.00 51.91 344 LEU A N 1
ATOM 2710 C CA . LEU A 1 344 ? -12.401 14.284 5.585 1.00 51.91 344 LEU A CA 1
ATOM 2711 C C . LEU A 1 344 ? -13.454 14.589 6.652 1.00 51.91 344 LEU A C 1
ATOM 2713 O O . LEU A 1 344 ? -14.398 15.332 6.405 1.00 51.91 344 LEU A O 1
ATOM 2717 N N . THR A 1 345 ? -13.338 13.953 7.806 1.00 58.06 345 THR A N 1
ATOM 2718 C CA . THR A 1 345 ? -14.171 14.242 8.969 1.00 58.06 345 THR A CA 1
ATOM 2719 C C . THR A 1 345 ? -13.498 15.317 9.819 1.00 58.06 345 THR A C 1
ATOM 2721 O O . THR A 1 345 ? -12.296 15.563 9.704 1.00 58.06 345 THR A O 1
ATOM 2724 N N . LEU A 1 346 ? -14.251 15.946 10.723 1.00 60.94 346 LEU A N 1
ATOM 2725 C CA . LEU A 1 346 ? -13.667 16.793 11.774 1.00 60.94 346 LEU A CA 1
ATOM 2726 C C . LEU A 1 346 ? -12.635 16.024 12.614 1.00 60.94 346 LEU A C 1
ATOM 2728 O O . LEU A 1 346 ? -11.637 16.592 13.046 1.00 60.94 346 LEU A O 1
ATOM 2732 N N . GLU A 1 347 ? -12.835 14.718 12.789 1.00 62.72 347 GLU A N 1
ATOM 2733 C CA . GLU A 1 347 ? -11.865 13.845 13.442 1.00 62.72 347 GLU A CA 1
ATOM 2734 C C . GLU A 1 347 ? -10.567 13.733 12.628 1.00 62.72 347 GLU A C 1
ATOM 2736 O O . GLU A 1 347 ? -9.486 13.638 13.204 1.00 62.72 347 GLU A O 1
ATOM 2741 N N . ASP A 1 348 ? -10.626 13.822 11.295 1.00 63.28 348 ASP A N 1
ATOM 2742 C CA . ASP A 1 348 ? -9.422 13.772 10.470 1.00 63.28 348 ASP A CA 1
ATOM 2743 C C . ASP A 1 348 ? -8.554 15.051 10.614 1.00 63.28 348 ASP A C 1
ATOM 2745 O O . ASP A 1 348 ? -7.354 15.033 10.330 1.00 63.28 348 ASP A O 1
ATOM 2749 N N . PHE A 1 349 ? -9.116 16.155 11.127 1.00 67.25 349 PHE A N 1
ATOM 2750 C CA . PHE A 1 349 ? -8.378 17.400 11.374 1.00 67.25 349 PHE A CA 1
ATOM 2751 C C . PHE A 1 349 ? -7.425 17.351 12.558 1.00 67.25 349 PHE A C 1
ATOM 2753 O O . PHE A 1 349 ? -6.429 18.077 12.571 1.00 67.25 349 PHE A O 1
ATOM 2760 N N . GLN A 1 350 ? -7.672 16.479 13.534 1.00 67.38 350 GLN A N 1
ATOM 2761 C CA . GLN A 1 350 ? -6.734 16.320 14.643 1.00 67.38 350 GLN A CA 1
ATOM 2762 C C . GLN A 1 350 ? -5.349 15.879 14.129 1.00 67.38 350 GLN A C 1
ATOM 2764 O O . GLN A 1 350 ? -4.325 16.310 14.656 1.00 67.38 350 GLN A O 1
ATOM 2769 N N . TRP A 1 351 ? -5.304 15.111 13.030 1.00 68.88 351 TRP A N 1
ATOM 2770 C CA . TRP A 1 351 ? -4.062 14.666 12.390 1.00 68.88 351 TRP A CA 1
ATOM 2771 C C . TRP A 1 351 ? -3.253 15.819 11.803 1.00 68.88 351 TRP A C 1
ATOM 2773 O O . TRP A 1 351 ? -2.027 15.772 11.846 1.00 68.88 351 TRP A O 1
ATOM 2783 N N . VAL A 1 352 ? -3.919 16.866 11.307 1.00 70.94 352 VAL A N 1
ATOM 2784 C CA . VAL A 1 352 ? -3.273 18.083 10.787 1.00 70.94 352 VAL A CA 1
ATOM 2785 C C . VAL A 1 352 ? -2.529 18.812 11.901 1.00 70.94 352 VAL A C 1
ATOM 2787 O O . VAL A 1 352 ? -1.345 19.122 11.758 1.00 70.94 352 VAL A O 1
ATOM 2790 N N . LEU A 1 353 ? -3.203 19.046 13.029 1.00 74.25 353 LEU A N 1
ATOM 2791 C CA . LEU A 1 353 ? -2.599 19.730 14.170 1.00 74.25 353 LEU A CA 1
ATOM 2792 C C . LEU A 1 353 ? -1.410 18.931 14.718 1.00 74.25 353 LEU A C 1
ATOM 2794 O O . LEU A 1 353 ? -0.329 19.477 14.928 1.00 74.25 353 LEU A O 1
ATOM 2798 N N . LEU A 1 354 ? -1.587 17.622 14.887 1.00 76.12 354 LEU A N 1
ATOM 2799 C CA . LEU A 1 354 ? -0.542 16.721 15.371 1.00 76.12 354 LEU A CA 1
ATOM 2800 C C . LEU A 1 354 ? 0.670 16.674 14.440 1.00 76.12 354 LEU A C 1
ATOM 2802 O O . LEU A 1 354 ? 1.809 16.682 14.905 1.00 76.12 354 LEU A O 1
ATOM 2806 N N . GLN A 1 355 ? 0.438 16.691 13.129 1.00 78.69 355 GLN A N 1
ATOM 2807 C CA . GLN A 1 355 ? 1.487 16.787 12.123 1.00 78.69 355 GLN A CA 1
ATOM 2808 C C . GLN A 1 355 ? 2.302 18.084 12.258 1.00 78.69 355 GLN A C 1
ATOM 2810 O O . GLN A 1 355 ? 3.535 18.034 12.206 1.00 78.69 355 GLN A O 1
ATOM 2815 N N . TRP A 1 356 ? 1.658 19.235 12.473 1.00 81.75 356 TRP A N 1
ATOM 2816 C CA . TRP A 1 356 ? 2.356 20.508 12.703 1.00 81.75 356 TRP A CA 1
ATOM 2817 C C . TRP A 1 356 ? 3.155 20.520 14.006 1.00 81.75 356 TRP A C 1
ATOM 2819 O O . TRP A 1 356 ? 4.300 20.981 14.011 1.00 81.75 356 TRP A O 1
ATOM 2829 N N . ILE A 1 357 ? 2.600 19.978 15.094 1.00 83.50 357 ILE A N 1
ATOM 2830 C CA . ILE A 1 357 ? 3.315 19.881 16.373 1.00 83.50 357 ILE A CA 1
ATOM 2831 C C . ILE A 1 357 ? 4.538 18.967 16.212 1.00 83.50 357 ILE A C 1
ATOM 2833 O O . ILE A 1 357 ? 5.652 19.373 16.542 1.00 83.50 357 ILE A O 1
ATOM 2837 N N . ALA A 1 358 ? 4.368 17.770 15.641 1.00 82.31 358 ALA A N 1
ATOM 2838 C CA . ALA A 1 358 ? 5.467 16.832 15.414 1.00 82.31 358 ALA A CA 1
ATOM 2839 C C . ALA A 1 358 ? 6.570 17.441 14.532 1.00 82.31 358 ALA A C 1
ATOM 2841 O O . ALA A 1 358 ? 7.753 17.347 14.857 1.00 82.31 358 ALA A O 1
ATOM 2842 N N . SER A 1 359 ? 6.187 18.123 13.449 1.00 82.88 359 SER A N 1
ATOM 2843 C CA . SER A 1 359 ? 7.129 18.802 12.548 1.00 82.88 359 SER A CA 1
ATOM 2844 C C . SER A 1 359 ? 7.884 19.934 13.246 1.00 82.88 359 SER A C 1
ATOM 2846 O O . SER A 1 359 ? 9.089 20.086 13.042 1.00 82.88 359 SER A O 1
ATOM 2848 N N . SER A 1 360 ? 7.213 20.680 14.126 1.00 87.31 360 SER A N 1
ATOM 2849 C CA . SER A 1 360 ? 7.843 21.733 14.930 1.00 87.31 360 SER A CA 1
ATOM 2850 C C . SER A 1 360 ? 8.857 21.156 15.920 1.00 87.31 360 SER A C 1
ATOM 2852 O O . SER A 1 360 ? 9.972 21.666 16.018 1.00 87.31 360 SER A O 1
ATOM 2854 N N . LEU A 1 361 ? 8.527 20.045 16.594 1.00 85.81 361 LEU A N 1
ATOM 2855 C CA . LEU A 1 361 ? 9.467 19.346 17.482 1.00 85.81 361 LEU A CA 1
ATOM 2856 C C . LEU A 1 361 ? 10.721 18.874 16.735 1.00 85.81 361 LEU A C 1
ATOM 2858 O O . LEU A 1 361 ? 11.827 18.990 17.262 1.00 85.81 361 LEU A O 1
ATOM 2862 N N . ILE A 1 362 ? 10.563 18.383 15.502 1.00 82.88 362 ILE A N 1
ATOM 2863 C CA . ILE A 1 362 ? 11.693 17.972 14.659 1.0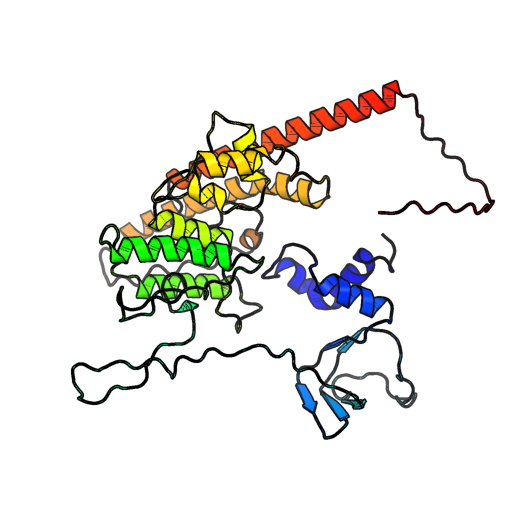0 82.88 362 ILE A CA 1
ATOM 2864 C C . ILE A 1 362 ? 12.579 19.173 14.309 1.00 82.88 362 ILE A C 1
ATOM 2866 O O . ILE A 1 362 ? 13.798 19.073 14.430 1.00 82.88 362 ILE A O 1
ATOM 2870 N N . ILE A 1 363 ? 11.996 20.312 13.917 1.00 84.69 363 ILE A N 1
ATOM 2871 C CA . ILE A 1 363 ? 12.761 21.538 13.635 1.00 84.69 363 ILE A CA 1
ATOM 2872 C C . ILE A 1 363 ? 13.545 21.973 14.875 1.00 84.69 363 ILE A C 1
ATOM 2874 O O . ILE A 1 363 ? 14.750 22.198 14.776 1.00 84.69 363 ILE A O 1
ATOM 2878 N N . CYS A 1 364 ? 12.903 22.027 16.045 1.00 86.56 364 CYS A N 1
ATOM 2879 C CA . CYS A 1 364 ? 13.570 22.374 17.300 1.00 86.56 364 CYS A CA 1
ATOM 2880 C C . CYS A 1 364 ? 14.739 21.429 17.611 1.00 86.56 364 CYS A C 1
ATOM 2882 O O . CYS A 1 364 ? 15.823 21.893 17.964 1.00 86.56 364 CYS A O 1
ATOM 2884 N N . TYR A 1 365 ? 14.556 20.117 17.428 1.00 83.25 365 TYR A N 1
ATOM 2885 C CA . TYR A 1 365 ? 15.623 19.131 17.609 1.00 83.25 365 TYR A CA 1
ATOM 2886 C C . TYR A 1 365 ? 16.792 19.353 16.638 1.00 83.25 365 TYR A C 1
ATOM 2888 O O . TYR A 1 365 ? 17.952 19.346 17.053 1.00 83.25 365 TYR A O 1
ATOM 2896 N N . LEU A 1 366 ? 16.505 19.585 15.353 1.00 79.94 366 LEU A N 1
ATOM 2897 C CA . LEU A 1 366 ? 17.532 19.835 14.340 1.00 79.94 366 LEU A CA 1
ATOM 2898 C C . LEU A 1 366 ? 18.295 21.138 14.611 1.00 79.94 366 LEU A C 1
ATOM 2900 O O . LEU A 1 366 ? 19.519 21.151 14.482 1.00 79.94 366 LEU A O 1
ATOM 2904 N N . LEU A 1 367 ? 17.606 22.201 15.035 1.00 83.38 367 LEU A N 1
ATOM 2905 C CA . LEU A 1 367 ? 18.229 23.464 15.436 1.00 83.38 367 LEU A CA 1
ATOM 2906 C C . LEU A 1 367 ? 19.112 23.279 16.672 1.00 83.38 367 LEU A C 1
ATOM 2908 O O . LEU A 1 367 ? 20.266 23.696 16.655 1.00 83.38 367 LEU A O 1
ATOM 2912 N N . ALA A 1 368 ? 18.623 22.596 17.711 1.00 82.38 368 ALA A N 1
ATOM 2913 C CA . ALA A 1 368 ? 19.401 22.303 18.913 1.00 82.38 368 ALA A CA 1
ATOM 2914 C C . ALA A 1 368 ? 20.659 21.480 18.590 1.00 82.38 368 ALA A C 1
ATOM 2916 O O . ALA A 1 368 ? 21.763 21.839 18.999 1.00 82.38 368 ALA A O 1
ATOM 2917 N N . LYS A 1 369 ? 20.527 20.423 17.780 1.00 76.75 369 LYS A N 1
ATOM 2918 C CA . LYS A 1 369 ? 21.656 19.589 17.349 1.00 76.75 369 LYS A CA 1
ATOM 2919 C C . LYS A 1 369 ? 22.644 20.360 16.469 1.00 76.75 369 LYS A C 1
ATOM 2921 O O . LYS A 1 369 ? 23.857 20.245 16.655 1.00 76.75 369 LYS A O 1
ATOM 2926 N N . GLY A 1 370 ? 22.139 21.181 15.550 1.00 72.94 370 GLY A N 1
ATOM 2927 C CA . GLY A 1 370 ? 22.945 22.087 14.735 1.00 72.94 370 GLY A CA 1
ATOM 2928 C C . GLY A 1 370 ? 23.748 23.055 15.601 1.00 72.94 370 GLY A C 1
ATOM 2929 O O . GLY A 1 370 ? 24.964 23.129 15.455 1.00 72.94 370 GLY A O 1
ATOM 2930 N N . MET A 1 371 ? 23.104 23.696 16.580 1.00 65.88 371 MET A N 1
ATOM 2931 C CA . MET A 1 371 ? 23.770 24.568 17.549 1.00 65.88 371 MET A CA 1
ATOM 2932 C C . MET A 1 371 ? 24.834 23.817 18.349 1.00 65.88 371 MET A C 1
ATOM 2934 O O . MET A 1 371 ? 25.962 24.285 18.409 1.00 65.88 371 MET A O 1
ATOM 2938 N N . THR A 1 372 ? 24.546 22.631 18.898 1.00 68.81 372 THR A N 1
ATOM 2939 C CA . THR A 1 372 ? 25.560 21.847 19.638 1.00 68.81 372 THR A CA 1
ATOM 2940 C C . THR A 1 372 ? 26.757 21.452 18.772 1.00 68.81 372 THR A C 1
ATOM 2942 O O . THR A 1 372 ? 27.882 21.424 19.260 1.00 68.81 372 THR A O 1
ATOM 2945 N N . THR A 1 373 ? 26.540 21.213 17.476 1.00 65.50 373 THR A N 1
ATOM 2946 C CA . THR A 1 373 ? 27.612 20.902 16.523 1.00 65.50 373 THR A CA 1
ATOM 2947 C C . THR A 1 373 ? 28.437 22.150 16.212 1.00 65.50 373 THR A C 1
ATOM 2949 O O . THR A 1 373 ? 29.659 22.078 16.212 1.00 65.50 373 THR A O 1
ATOM 2952 N N . VAL A 1 374 ? 27.798 23.309 16.019 1.00 54.19 374 VAL A N 1
ATOM 2953 C CA . VAL A 1 374 ? 28.486 24.601 15.854 1.00 54.19 374 VAL A CA 1
ATOM 2954 C C . VAL A 1 374 ? 29.284 24.951 17.108 1.00 54.19 374 VAL A C 1
ATOM 2956 O O . VAL A 1 374 ? 30.464 25.253 16.995 1.00 54.19 374 VAL A O 1
ATOM 2959 N N . PHE A 1 375 ? 28.697 24.836 18.301 1.00 55.00 375 PHE A N 1
ATOM 2960 C CA . PHE A 1 375 ? 29.400 25.059 19.565 1.00 55.00 375 PHE A CA 1
ATOM 2961 C C . PHE A 1 375 ? 30.550 24.073 19.764 1.00 55.00 375 PHE A C 1
ATOM 2963 O O . PHE A 1 375 ? 31.612 24.486 20.207 1.00 55.00 375 PHE A O 1
ATOM 2970 N N . SER A 1 376 ? 30.386 22.802 19.388 1.00 53.91 376 SER A N 1
ATOM 2971 C CA . SER A 1 376 ? 31.470 21.819 19.423 1.00 53.91 376 SER A CA 1
ATOM 2972 C C . SER A 1 376 ? 32.586 22.175 18.439 1.00 53.91 376 SER A C 1
ATOM 2974 O O . SER A 1 376 ? 33.742 22.150 18.835 1.00 53.91 376 SER A O 1
ATOM 2976 N N . VAL A 1 377 ? 32.282 22.580 17.203 1.00 54.00 377 VAL A N 1
ATOM 2977 C CA . VAL A 1 377 ? 33.284 22.999 16.202 1.00 54.00 377 VAL A CA 1
ATOM 2978 C C . VAL A 1 377 ? 34.007 24.280 16.629 1.00 54.00 377 VAL A C 1
ATOM 2980 O O . VAL A 1 377 ? 35.231 24.349 16.531 1.00 54.00 377 VAL A O 1
ATOM 2983 N N . VAL A 1 378 ? 33.272 25.260 17.163 1.00 54.38 378 VAL A N 1
ATOM 2984 C CA . VAL A 1 378 ? 33.821 26.510 17.711 1.00 54.38 378 VAL A CA 1
ATOM 2985 C C . VAL A 1 378 ? 34.693 26.225 18.939 1.00 54.38 378 VAL A C 1
ATOM 2987 O O . VAL A 1 378 ? 35.797 26.751 19.029 1.00 54.38 378 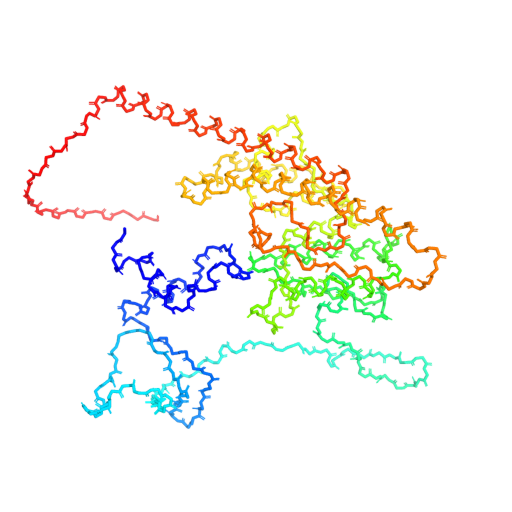VAL A O 1
ATOM 2990 N N . ALA A 1 379 ? 34.259 25.339 19.841 1.00 54.34 379 ALA A N 1
ATOM 2991 C CA . ALA A 1 379 ? 35.035 24.915 21.009 1.00 54.34 379 ALA A CA 1
ATOM 2992 C C . ALA A 1 379 ? 36.245 24.033 20.648 1.00 54.34 379 ALA A C 1
ATOM 2994 O O . ALA A 1 379 ? 37.234 24.031 21.373 1.00 54.34 379 ALA A O 1
ATOM 2995 N N . SER A 1 380 ? 36.193 23.310 19.524 1.00 56.19 380 SER A N 1
ATOM 2996 C CA . SER A 1 380 ? 37.298 22.475 19.022 1.00 56.19 380 SER A CA 1
ATOM 2997 C C . SER A 1 380 ? 38.372 23.276 18.279 1.00 56.19 380 SER A C 1
ATOM 2999 O O . SER A 1 380 ? 39.400 22.710 17.918 1.00 56.19 380 SER A O 1
ATOM 3001 N N . GLY A 1 381 ? 38.143 24.566 17.998 1.00 42.91 381 GLY A N 1
ATOM 3002 C CA . GLY A 1 381 ? 39.131 25.446 17.367 1.00 42.91 381 GLY A CA 1
ATOM 3003 C C . GLY A 1 381 ? 39.557 25.054 15.944 1.00 42.91 381 GLY A C 1
ATOM 3004 O O . GLY A 1 381 ? 40.591 25.524 15.473 1.00 42.91 381 GLY A O 1
ATOM 3005 N N . ILE A 1 382 ? 38.798 24.210 15.234 1.00 44.66 382 ILE A N 1
ATOM 3006 C CA . ILE A 1 382 ? 39.153 23.798 13.869 1.00 44.66 382 ILE A CA 1
ATOM 3007 C C . ILE A 1 382 ? 38.688 24.883 12.890 1.00 44.66 382 ILE A C 1
ATOM 3009 O O . ILE A 1 382 ? 37.602 24.814 12.315 1.00 44.66 382 ILE A O 1
ATOM 3013 N N . LEU A 1 383 ? 39.537 25.894 12.682 1.00 39.50 383 LEU A N 1
ATOM 3014 C CA . LEU A 1 383 ? 39.540 26.637 11.424 1.00 39.50 383 LEU A CA 1
ATOM 3015 C C . LEU A 1 383 ? 39.874 25.646 10.302 1.00 39.50 383 LEU A C 1
ATOM 3017 O O . LEU A 1 383 ? 40.901 24.974 10.352 1.00 39.50 383 LEU A O 1
ATOM 3021 N N . PHE A 1 384 ? 39.021 25.569 9.281 1.00 38.16 384 PHE A N 1
ATOM 3022 C CA . PHE A 1 384 ? 39.353 24.916 8.015 1.00 38.16 384 PHE A CA 1
ATOM 3023 C C . PHE A 1 384 ? 40.704 25.441 7.497 1.00 38.16 384 PHE A C 1
ATOM 3025 O O . PHE A 1 384 ? 40.780 26.631 7.180 1.00 38.16 384 PHE A O 1
ATOM 3032 N N . PRO A 1 385 ? 41.748 24.610 7.310 1.00 33.94 385 PRO A N 1
ATOM 3033 C CA . PRO A 1 385 ? 42.841 25.007 6.454 1.00 33.94 385 PRO A CA 1
ATOM 3034 C C . PRO A 1 385 ? 42.451 24.637 5.022 1.00 33.94 385 PRO A C 1
ATOM 3036 O O . PRO A 1 385 ? 42.461 23.474 4.616 1.00 33.94 385 PRO A O 1
ATOM 3039 N N . PHE A 1 386 ? 42.119 25.657 4.237 1.00 34.56 386 PHE A N 1
ATOM 3040 C CA . PHE A 1 386 ? 42.465 25.646 2.823 1.00 34.56 386 PHE A CA 1
ATOM 3041 C C . PHE A 1 386 ? 43.992 25.542 2.749 1.00 34.56 386 PHE A C 1
ATOM 3043 O O . PHE A 1 386 ? 44.684 26.492 3.094 1.00 34.56 386 PHE A O 1
ATOM 3050 N N . ASN A 1 387 ? 44.529 24.396 2.334 1.00 30.05 387 ASN A N 1
ATOM 3051 C CA . ASN A 1 387 ? 45.872 24.355 1.767 1.00 30.05 387 ASN A CA 1
ATOM 3052 C C . ASN A 1 387 ? 45.994 23.198 0.778 1.00 30.05 387 ASN A C 1
ATOM 3054 O O . ASN A 1 387 ? 45.854 22.026 1.128 1.00 30.05 387 ASN A O 1
ATOM 3058 N N . GLY A 1 388 ? 46.243 23.552 -0.481 1.00 33.66 388 GLY A N 1
ATOM 3059 C CA . GLY A 1 388 ? 46.727 22.618 -1.479 1.00 33.66 388 GLY A CA 1
ATOM 3060 C C . GLY A 1 388 ? 48.215 22.357 -1.270 1.00 33.66 388 GLY A C 1
ATOM 3061 O O . GLY A 1 388 ? 48.977 23.295 -1.083 1.00 33.66 388 GLY A O 1
ATOM 3062 N N . HIS A 1 389 ? 48.624 21.089 -1.313 1.00 30.39 389 HIS A N 1
ATOM 3063 C CA . HIS A 1 389 ? 49.713 20.608 -2.168 1.00 30.39 389 HIS A CA 1
ATOM 3064 C C . HIS A 1 389 ? 49.933 19.089 -2.022 1.00 30.39 389 HIS A C 1
ATOM 3066 O O . HIS A 1 389 ? 49.894 18.521 -0.939 1.00 30.39 389 HIS A O 1
ATOM 3072 N N . HIS A 1 390 ? 50.138 18.478 -3.191 1.00 30.38 390 HIS A N 1
ATOM 3073 C CA . HIS A 1 390 ? 50.836 17.244 -3.570 1.00 30.38 390 HIS A CA 1
ATOM 3074 C C . HIS A 1 390 ? 51.253 16.148 -2.559 1.00 30.38 390 HIS A C 1
ATOM 3076 O O . HIS A 1 390 ? 52.040 16.357 -1.649 1.00 30.38 390 HIS A O 1
ATOM 3082 N N . HIS A 1 391 ? 50.873 14.921 -2.960 1.00 31.36 391 HIS A N 1
ATOM 3083 C CA . HIS A 1 391 ? 51.593 13.632 -2.924 1.00 31.36 391 HIS A CA 1
ATOM 3084 C C . HIS A 1 391 ? 52.257 13.136 -1.622 1.00 31.36 391 HIS A C 1
ATOM 3086 O O . HIS A 1 391 ? 53.329 13.594 -1.249 1.00 31.36 391 HIS A O 1
ATOM 3092 N N . LYS A 1 392 ? 51.817 11.957 -1.150 1.00 27.33 392 LYS A N 1
ATOM 3093 C CA . LYS A 1 392 ? 52.493 10.666 -1.423 1.00 27.33 392 LYS A CA 1
ATOM 3094 C C . LYS A 1 392 ? 51.683 9.477 -0.897 1.00 27.33 392 LYS A C 1
ATOM 3096 O O . LYS A 1 392 ? 51.018 9.553 0.127 1.00 27.33 392 LYS A O 1
ATOM 3101 N N . ALA A 1 393 ? 51.759 8.382 -1.646 1.00 34.03 393 ALA A N 1
ATOM 3102 C CA . ALA A 1 393 ? 51.251 7.074 -1.273 1.00 34.03 393 ALA A CA 1
ATOM 3103 C C . ALA A 1 393 ? 52.118 6.441 -0.178 1.00 34.03 393 ALA A C 1
ATOM 3105 O O . ALA A 1 393 ? 53.340 6.454 -0.301 1.00 34.03 393 ALA A O 1
ATOM 3106 N N . THR A 1 394 ? 51.489 5.784 0.794 1.00 29.73 394 THR A N 1
ATOM 3107 C CA . THR A 1 394 ? 52.069 4.634 1.497 1.00 29.73 394 THR A CA 1
ATOM 3108 C C . THR A 1 394 ? 50.962 3.669 1.903 1.00 29.73 394 THR A C 1
ATOM 3110 O O . THR A 1 394 ? 49.979 4.021 2.550 1.00 29.73 394 THR A O 1
ATOM 3113 N N . ALA A 1 395 ? 51.132 2.428 1.457 1.00 32.03 395 ALA A N 1
ATOM 3114 C CA . ALA A 1 395 ? 50.336 1.278 1.829 1.00 32.03 395 ALA A CA 1
ATOM 3115 C C . ALA A 1 395 ? 50.690 0.822 3.251 1.00 32.03 395 ALA A C 1
ATOM 3117 O O . ALA A 1 395 ? 51.866 0.725 3.589 1.00 32.03 395 ALA A O 1
ATOM 3118 N N . ALA A 1 396 ? 49.686 0.453 4.042 1.00 32.09 396 ALA A N 1
ATOM 3119 C CA . ALA A 1 396 ? 49.836 -0.507 5.131 1.00 32.09 396 ALA A CA 1
ATOM 3120 C C . ALA A 1 396 ? 48.459 -1.090 5.453 1.00 32.09 396 ALA A C 1
ATOM 3122 O O . ALA A 1 396 ? 47.578 -0.416 5.984 1.00 32.09 396 ALA A O 1
ATOM 3123 N N . GLY A 1 397 ? 48.261 -2.349 5.069 1.00 31.44 397 GLY A N 1
ATOM 3124 C CA . GLY A 1 397 ? 47.069 -3.097 5.418 1.00 31.44 397 GLY A CA 1
ATOM 3125 C C . GLY A 1 397 ? 47.036 -3.460 6.899 1.00 31.44 397 GLY A C 1
ATOM 3126 O O . GLY A 1 397 ? 48.070 -3.632 7.538 1.00 31.44 397 GLY A O 1
ATOM 3127 N N . LYS A 1 398 ? 45.823 -3.661 7.408 1.00 31.52 398 LYS A N 1
ATOM 3128 C CA . LYS A 1 398 ? 45.507 -4.704 8.388 1.00 31.52 398 LYS A CA 1
ATOM 3129 C C . LYS A 1 398 ? 43.999 -4.938 8.368 1.00 31.52 398 LYS A C 1
ATOM 3131 O O . LYS A 1 398 ? 43.217 -4.132 8.858 1.00 31.52 398 LYS A O 1
ATOM 3136 N N . LYS A 1 399 ? 43.614 -6.063 7.762 1.00 35.75 399 LYS A N 1
ATOM 3137 C CA . LYS A 1 399 ? 42.320 -6.713 7.985 1.00 35.75 399 LYS A CA 1
ATOM 3138 C C . LYS A 1 399 ? 42.208 -7.056 9.474 1.00 35.75 399 LYS A C 1
ATOM 3140 O O . LYS A 1 399 ? 43.171 -7.567 10.045 1.00 35.75 399 LYS A O 1
ATOM 3145 N N . LYS A 1 400 ? 41.030 -6.866 10.066 1.00 29.92 400 LYS A N 1
ATOM 3146 C CA . LYS A 1 400 ? 40.592 -7.660 11.219 1.00 29.92 400 LYS A CA 1
ATOM 3147 C C . LYS A 1 400 ? 39.201 -8.245 10.939 1.00 29.92 400 LYS A C 1
ATOM 3149 O O . LYS A 1 400 ? 38.400 -7.550 10.317 1.00 29.92 400 LYS A O 1
ATOM 3154 N N . PRO A 1 401 ? 38.957 -9.510 11.323 1.00 39.97 401 PRO A N 1
ATOM 3155 C CA . PRO A 1 401 ? 37.751 -10.256 10.988 1.00 39.97 401 PRO A CA 1
ATOM 3156 C C . PRO A 1 401 ? 36.685 -10.139 12.087 1.00 39.97 401 PRO A C 1
ATOM 3158 O O . PRO A 1 401 ? 37.021 -10.211 13.268 1.00 39.97 401 PRO A O 1
ATOM 3161 N N . LEU A 1 402 ? 35.428 -9.956 11.684 1.00 33.75 402 LEU A N 1
ATOM 3162 C CA . LEU A 1 402 ? 34.272 -10.860 11.829 1.00 33.75 402 LEU A CA 1
ATOM 3163 C C . LEU A 1 402 ? 33.017 -10.102 11.392 1.00 33.75 402 LEU A C 1
ATOM 3165 O O . LEU A 1 402 ? 32.829 -8.964 11.876 1.00 33.75 402 LEU A O 1
#

pLDDT: mean 70.55, std 20.11, range [27.33, 97.56]

Radius of gyration: 27.39 Å; chains: 1; bounding box: 88×57×70 Å

InterPro domains:
  IPR020946 Flavin monooxygenase-like [PF00743] (92-267)
  IPR036188 FAD/NAD(P)-binding domain superfamily [G3DSA:3.50.50.60] (62-227)
  IPR050346 Flavin-containing monooxygenases-like [PTHR23023] (78-266)